Protein AF-A0A0W1A2Q3-F1 (afdb_monomer)

InterPro domains:
  IPR031757 Lgt1, glycosyltransferase domain [PF16849] (137-530)

Radius of gyration: 30.83 Å; Cα contacts (8 Å, |Δi|>4): 726; chains: 1; bounding box: 77×83×95 Å

Sequence (535 aa):
MSKLRFFRNTVANQRRAHKKASFTRDPRIKFLGSLSPLNGLIMKAIHLNTNHNYFWNGAKQLLFMRILHSPLAMSDVSRFDGNLLQIQRWLTQQLKSPTPIWSQAWKHPIRKAWATQAIKNHSLHLEDREQFADVTVCGFKIDPRLPYRFNPTSQIAIWFSTSPNLAIRDKEKSRLIERGLSVSNRENVLVYSSILLDDSAKEDMKIFSSKHQIVLIDIDDLNITLSNTSRELLQLARLELSHLGKGGNPAAASDLIRWIPEIMKGSVYADIDLPIDDSIVEQPMLHPSAGLPVVCNMGSFTYTTLPSYQQAENCTINTDIIAYSDHSDTELFMESVAKHILQSYKNPFQTLVKSKAPICETQAFKNMLNTPKATLFDLRKMVSDCSTLKDFYHLLGRDLFRNTFRLSANDLESLQICFKYNSTLPSNLLKNMSQINSQLKDLRTHYYKALVEEISGPGAIYRAFGGIKLFHNGAYRKESLLPVSNARALEGFGCVNNMTSFVSDNIPSWRLTEEEFNKRSFNEDGLSWISPPGR

Secondary structure (DSSP, 8-state):
---S-SSSSSSSSSSSS------PPPTT----S---HHHHHHHHHHHHHTTS-----THHHHHHHHHTT-TTTHHHHTTS-S-HHHHHHHHHHHHHS--TTTTTGGG-HHHHHHHHHHHH-TTS--SS-PPPP--EETTEE--TT--EE--TTEEEEE---SSTT-SS-HHHHHHHHHHHHSSTT-EEEEEE-GGGS-HHHHHHHHHHHHHTTEEEEESSS--S---HHHHHHHHHHHHHHHTBTTTB-HHHHHHHHTT-HHHHTTSEEE-TTPPB-GGGTTS--SS-EESSSEEEEEEEEEEEETTTTEEEEEEEEEEEEEEE-SSHHHHHHHHHHHHHHHHHHHSHHHHHHHTT-GGGGSHHHHHHHTSTT--HHHHHHHHHH--SHHHHHHHH-HHHHHHHTT--HHHHHHHHHHHHHTPPPPHHHHTTHHHHHHHHHHHHHHHHHHHHHTTTSHHHHHHHHTTHHHHEEEE--TT--STTSHHHHIIIIIB-TTTSSB---SSPPTTEEHHHHHH----TT--TTSPPS--

Nearest PDB structures (foldseek):
  2wzf-assembly1_A  TM=8.024E-01  e=3.442E-37  Legionella pneumophila
  3jsz-assembly1_A  TM=7.852E-01  e=5.801E-37  Legionella pneumophila str. Lens
  2wzg-assembly1_A  TM=8.064E-01  e=4.001E-36  Legionella pneumophila
  3jt1-assembly1_A  TM=7.520E-01  e=7.441E-35  Legionella pneumophila str. Lens
  7xgx-assembly2_B  TM=6.870E-01  e=4.407E-26  unclassified

Structure (mmCIF, N/CA/C/O backbone):
data_AF-A0A0W1A2Q3-F1
#
_entry.id   AF-A0A0W1A2Q3-F1
#
loop_
_atom_site.group_PDB
_atom_site.id
_atom_site.type_symbol
_atom_site.label_atom_id
_atom_site.label_alt_id
_atom_site.label_comp_id
_atom_site.label_asym_id
_atom_site.label_entity_id
_atom_site.label_seq_id
_atom_site.pdbx_PDB_ins_code
_atom_site.Cartn_x
_atom_site.Cartn_y
_atom_site.Cartn_z
_atom_site.occupancy
_atom_site.B_iso_or_equiv
_atom_site.auth_seq_id
_atom_site.auth_comp_id
_atom_site.auth_asym_id
_atom_site.auth_atom_id
_atom_site.pdbx_PDB_model_num
ATOM 1 N N . MET A 1 1 ? 10.008 61.764 -43.343 1.00 28.17 1 MET A N 1
ATOM 2 C CA . MET A 1 1 ? 11.149 61.242 -42.554 1.00 28.17 1 MET A CA 1
ATOM 3 C C . MET A 1 1 ? 10.695 59.968 -41.855 1.00 28.17 1 MET A C 1
ATOM 5 O O . MET A 1 1 ? 9.619 59.991 -41.290 1.00 28.17 1 MET A O 1
ATOM 9 N N . SER A 1 2 ? 11.373 58.828 -41.836 1.00 30.23 2 SER A N 1
ATOM 10 C CA . SER A 1 2 ? 12.564 58.339 -42.535 1.00 30.23 2 SER A CA 1
ATOM 11 C C . SER A 1 2 ? 12.688 56.854 -42.157 1.00 30.23 2 SER A C 1
ATOM 13 O O . SER A 1 2 ? 13.136 56.517 -41.065 1.00 30.23 2 SER A O 1
ATOM 15 N N . LYS A 1 3 ? 12.254 55.971 -43.056 1.00 28.67 3 LYS A N 1
ATOM 16 C CA . LYS A 1 3 ? 12.573 54.536 -43.106 1.00 28.67 3 LYS A CA 1
ATOM 17 C C . LYS A 1 3 ? 12.887 54.225 -44.573 1.00 28.67 3 LYS A C 1
ATOM 19 O O . LYS A 1 3 ? 12.300 54.853 -45.446 1.00 28.67 3 LYS A O 1
ATOM 24 N N . LEU A 1 4 ? 13.781 53.264 -44.815 1.00 33.59 4 LEU A N 1
ATOM 25 C CA . LEU A 1 4 ? 14.254 52.773 -46.125 1.00 33.59 4 LEU A CA 1
ATOM 26 C C . LEU A 1 4 ? 15.333 53.613 -46.832 1.00 33.59 4 LEU A C 1
ATOM 28 O O . LEU A 1 4 ? 15.051 54.320 -47.791 1.00 33.59 4 LEU A O 1
ATOM 32 N N . ARG A 1 5 ? 16.595 53.441 -46.410 1.00 31.58 5 ARG A N 1
ATOM 33 C CA . ARG A 1 5 ? 17.813 53.455 -47.258 1.00 31.58 5 ARG A CA 1
ATOM 34 C C . ARG A 1 5 ? 19.044 53.270 -46.365 1.00 31.58 5 ARG A C 1
ATOM 36 O O . ARG A 1 5 ? 19.631 54.257 -45.965 1.00 31.58 5 ARG A O 1
ATOM 43 N N . PHE A 1 6 ? 19.428 52.036 -46.027 1.00 30.42 6 PHE A N 1
ATOM 44 C CA . PHE A 1 6 ? 20.817 51.736 -45.611 1.00 30.42 6 PHE A CA 1
ATOM 45 C C . PHE A 1 6 ? 21.161 50.230 -45.640 1.00 30.42 6 PHE A C 1
ATOM 47 O O . PHE A 1 6 ? 21.983 49.758 -44.869 1.00 30.42 6 PHE A O 1
ATOM 54 N N . PHE A 1 7 ? 20.543 49.455 -46.545 1.00 31.28 7 PHE A N 1
ATOM 55 C CA . PHE A 1 7 ? 20.759 47.998 -46.652 1.00 31.28 7 PHE A CA 1
ATOM 56 C C . PHE A 1 7 ? 21.315 47.537 -48.014 1.00 31.28 7 PHE A C 1
ATOM 58 O O . PHE A 1 7 ? 21.130 46.389 -48.403 1.00 31.28 7 PHE A O 1
ATOM 65 N N . ARG A 1 8 ? 21.989 48.416 -48.778 1.00 30.47 8 ARG A N 1
ATOM 66 C CA . ARG A 1 8 ? 22.458 48.077 -50.141 1.00 30.47 8 ARG A CA 1
ATOM 67 C C . ARG A 1 8 ? 23.934 48.318 -50.484 1.00 30.47 8 ARG A C 1
ATOM 69 O O . ARG A 1 8 ? 24.315 47.942 -51.583 1.00 30.47 8 ARG A O 1
ATOM 76 N N . ASN A 1 9 ? 24.785 48.812 -49.578 1.00 30.34 9 ASN A N 1
ATOM 77 C CA . ASN A 1 9 ? 26.169 49.178 -49.945 1.00 30.34 9 ASN A CA 1
ATOM 78 C C . ASN A 1 9 ? 27.317 48.361 -49.323 1.00 30.34 9 ASN A C 1
ATOM 80 O O . ASN A 1 9 ? 28.471 48.681 -49.584 1.00 30.34 9 ASN A O 1
ATOM 84 N N . THR A 1 10 ? 27.061 47.258 -48.611 1.00 33.78 10 THR A N 1
ATOM 85 C CA . THR A 1 10 ? 28.156 46.463 -47.995 1.00 33.78 10 THR A CA 1
ATOM 86 C C . THR A 1 10 ? 28.429 45.117 -48.686 1.00 33.78 10 THR A C 1
ATOM 88 O O . THR A 1 10 ? 29.345 44.403 -48.299 1.00 33.78 10 THR A O 1
ATOM 91 N N . VAL A 1 11 ? 27.691 44.767 -49.749 1.00 34.34 11 VAL A N 1
ATOM 92 C CA . VAL A 1 11 ? 27.800 43.449 -50.425 1.00 34.34 11 VAL A CA 1
ATOM 93 C C . VAL A 1 11 ? 28.590 43.505 -51.749 1.00 34.34 11 VAL A C 1
ATOM 95 O O . VAL A 1 11 ? 28.927 42.471 -52.323 1.00 34.34 11 VAL A O 1
ATOM 98 N N . ALA A 1 12 ? 28.973 44.692 -52.232 1.00 33.12 12 ALA A N 1
ATOM 99 C CA . ALA A 1 12 ? 29.614 44.838 -53.546 1.00 33.12 12 ALA A CA 1
ATOM 100 C C . ALA A 1 12 ? 31.158 44.744 -53.551 1.00 33.12 12 ALA A C 1
ATOM 102 O O . ALA A 1 12 ? 31.733 44.505 -54.610 1.00 33.12 12 ALA A O 1
ATOM 103 N N . ASN A 1 13 ? 31.843 44.846 -52.402 1.00 32.06 13 ASN A N 1
ATOM 104 C CA . ASN A 1 13 ? 33.317 44.946 -52.362 1.00 32.06 13 ASN A CA 1
ATOM 105 C C . ASN A 1 13 ? 34.079 43.682 -51.916 1.00 32.06 13 ASN A C 1
ATOM 107 O O . ASN A 1 13 ? 35.304 43.699 -51.898 1.00 32.06 13 ASN A O 1
ATOM 111 N N . GLN A 1 14 ? 33.409 42.556 -51.644 1.00 32.44 14 GLN A N 1
ATOM 112 C CA . GLN A 1 14 ? 34.091 41.292 -51.293 1.00 32.44 14 GLN A CA 1
ATOM 113 C C . GLN A 1 14 ? 34.221 40.282 -52.449 1.00 32.44 14 GLN A C 1
ATOM 115 O O . GLN A 1 14 ? 34.765 39.199 -52.263 1.00 32.44 14 GLN A O 1
ATOM 120 N N . ARG A 1 15 ? 33.773 40.611 -53.671 1.00 32.69 15 ARG A N 1
ATOM 121 C CA . ARG A 1 15 ? 33.766 39.668 -54.815 1.00 32.69 15 ARG A CA 1
ATOM 122 C C . ARG A 1 15 ? 34.925 39.805 -55.817 1.00 32.69 15 ARG A C 1
ATOM 124 O O . ARG A 1 15 ? 34.868 39.187 -56.876 1.00 32.69 15 ARG A O 1
ATOM 131 N N . ARG A 1 16 ? 35.987 40.568 -55.521 1.00 31.91 16 ARG A N 1
ATOM 132 C CA . ARG A 1 16 ? 37.092 40.805 -56.484 1.00 31.91 16 ARG A CA 1
ATOM 133 C C . ARG A 1 16 ? 38.512 40.438 -56.044 1.00 31.91 16 ARG A C 1
ATOM 135 O O . ARG A 1 16 ? 39.431 40.644 -56.826 1.00 31.91 16 ARG A O 1
ATOM 142 N N . ALA A 1 17 ? 38.704 39.795 -54.897 1.00 33.47 17 ALA A N 1
ATOM 143 C CA . ALA A 1 17 ? 40.011 39.268 -54.505 1.00 33.47 17 ALA A CA 1
ATOM 144 C C . ALA A 1 17 ? 39.880 37.797 -54.102 1.00 33.47 17 ALA A C 1
ATOM 146 O O . ALA A 1 17 ? 39.462 37.504 -52.994 1.00 33.47 17 ALA A O 1
ATOM 147 N N . HIS A 1 18 ? 40.132 36.903 -55.064 1.00 31.06 18 HIS A N 1
ATOM 148 C CA . HIS A 1 18 ? 40.689 35.543 -54.929 1.00 31.06 18 HIS A CA 1
ATOM 149 C C . HIS A 1 18 ? 40.332 34.711 -56.173 1.00 31.06 18 HIS A C 1
ATOM 151 O O . HIS A 1 18 ? 39.557 33.759 -56.149 1.00 31.06 18 HIS A O 1
ATOM 157 N N . LYS A 1 19 ? 40.936 35.088 -57.305 1.00 31.69 19 LYS A N 1
ATOM 158 C CA . LYS A 1 19 ? 41.243 34.176 -58.412 1.00 31.69 19 LYS A CA 1
ATOM 159 C C . LYS A 1 19 ? 42.768 34.055 -58.463 1.00 31.69 19 LYS A C 1
ATOM 161 O O . LYS A 1 19 ? 43.437 35.081 -58.430 1.00 31.69 19 LYS A O 1
ATOM 166 N N . LYS A 1 20 ? 43.250 32.815 -58.623 1.00 29.47 20 LYS A N 1
ATOM 167 C CA . LYS A 1 20 ? 44.646 32.334 -58.745 1.00 29.47 20 LYS A CA 1
ATOM 168 C C . LYS A 1 20 ? 45.360 31.956 -57.437 1.00 29.47 20 LYS A C 1
ATOM 170 O O . LYS A 1 20 ? 46.081 32.753 -56.861 1.00 29.47 20 LYS A O 1
ATOM 175 N N . ALA A 1 21 ? 45.233 30.682 -57.069 1.00 28.09 21 ALA A N 1
ATOM 176 C CA . ALA A 1 21 ? 46.377 29.795 -56.836 1.00 28.09 21 ALA A CA 1
ATOM 177 C C . ALA A 1 21 ? 45.883 28.339 -56.926 1.00 28.09 21 ALA A C 1
ATOM 179 O O . ALA A 1 21 ? 44.895 27.963 -56.303 1.00 28.09 21 ALA A O 1
ATOM 180 N N . SER A 1 22 ? 46.517 27.562 -57.795 1.00 31.14 22 SER A N 1
ATOM 181 C CA . SER A 1 22 ? 46.204 26.179 -58.151 1.00 31.14 22 SER A CA 1
ATOM 182 C C . SER A 1 22 ? 46.928 25.195 -57.235 1.00 31.14 22 SER A C 1
ATOM 184 O O . SER A 1 22 ? 48.150 25.242 -57.196 1.00 31.14 22 SER A O 1
ATOM 186 N N . PHE A 1 23 ? 46.208 24.265 -56.603 1.00 30.08 23 PHE A N 1
ATOM 187 C CA . PHE A 1 23 ? 46.738 22.966 -56.173 1.00 30.08 23 PHE A CA 1
ATOM 188 C C . PHE A 1 23 ? 45.635 21.897 -56.296 1.00 30.08 23 PHE A C 1
ATOM 190 O O . PHE A 1 23 ? 44.441 22.198 -56.289 1.00 30.08 23 PHE A O 1
ATOM 197 N N . THR A 1 24 ? 46.072 20.672 -56.555 1.00 29.22 24 THR A N 1
ATOM 198 C CA . THR A 1 24 ? 45.366 19.498 -57.087 1.00 29.22 24 THR A CA 1
ATOM 199 C C . THR A 1 24 ? 44.162 19.012 -56.258 1.00 29.22 24 THR A C 1
ATOM 201 O O . THR A 1 24 ? 44.132 19.120 -55.038 1.00 29.22 24 THR A O 1
ATOM 204 N N . ARG A 1 25 ? 43.132 18.497 -56.955 1.00 29.25 25 ARG A N 1
ATOM 205 C CA . ARG A 1 25 ? 41.811 18.097 -56.422 1.00 29.25 25 ARG A CA 1
ATOM 206 C C . ARG A 1 25 ? 41.805 16.660 -55.868 1.00 29.25 25 ARG A C 1
ATOM 208 O O . ARG A 1 25 ? 42.042 15.734 -56.635 1.00 29.25 25 ARG A O 1
ATOM 215 N N . ASP A 1 26 ? 41.389 16.483 -54.610 1.00 32.19 26 ASP A N 1
ATOM 216 C CA . ASP A 1 26 ? 40.772 15.245 -54.087 1.00 32.19 26 ASP A CA 1
ATOM 217 C C . ASP A 1 26 ? 39.231 15.411 -54.127 1.00 32.19 26 ASP A C 1
ATOM 219 O O . ASP A 1 26 ? 38.732 16.454 -53.684 1.00 32.19 26 ASP A O 1
ATOM 223 N N . PRO A 1 27 ? 38.437 14.458 -54.659 1.00 28.97 27 PRO A N 1
ATOM 224 C CA . PRO A 1 27 ? 36.988 14.618 -54.809 1.00 28.97 27 PRO A CA 1
ATOM 225 C C . PRO A 1 27 ? 36.167 14.572 -53.507 1.00 28.97 27 PRO A C 1
ATOM 227 O O . PRO A 1 27 ? 34.959 14.797 -53.569 1.00 28.97 27 PRO A O 1
ATOM 230 N N . ARG A 1 28 ? 36.756 14.285 -52.338 1.00 32.28 28 ARG A N 1
ATOM 231 C CA . ARG A 1 28 ? 35.988 14.056 -51.093 1.00 32.28 28 ARG A CA 1
ATOM 232 C C . ARG A 1 28 ? 35.688 15.285 -50.235 1.00 32.28 28 ARG A C 1
ATOM 234 O O . ARG A 1 28 ? 35.029 15.151 -49.209 1.00 32.28 28 ARG A O 1
ATOM 241 N N . ILE A 1 29 ? 36.090 16.488 -50.643 1.00 37.12 29 ILE A N 1
ATOM 242 C CA . ILE A 1 29 ? 35.826 17.709 -49.866 1.00 37.12 29 ILE A CA 1
ATOM 243 C C . ILE A 1 29 ? 35.023 18.704 -50.706 1.00 37.12 29 ILE A C 1
ATOM 245 O O . ILE A 1 29 ? 35.543 19.641 -51.306 1.00 37.12 29 ILE A O 1
ATOM 249 N N . LYS A 1 30 ? 33.706 1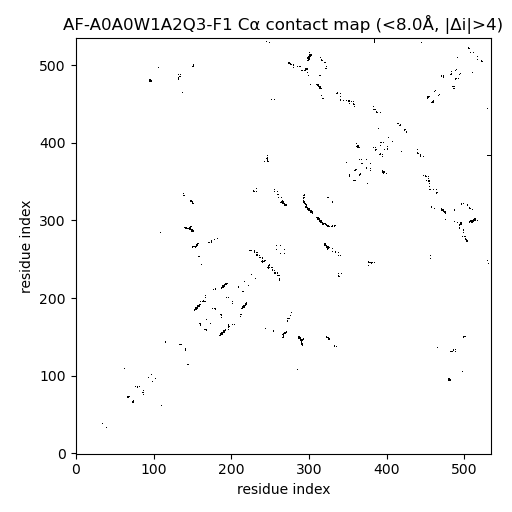8.509 -50.722 1.00 31.39 30 LYS A N 1
ATOM 250 C CA . LYS A 1 30 ? 32.731 19.536 -51.098 1.00 31.39 30 LYS A CA 1
ATOM 251 C C . LYS A 1 30 ? 31.662 19.593 -50.018 1.00 31.39 30 LYS A C 1
ATOM 253 O O . LYS A 1 30 ? 30.611 19.009 -50.208 1.00 31.39 30 LYS A O 1
ATOM 258 N N . PHE A 1 31 ? 31.949 20.263 -48.899 1.00 34.44 31 PHE A N 1
ATOM 259 C CA . PHE A 1 31 ? 30.942 20.957 -48.076 1.00 34.44 31 PHE A CA 1
ATOM 260 C C . PHE A 1 31 ? 31.588 21.732 -46.914 1.00 34.44 31 PHE A C 1
ATOM 262 O O . PHE A 1 31 ? 31.309 21.474 -45.754 1.00 34.44 31 PHE A O 1
ATOM 269 N N . LEU A 1 32 ? 32.480 22.688 -47.183 1.00 35.53 32 LEU A N 1
ATOM 270 C CA . LEU A 1 32 ? 32.994 23.577 -46.130 1.00 35.53 32 LEU A CA 1
ATOM 271 C C . LEU A 1 32 ? 33.183 24.988 -46.682 1.00 35.53 32 LEU A C 1
ATOM 273 O O . LEU A 1 32 ? 34.268 25.382 -47.094 1.00 35.53 32 LEU A O 1
ATOM 277 N N . GLY A 1 33 ? 32.083 25.734 -46.726 1.00 30.83 33 GLY A N 1
ATOM 278 C CA . GLY A 1 33 ? 32.038 27.102 -47.232 1.00 30.83 33 GLY A CA 1
ATOM 279 C C . GLY A 1 33 ? 31.124 28.004 -46.412 1.00 30.83 33 GLY A C 1
ATOM 280 O O . GLY A 1 33 ? 30.363 28.745 -47.009 1.00 30.83 33 GLY A O 1
ATOM 281 N N . SER A 1 34 ? 31.162 27.896 -45.079 1.00 36.16 34 SER A N 1
ATOM 282 C CA . SER A 1 34 ? 30.745 28.926 -44.106 1.00 36.16 34 SER A CA 1
ATOM 283 C C . SER A 1 34 ? 30.750 28.310 -42.707 1.00 36.16 34 SER A C 1
ATOM 285 O O . SER A 1 34 ? 29.722 27.863 -42.203 1.00 36.16 34 SER A O 1
ATOM 287 N N . LEU A 1 35 ? 31.911 28.231 -42.070 1.00 34.62 35 LEU A N 1
ATOM 288 C CA . LEU A 1 35 ? 31.981 27.835 -40.672 1.00 34.62 35 LEU A CA 1
ATOM 289 C C . LEU A 1 35 ? 32.779 28.887 -39.902 1.00 34.62 35 LEU A C 1
ATOM 291 O O . LEU A 1 35 ? 33.791 29.388 -40.390 1.00 34.62 35 LEU A O 1
ATOM 295 N N . SER A 1 36 ? 32.269 29.257 -38.728 1.00 40.44 36 SER A N 1
ATOM 296 C CA . SER A 1 36 ? 32.879 30.241 -37.835 1.00 40.44 36 SER A CA 1
ATOM 297 C C . SER A 1 36 ? 34.291 29.800 -37.402 1.00 40.44 36 SER A C 1
ATOM 299 O O . SER A 1 36 ? 34.610 28.608 -37.482 1.00 40.44 36 SER A O 1
ATOM 301 N N . PRO A 1 37 ? 35.140 30.717 -36.897 1.00 38.81 37 PRO A N 1
ATOM 302 C CA . PRO A 1 37 ? 36.493 30.396 -36.416 1.00 38.81 37 PRO A CA 1
ATOM 303 C C . PRO A 1 37 ? 36.544 29.208 -35.434 1.00 38.81 37 PRO A C 1
ATOM 305 O O . PRO A 1 37 ? 37.520 28.460 -35.403 1.00 38.81 37 PRO A O 1
ATOM 308 N N . LEU A 1 38 ? 35.449 28.988 -34.698 1.00 37.72 38 LEU A N 1
ATOM 309 C CA . LEU A 1 38 ? 35.248 27.896 -33.745 1.00 37.72 38 LEU A CA 1
ATOM 310 C C . LEU A 1 38 ? 35.268 26.506 -34.405 1.00 37.72 38 LEU A C 1
ATOM 312 O O . LEU A 1 38 ? 35.888 25.574 -33.904 1.00 37.72 38 LEU A O 1
ATOM 316 N N . ASN A 1 39 ? 34.658 26.373 -35.577 1.00 39.25 39 ASN A N 1
ATOM 317 C CA . ASN A 1 39 ? 34.604 25.110 -36.310 1.00 39.25 39 ASN A CA 1
ATOM 318 C C . ASN A 1 39 ? 35.941 24.773 -36.992 1.00 39.25 39 ASN A C 1
ATOM 320 O O . ASN A 1 39 ? 36.271 23.601 -37.161 1.00 39.25 39 ASN A O 1
ATOM 324 N N . GLY A 1 40 ? 36.744 25.789 -37.327 1.00 39.12 40 GLY A N 1
ATOM 325 C CA . GLY A 1 40 ? 38.126 25.602 -37.781 1.00 39.12 40 GLY A CA 1
ATOM 326 C C . GLY A 1 40 ? 39.043 25.057 -36.678 1.00 39.12 40 GLY A C 1
ATOM 327 O O . GLY A 1 40 ? 39.905 24.225 -36.952 1.00 39.12 40 GLY A O 1
ATOM 328 N N . LEU A 1 41 ? 38.815 25.468 -35.426 1.00 38.53 41 LEU A N 1
ATOM 329 C CA . LEU A 1 41 ? 39.499 24.952 -34.233 1.00 38.53 41 LEU A CA 1
ATOM 330 C C . LEU A 1 41 ? 39.095 23.504 -33.915 1.00 38.53 41 LEU A C 1
ATOM 332 O O . LEU A 1 41 ? 39.963 22.668 -33.667 1.00 38.53 41 LEU A O 1
ATOM 336 N N . ILE A 1 42 ? 37.800 23.191 -34.015 1.00 39.50 42 ILE A N 1
ATOM 337 C CA . ILE A 1 42 ? 37.257 21.836 -33.827 1.00 39.50 42 ILE A CA 1
ATOM 338 C C . ILE A 1 42 ? 37.830 20.866 -34.873 1.00 39.50 42 ILE A C 1
ATOM 340 O O . ILE A 1 42 ? 38.290 19.781 -34.524 1.00 39.50 42 ILE A O 1
ATOM 344 N N . MET A 1 43 ? 37.901 21.273 -36.143 1.00 40.03 43 MET A N 1
ATOM 345 C CA . MET A 1 43 ? 38.462 20.430 -37.208 1.00 40.03 43 MET A CA 1
ATOM 346 C C . MET A 1 43 ? 39.986 20.261 -37.099 1.00 40.03 43 MET A C 1
ATOM 348 O O . MET A 1 43 ? 40.499 19.186 -37.406 1.00 40.03 43 MET A O 1
ATOM 352 N N . LYS A 1 44 ? 40.719 21.265 -36.592 1.00 37.75 44 LYS A N 1
ATOM 353 C CA . LYS A 1 44 ? 42.154 21.134 -36.272 1.00 37.75 44 LYS A CA 1
ATOM 354 C C . LYS A 1 44 ? 42.408 20.141 -35.134 1.00 37.75 44 LYS A C 1
ATOM 356 O O . LYS A 1 44 ? 43.345 19.354 -35.229 1.00 37.75 44 LYS A O 1
ATOM 361 N N . ALA A 1 45 ? 41.566 20.141 -34.099 1.00 39.16 45 ALA A N 1
ATOM 362 C CA . ALA A 1 45 ? 41.651 19.188 -32.992 1.00 39.16 45 ALA A CA 1
ATOM 363 C C . ALA A 1 45 ? 41.316 17.749 -33.428 1.00 39.16 45 ALA A C 1
ATOM 365 O O . ALA A 1 45 ? 41.934 16.802 -32.948 1.00 39.16 45 ALA A O 1
ATOM 366 N N . ILE A 1 46 ? 40.391 17.582 -34.380 1.00 39.47 46 ILE A N 1
ATOM 367 C CA . ILE A 1 46 ? 40.069 16.283 -34.991 1.00 39.47 46 ILE A CA 1
ATOM 368 C C . ILE A 1 46 ? 41.241 15.774 -35.847 1.00 39.47 46 ILE A C 1
ATOM 370 O O . ILE A 1 46 ? 41.605 14.606 -35.747 1.00 39.47 46 ILE A O 1
ATOM 374 N N . HIS A 1 47 ? 41.876 16.643 -36.642 1.00 37.97 47 HIS A N 1
ATOM 375 C CA . HIS A 1 47 ? 42.950 16.245 -37.560 1.00 37.97 47 HIS A CA 1
ATOM 376 C C . HIS A 1 47 ? 44.296 15.970 -36.865 1.00 37.97 47 HIS A C 1
ATOM 378 O O . HIS A 1 47 ? 45.043 15.094 -37.292 1.00 37.97 47 HIS A O 1
ATOM 384 N N . LEU A 1 48 ? 44.595 16.658 -35.757 1.00 38.81 48 LEU A N 1
ATOM 385 C CA . LEU A 1 48 ? 45.784 16.379 -34.937 1.00 38.81 48 LEU A CA 1
ATOM 386 C C . LEU A 1 48 ? 45.699 15.034 -34.191 1.00 38.81 48 LEU A C 1
ATOM 388 O O . LEU A 1 48 ? 46.726 14.507 -33.775 1.00 38.81 48 LEU A O 1
ATOM 392 N N . ASN A 1 49 ? 44.500 14.460 -34.047 1.00 38.75 49 ASN A N 1
ATOM 393 C CA . ASN A 1 49 ? 44.260 13.261 -33.240 1.00 38.75 49 ASN A CA 1
ATOM 394 C C . ASN A 1 49 ? 44.093 11.974 -34.071 1.00 38.75 49 ASN A C 1
ATOM 396 O O . ASN A 1 49 ? 44.086 10.880 -33.519 1.00 38.75 49 ASN A O 1
ATOM 400 N N . THR A 1 50 ? 44.003 12.070 -35.403 1.00 37.12 50 THR A N 1
ATOM 401 C CA . THR A 1 50 ? 43.968 10.893 -36.293 1.00 37.12 50 THR A CA 1
ATOM 402 C C . THR A 1 50 ? 45.347 10.277 -36.554 1.00 37.12 50 THR A C 1
ATOM 404 O O . THR A 1 50 ? 45.419 9.215 -37.162 1.00 37.12 50 THR A O 1
ATOM 407 N N . ASN A 1 51 ? 46.433 10.902 -36.082 1.00 34.47 51 ASN A N 1
ATOM 408 C CA . ASN A 1 51 ? 47.810 10.444 -36.318 1.00 34.47 51 ASN A CA 1
ATOM 409 C C . ASN A 1 51 ? 48.460 9.704 -35.137 1.00 34.47 51 ASN A C 1
ATOM 411 O O . ASN A 1 51 ? 49.612 9.289 -35.249 1.00 34.47 51 ASN A O 1
ATOM 415 N N . HIS A 1 52 ? 47.745 9.474 -34.031 1.00 33.81 52 HIS A N 1
ATOM 416 C CA . HIS A 1 52 ? 48.261 8.667 -32.925 1.00 33.81 52 HIS A CA 1
ATOM 417 C C . HIS A 1 52 ? 47.252 7.607 -32.471 1.00 33.81 52 HIS A C 1
ATOM 419 O O . HIS A 1 52 ? 46.149 7.913 -32.027 1.00 33.81 52 HIS A O 1
ATOM 425 N N . ASN A 1 53 ? 47.677 6.344 -32.571 1.00 32.25 53 ASN A N 1
ATOM 426 C CA . ASN A 1 53 ? 46.984 5.138 -32.114 1.00 32.25 53 ASN A CA 1
ATOM 427 C C . ASN A 1 53 ? 46.832 5.105 -30.582 1.00 32.25 53 ASN A C 1
ATOM 429 O O . ASN A 1 53 ? 47.487 4.316 -29.906 1.00 32.25 53 ASN A O 1
ATOM 433 N N . TYR A 1 54 ? 45.952 5.934 -30.022 1.00 34.25 54 TYR A N 1
ATOM 434 C CA . TYR A 1 54 ? 45.479 5.766 -28.650 1.00 34.25 54 TYR A CA 1
ATOM 435 C C . TYR A 1 54 ? 43.951 5.709 -28.607 1.00 34.25 54 TYR A C 1
ATOM 437 O O . TYR A 1 54 ? 43.246 6.612 -29.049 1.00 34.25 54 TYR A O 1
ATOM 445 N N . PHE A 1 55 ? 43.460 4.597 -28.063 1.00 32.44 55 PHE A N 1
ATOM 446 C CA . PHE A 1 55 ? 42.061 4.250 -27.826 1.00 32.44 55 PHE A CA 1
ATOM 447 C C . PHE A 1 55 ? 41.246 5.397 -27.194 1.00 32.44 55 PHE A C 1
ATOM 449 O O . PHE A 1 55 ? 41.450 5.748 -26.031 1.00 32.44 55 PHE A O 1
ATOM 456 N N . TRP A 1 56 ? 40.237 5.905 -27.910 1.00 36.56 56 TRP A N 1
ATOM 457 C CA . TRP A 1 56 ? 39.170 6.742 -27.348 1.00 36.56 56 TRP A CA 1
ATOM 458 C C . TRP A 1 56 ? 37.794 6.226 -27.792 1.00 36.56 56 TRP A C 1
ATOM 460 O O . TRP A 1 56 ? 37.427 6.313 -28.958 1.00 36.56 56 TRP A O 1
ATOM 470 N N . ASN A 1 57 ? 37.013 5.698 -26.841 1.00 40.91 57 ASN A N 1
ATOM 471 C CA . ASN A 1 57 ? 35.636 5.241 -27.061 1.00 40.91 57 ASN A CA 1
ATOM 472 C C . ASN A 1 57 ? 34.692 6.425 -27.351 1.00 40.91 57 ASN A C 1
ATOM 474 O O . ASN A 1 57 ? 34.672 7.407 -26.601 1.00 40.91 57 ASN A O 1
ATOM 478 N N . GLY A 1 58 ? 33.843 6.287 -28.378 1.00 35.62 58 GLY A N 1
ATOM 479 C CA . GLY A 1 58 ? 32.906 7.311 -28.879 1.00 35.62 58 GLY A CA 1
ATOM 480 C C . GLY A 1 58 ? 31.952 7.934 -27.845 1.00 35.62 58 GLY A C 1
ATOM 481 O O . GLY A 1 58 ? 31.455 9.039 -28.052 1.00 35.62 58 GLY A O 1
ATOM 482 N N . ALA A 1 59 ? 31.772 7.311 -26.677 1.00 37.72 59 ALA A N 1
ATOM 483 C CA . ALA A 1 59 ? 31.016 7.872 -25.554 1.00 37.72 59 ALA A CA 1
ATOM 484 C C . ALA A 1 59 ? 31.610 9.189 -25.011 1.00 37.72 59 ALA A C 1
ATOM 486 O O . ALA A 1 59 ? 30.868 10.075 -24.590 1.00 37.72 59 ALA A O 1
ATOM 487 N N . LYS A 1 60 ? 32.941 9.358 -25.052 1.00 42.25 60 LYS A N 1
ATOM 488 C CA . LYS A 1 60 ? 33.609 10.577 -24.561 1.00 42.25 60 LYS A CA 1
ATOM 489 C C . LYS A 1 60 ? 33.481 11.753 -25.538 1.00 42.25 60 LYS A C 1
ATOM 491 O O . LYS A 1 60 ? 33.385 12.894 -25.099 1.00 42.25 60 LYS A O 1
ATOM 496 N N . GLN A 1 61 ? 33.406 11.475 -26.841 1.00 42.88 61 GLN A N 1
ATOM 497 C CA . GLN A 1 61 ? 33.147 12.489 -27.871 1.00 42.88 61 GLN A CA 1
ATOM 498 C C . GLN A 1 61 ? 31.687 12.966 -27.829 1.00 42.88 61 GLN A C 1
ATOM 500 O O . GLN A 1 61 ? 31.438 14.167 -27.864 1.00 42.88 61 GLN A O 1
ATOM 505 N N . LEU A 1 62 ? 30.727 12.054 -27.640 1.00 40.31 62 LEU A N 1
ATOM 506 C CA . LEU A 1 62 ? 29.306 12.387 -27.446 1.00 40.31 62 LEU A CA 1
ATOM 507 C C . LEU A 1 62 ? 29.045 13.191 -26.159 1.00 40.31 62 LEU A C 1
ATOM 509 O O . LEU A 1 62 ? 28.243 14.126 -26.168 1.00 40.31 62 LEU A O 1
ATOM 513 N N . LEU A 1 63 ? 29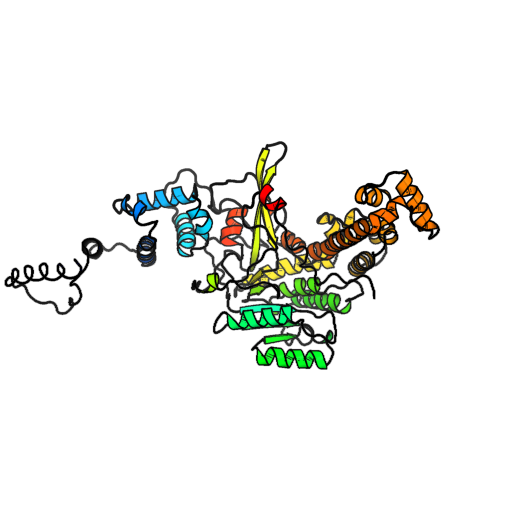.751 12.864 -25.070 1.00 43.12 63 LEU A N 1
ATOM 514 C CA . LEU A 1 63 ? 29.738 13.606 -23.803 1.00 43.12 63 LEU A CA 1
ATOM 515 C C . LEU A 1 63 ? 30.235 15.050 -23.986 1.00 43.12 63 LEU A C 1
ATOM 517 O O . LEU A 1 63 ? 29.588 15.984 -23.519 1.00 43.12 63 LEU A O 1
ATOM 521 N N . PHE A 1 64 ? 31.348 15.236 -24.699 1.00 44.78 64 PHE A N 1
ATOM 522 C CA . PHE A 1 64 ? 31.935 16.553 -24.964 1.00 44.78 64 PHE A CA 1
ATOM 523 C C . PHE A 1 64 ? 31.038 17.413 -25.871 1.00 44.78 64 PHE A C 1
ATOM 525 O O . PHE A 1 64 ? 30.791 18.580 -25.578 1.00 44.78 64 PHE A O 1
ATOM 532 N N . MET A 1 65 ? 30.464 16.808 -26.918 1.00 43.12 65 MET A N 1
ATOM 533 C CA . MET A 1 65 ? 29.561 17.481 -27.861 1.00 43.12 65 MET A CA 1
ATOM 534 C C . MET A 1 65 ? 28.245 17.933 -27.210 1.00 43.12 65 MET A C 1
ATOM 536 O O . MET A 1 65 ? 27.729 18.990 -27.555 1.00 43.12 65 MET A O 1
ATOM 540 N N . ARG A 1 66 ? 27.699 17.181 -26.242 1.00 43.66 66 ARG A N 1
ATOM 541 C CA . ARG A 1 66 ? 26.435 17.543 -25.567 1.00 43.66 66 ARG A CA 1
ATOM 542 C C . ARG A 1 66 ? 26.600 18.548 -24.423 1.00 43.66 66 ARG A C 1
ATOM 544 O O . ARG A 1 66 ? 25.684 19.328 -24.188 1.00 43.66 66 ARG A O 1
ATOM 551 N N . ILE A 1 67 ? 27.753 18.583 -23.747 1.00 47.38 67 ILE A N 1
ATOM 552 C CA . ILE A 1 67 ? 28.063 19.607 -22.725 1.00 47.38 67 ILE A CA 1
ATOM 553 C C . ILE A 1 67 ? 28.107 21.013 -23.348 1.00 47.38 67 ILE A C 1
ATOM 555 O O . ILE A 1 67 ? 27.650 21.972 -22.728 1.00 47.38 67 ILE A O 1
ATOM 559 N N . LEU A 1 68 ? 28.571 21.126 -24.595 1.00 42.62 68 LEU A N 1
ATOM 560 C CA . LEU A 1 68 ? 28.641 22.387 -25.341 1.00 42.62 68 LEU A CA 1
ATOM 561 C C . LEU A 1 68 ? 27.274 22.932 -25.801 1.00 42.62 68 LEU A C 1
ATOM 563 O O . LEU A 1 68 ? 27.217 24.058 -26.274 1.00 42.62 68 LEU A O 1
ATOM 567 N N . HIS A 1 69 ? 26.173 22.187 -25.650 1.00 42.12 69 HIS A N 1
ATOM 568 C CA . HIS A 1 69 ? 24.835 22.631 -26.071 1.00 42.12 69 HIS A CA 1
ATOM 569 C C . HIS A 1 69 ? 23.977 23.251 -24.951 1.00 42.12 69 HIS A C 1
ATOM 571 O O . HIS A 1 69 ? 22.855 23.675 -25.217 1.00 42.12 69 HIS A O 1
ATOM 577 N N . SER A 1 70 ? 24.486 23.358 -23.717 1.00 43.97 70 SER A N 1
ATOM 578 C CA . SER A 1 70 ? 23.834 24.143 -22.657 1.00 43.97 70 SER A CA 1
ATOM 579 C C . SER A 1 70 ? 24.345 25.595 -22.676 1.00 43.97 70 SER A C 1
ATOM 581 O O . SER A 1 70 ? 25.546 25.798 -22.472 1.00 43.97 70 SER A O 1
ATOM 583 N N . PRO A 1 71 ? 23.474 26.614 -22.848 1.00 40.19 71 PRO A N 1
ATOM 584 C CA . PRO A 1 71 ? 23.885 28.023 -22.897 1.00 40.19 71 PRO A CA 1
ATOM 585 C C . PRO A 1 71 ? 24.636 28.494 -21.642 1.00 40.19 71 PRO A C 1
ATOM 587 O O . PRO A 1 71 ? 25.532 29.325 -21.736 1.00 40.19 71 PRO A O 1
ATOM 590 N N . LEU A 1 72 ? 24.307 27.924 -20.475 1.00 39.22 72 LEU A N 1
ATOM 591 C CA . LEU A 1 72 ? 24.932 28.235 -19.182 1.00 39.22 72 LEU A CA 1
ATOM 592 C C . LEU A 1 72 ? 26.254 27.484 -18.948 1.00 39.22 72 LEU A C 1
ATOM 594 O O . LEU A 1 72 ? 27.091 27.951 -18.188 1.00 39.22 72 LEU A O 1
ATOM 598 N N . ALA A 1 73 ? 26.473 26.336 -19.601 1.00 44.44 73 ALA A N 1
ATOM 599 C CA . ALA A 1 73 ? 27.736 25.600 -19.488 1.00 44.44 73 ALA A CA 1
ATOM 600 C C . ALA A 1 73 ? 28.841 26.211 -20.367 1.00 44.44 73 ALA A C 1
ATOM 602 O O . ALA A 1 73 ? 30.020 26.116 -20.032 1.00 44.44 73 ALA A O 1
ATOM 603 N N . MET A 1 74 ? 28.480 26.862 -21.478 1.00 39.44 74 MET A N 1
ATOM 604 C CA . MET A 1 74 ? 29.456 27.410 -22.424 1.00 39.44 74 MET A CA 1
ATOM 605 C C . MET A 1 74 ? 30.294 28.572 -21.866 1.00 39.44 74 MET A C 1
ATOM 607 O O . MET A 1 74 ? 31.447 28.700 -22.269 1.00 39.44 74 MET A O 1
ATOM 611 N N . SER A 1 75 ? 29.773 29.386 -20.937 1.00 44.34 75 SER A N 1
ATOM 612 C CA . SER A 1 75 ? 30.523 30.511 -20.345 1.00 44.34 75 SER A CA 1
ATOM 613 C C . SER A 1 75 ? 31.564 30.091 -19.302 1.00 44.34 75 SER A C 1
ATOM 615 O O . SER A 1 75 ? 32.539 30.809 -19.082 1.00 44.34 75 SER A O 1
ATOM 617 N N . ASP A 1 76 ? 31.362 28.938 -18.660 1.00 42.88 76 ASP A N 1
ATOM 618 C CA . ASP A 1 76 ? 32.283 28.402 -17.652 1.00 42.88 76 ASP A CA 1
ATOM 619 C C . ASP A 1 76 ? 33.270 27.402 -18.257 1.00 42.88 76 ASP A C 1
ATOM 621 O O . ASP A 1 76 ? 34.437 27.377 -17.867 1.00 42.88 76 ASP A O 1
ATOM 625 N N . VAL A 1 77 ? 32.851 26.620 -19.260 1.00 43.31 77 VAL A N 1
ATOM 626 C CA . VAL A 1 77 ? 33.731 25.650 -19.930 1.00 43.31 77 VAL A CA 1
ATOM 627 C C . VAL A 1 77 ? 34.818 26.340 -20.759 1.00 43.31 77 VAL A C 1
ATOM 629 O O . VAL A 1 77 ? 35.926 25.818 -20.855 1.00 43.31 77 VAL A O 1
ATOM 632 N N . SER A 1 78 ? 34.559 27.545 -21.282 1.00 46.25 78 SER A N 1
ATOM 633 C CA . SER A 1 78 ? 35.551 28.349 -22.011 1.00 46.25 78 SER A CA 1
ATOM 634 C C . SER A 1 78 ? 36.738 28.818 -21.159 1.00 46.25 78 SER A C 1
ATOM 636 O O . SER A 1 78 ? 37.677 29.385 -21.707 1.00 46.25 78 SER A O 1
ATOM 638 N N . ARG A 1 79 ? 36.700 28.621 -19.832 1.00 49.72 79 ARG A N 1
ATOM 639 C CA . ARG A 1 79 ? 37.799 28.945 -18.901 1.00 49.72 79 ARG A CA 1
ATOM 640 C C . ARG A 1 79 ? 38.804 27.810 -18.730 1.00 49.72 79 ARG A C 1
ATOM 642 O O . ARG A 1 79 ? 39.857 28.015 -18.136 1.00 49.72 79 ARG A O 1
ATOM 649 N N . PHE A 1 80 ? 38.471 26.613 -19.203 1.00 48.72 80 PHE A N 1
ATOM 650 C CA . PHE A 1 80 ? 39.372 25.473 -19.184 1.00 48.72 80 PHE A CA 1
ATOM 651 C C . PHE A 1 80 ? 39.934 25.338 -20.597 1.00 48.72 80 PHE A C 1
ATOM 653 O O . PHE A 1 80 ? 39.177 25.029 -21.514 1.00 48.72 80 PHE A O 1
ATOM 660 N N . ASP A 1 81 ? 41.235 25.580 -20.783 1.00 53.38 81 ASP A N 1
ATOM 661 C CA . ASP A 1 81 ? 41.949 25.555 -22.078 1.00 53.38 81 ASP A CA 1
ATOM 662 C C . ASP A 1 81 ? 42.021 24.137 -22.692 1.00 53.38 81 ASP A C 1
ATOM 664 O O . ASP A 1 81 ? 43.088 23.579 -22.936 1.00 53.38 81 ASP A O 1
ATOM 668 N N . GLY A 1 82 ? 40.882 23.463 -22.850 1.00 51.56 82 GLY A N 1
ATOM 669 C CA . GLY A 1 82 ? 40.795 22.064 -23.264 1.00 51.56 82 GLY A CA 1
ATOM 670 C C . GLY A 1 82 ? 41.387 21.067 -22.260 1.00 51.56 82 GLY A C 1
ATOM 671 O O . GLY A 1 82 ? 41.448 19.873 -22.554 1.00 51.56 82 GLY A O 1
ATOM 672 N N . ASN A 1 83 ? 41.815 21.512 -21.072 1.00 56.81 83 ASN A N 1
ATOM 673 C CA . ASN A 1 83 ? 42.429 20.641 -20.077 1.00 56.81 83 ASN A CA 1
ATOM 674 C C . ASN A 1 83 ? 41.370 19.749 -19.409 1.00 56.81 83 ASN A C 1
ATOM 676 O O . ASN A 1 83 ? 40.673 20.139 -18.469 1.00 56.81 83 ASN A O 1
ATOM 680 N N . LEU A 1 84 ? 41.277 18.511 -19.894 1.00 50.66 84 LEU A N 1
ATOM 681 C CA . LEU A 1 84 ? 40.330 17.497 -19.427 1.00 50.66 84 LEU A CA 1
ATOM 682 C C . LEU A 1 84 ? 40.430 17.217 -17.922 1.00 50.66 84 LEU A C 1
ATOM 684 O O . LEU A 1 84 ? 39.412 16.933 -17.295 1.00 50.66 84 LEU A O 1
ATOM 688 N N . LEU A 1 85 ? 41.621 17.337 -17.327 1.00 52.69 85 LEU A N 1
ATOM 689 C CA . LEU A 1 85 ? 41.808 17.145 -15.890 1.00 52.69 85 LEU A CA 1
ATOM 690 C C . LEU A 1 85 ? 41.200 18.302 -15.088 1.00 52.69 85 LEU A C 1
ATOM 692 O O . LEU A 1 85 ? 40.628 18.074 -14.025 1.00 52.69 85 LEU A O 1
ATOM 696 N N . GLN A 1 86 ? 41.275 19.534 -15.597 1.00 55.06 86 GLN A N 1
ATOM 697 C CA . GLN A 1 86 ? 40.627 20.692 -14.974 1.00 55.06 86 GLN A CA 1
ATOM 698 C C . GLN A 1 86 ? 39.105 20.621 -15.101 1.00 55.06 86 GLN A C 1
ATOM 700 O O . GLN A 1 86 ? 38.417 20.836 -14.109 1.00 55.06 86 GLN A O 1
ATOM 705 N N . ILE A 1 87 ? 38.583 20.222 -16.266 1.00 53.66 87 ILE A N 1
ATOM 706 C CA . ILE A 1 87 ? 37.143 19.985 -16.459 1.00 53.66 87 ILE A CA 1
ATOM 707 C C . ILE A 1 87 ? 36.660 18.885 -15.507 1.00 53.66 87 ILE A C 1
ATOM 709 O O . ILE A 1 87 ? 35.631 19.028 -14.852 1.00 53.66 87 ILE A O 1
ATOM 713 N N . GLN A 1 88 ? 37.421 17.797 -15.374 1.00 54.62 88 GLN A N 1
ATOM 714 C CA . GLN A 1 88 ? 37.099 16.710 -14.458 1.00 54.62 88 GLN A CA 1
ATOM 715 C C . GLN A 1 88 ? 37.138 17.145 -12.989 1.00 54.62 88 GLN A C 1
ATOM 717 O O . GLN A 1 88 ? 36.235 16.793 -12.229 1.00 54.62 88 GLN A O 1
ATOM 722 N N . ARG A 1 89 ? 38.154 17.911 -12.578 1.00 57.50 89 ARG A N 1
ATOM 723 C CA . ARG A 1 89 ? 38.252 18.472 -11.222 1.00 57.50 89 ARG A CA 1
ATOM 724 C C . ARG A 1 89 ? 37.108 19.437 -10.941 1.00 57.50 89 ARG A C 1
ATOM 726 O O . ARG A 1 89 ? 36.494 19.329 -9.887 1.00 57.50 89 ARG A O 1
ATOM 733 N N . TRP A 1 90 ? 36.770 20.296 -11.897 1.00 62.78 90 TRP A N 1
ATOM 734 C CA . TRP A 1 90 ? 35.644 21.216 -11.791 1.00 62.78 90 TRP A CA 1
ATOM 735 C C . TRP A 1 90 ? 34.318 20.461 -11.651 1.00 62.78 90 TRP A C 1
ATOM 737 O O . TRP A 1 90 ? 33.597 20.699 -10.691 1.00 62.78 90 TRP A O 1
ATOM 747 N N . LEU A 1 91 ? 34.033 19.473 -12.508 1.00 54.97 91 LEU A N 1
ATOM 748 C CA . LEU A 1 91 ? 32.844 18.615 -12.385 1.00 54.97 91 LEU A CA 1
ATOM 749 C C . LEU A 1 91 ? 32.796 17.881 -11.036 1.00 54.97 91 LEU A C 1
ATOM 751 O O . LEU A 1 91 ? 31.746 17.814 -10.404 1.00 54.97 91 LEU A O 1
ATOM 755 N N . THR A 1 92 ? 33.937 17.367 -10.567 1.00 55.19 92 THR A N 1
ATOM 756 C CA . THR A 1 92 ? 34.054 16.714 -9.252 1.00 55.19 92 THR A CA 1
ATOM 757 C C . THR A 1 92 ? 33.757 17.695 -8.117 1.00 55.19 92 THR A C 1
ATOM 759 O O . THR A 1 92 ? 33.069 17.339 -7.167 1.00 55.19 92 THR A O 1
ATOM 762 N N . GLN A 1 93 ? 34.232 18.936 -8.219 1.00 58.53 93 GLN A N 1
ATOM 763 C CA . GLN A 1 93 ? 33.977 19.998 -7.247 1.00 58.53 93 GLN A CA 1
ATOM 764 C C . GLN A 1 93 ? 32.505 20.432 -7.255 1.00 58.53 93 GLN A C 1
ATOM 766 O O . GLN A 1 93 ? 31.913 20.579 -6.192 1.00 58.53 93 GLN A O 1
ATOM 771 N N . GLN A 1 94 ? 31.879 20.543 -8.430 1.00 53.47 94 GLN A N 1
ATOM 772 C CA . GLN A 1 94 ? 30.446 20.840 -8.549 1.00 53.47 94 GLN A CA 1
ATOM 773 C C . GLN A 1 94 ? 29.558 19.727 -7.962 1.00 53.47 94 GLN A C 1
ATOM 775 O O . GLN A 1 94 ? 28.485 20.006 -7.437 1.00 53.47 94 GLN A O 1
ATOM 780 N N . LEU A 1 95 ? 30.000 18.464 -8.010 1.00 51.41 95 LEU A N 1
ATOM 781 C CA . LEU A 1 95 ? 29.293 17.335 -7.384 1.00 51.41 95 LEU A CA 1
ATOM 782 C C . LEU A 1 95 ? 29.517 17.224 -5.870 1.00 51.41 95 LEU A C 1
ATOM 784 O O . LEU A 1 95 ? 28.708 16.591 -5.191 1.00 51.41 95 LEU A O 1
ATOM 788 N N . LYS A 1 96 ? 30.607 17.812 -5.364 1.00 49.53 96 LYS A N 1
ATOM 789 C CA . LYS A 1 96 ? 30.910 17.925 -3.931 1.00 49.53 96 LYS A CA 1
ATOM 790 C C . LYS A 1 96 ? 30.228 19.122 -3.261 1.00 49.53 96 LYS A C 1
ATOM 792 O O . LYS A 1 96 ? 30.085 19.074 -2.049 1.00 49.53 96 LYS A O 1
ATOM 797 N N . SER A 1 97 ? 29.831 20.142 -4.031 1.00 45.94 97 SER A N 1
ATOM 798 C CA . SER A 1 97 ? 29.142 21.355 -3.562 1.00 45.94 97 SER A CA 1
ATOM 799 C C . SER A 1 97 ? 28.131 21.841 -4.621 1.00 45.94 97 SER A C 1
ATOM 801 O O . SER A 1 97 ? 28.454 22.708 -5.438 1.00 45.94 97 SER A O 1
ATOM 803 N N . PRO A 1 98 ? 26.912 21.270 -4.671 1.00 41.97 98 PRO A N 1
ATOM 804 C CA . PRO A 1 98 ? 25.931 21.562 -5.705 1.00 41.97 98 PRO A CA 1
ATOM 805 C C . PRO A 1 98 ? 25.389 22.986 -5.563 1.00 41.97 98 PRO A C 1
ATOM 807 O O . PRO A 1 98 ? 24.841 23.363 -4.529 1.00 41.97 98 PRO A O 1
ATOM 810 N N . THR A 1 99 ? 25.457 23.768 -6.641 1.00 40.03 99 THR A N 1
ATOM 811 C CA . THR A 1 99 ? 24.621 24.971 -6.781 1.00 40.03 99 THR A CA 1
ATOM 812 C C . THR A 1 99 ? 23.170 24.564 -7.112 1.00 40.03 99 THR A C 1
ATOM 814 O O . THR A 1 99 ? 22.929 23.412 -7.486 1.00 40.03 99 THR A O 1
ATOM 817 N N . PRO A 1 100 ? 22.167 25.462 -7.019 1.00 36.44 100 PRO A N 1
ATOM 818 C CA . PRO A 1 100 ? 20.758 25.140 -7.306 1.00 36.44 100 PRO A CA 1
ATOM 819 C C . PRO A 1 100 ? 20.501 24.534 -8.700 1.00 36.44 100 PRO A C 1
ATOM 821 O O . PRO A 1 100 ? 19.526 23.819 -8.897 1.00 36.44 100 PRO A O 1
ATOM 824 N N . ILE A 1 101 ? 21.405 24.760 -9.658 1.00 37.78 101 ILE A N 1
ATOM 825 C CA . ILE A 1 101 ? 21.376 24.173 -11.009 1.00 37.78 101 ILE A CA 1
ATOM 826 C C . ILE A 1 101 ? 21.725 22.663 -10.991 1.00 37.78 101 ILE A C 1
ATOM 828 O O . ILE A 1 101 ? 21.365 21.920 -11.906 1.00 37.78 101 ILE A O 1
ATOM 832 N N . TRP A 1 102 ? 22.398 22.174 -9.942 1.00 38.81 102 TRP A N 1
ATOM 833 C CA . TRP A 1 102 ? 22.878 20.792 -9.802 1.00 38.81 102 TRP A CA 1
ATOM 834 C C . TRP A 1 102 ? 21.990 19.886 -8.947 1.00 38.81 102 TRP A C 1
ATOM 836 O O . TRP A 1 102 ? 22.130 18.667 -9.033 1.00 38.81 102 TRP A O 1
ATOM 846 N N . SER A 1 103 ? 21.028 20.420 -8.191 1.00 38.91 103 SER A N 1
ATOM 847 C CA . SER A 1 103 ? 20.022 19.591 -7.503 1.00 38.91 103 SER A CA 1
ATOM 848 C C . SER A 1 103 ? 19.156 18.788 -8.490 1.00 38.91 103 SER A C 1
ATOM 850 O O . SER A 1 103 ? 18.675 17.711 -8.151 1.00 38.91 103 SER A O 1
ATOM 852 N N . GLN A 1 104 ? 19.050 19.242 -9.748 1.00 39.81 104 GLN A N 1
ATOM 853 C CA . GLN A 1 104 ? 18.405 18.523 -10.856 1.00 39.81 104 GLN A CA 1
ATOM 854 C C . GLN A 1 104 ? 19.361 17.613 -11.663 1.00 39.81 104 GLN A C 1
ATOM 856 O O . GLN A 1 104 ? 18.938 16.966 -12.620 1.00 39.81 104 GLN A O 1
ATOM 861 N N . ALA A 1 105 ? 20.652 17.529 -11.311 1.00 41.06 105 ALA A N 1
ATOM 862 C CA . ALA A 1 105 ? 21.676 16.866 -12.130 1.00 41.06 105 ALA A CA 1
ATOM 863 C C . ALA A 1 105 ? 21.498 15.343 -12.287 1.00 41.06 105 ALA A C 1
ATOM 865 O O . ALA A 1 105 ? 21.988 14.783 -13.270 1.00 41.06 105 ALA A O 1
ATOM 866 N N . TRP A 1 106 ? 20.781 14.684 -11.372 1.00 43.06 106 TRP A N 1
ATOM 867 C CA . TRP A 1 106 ? 20.477 13.246 -11.437 1.00 43.06 106 TRP A CA 1
ATOM 868 C C . TRP A 1 106 ? 19.441 12.869 -12.495 1.00 43.06 106 TRP A C 1
ATOM 870 O O . TRP A 1 106 ? 19.367 11.706 -12.882 1.00 43.06 106 TRP A O 1
ATOM 880 N N . LYS A 1 107 ? 18.703 13.848 -13.029 1.00 43.69 107 LYS A N 1
ATOM 881 C CA . LYS A 1 107 ? 17.740 13.635 -14.117 1.00 43.69 107 LYS A CA 1
ATOM 882 C C . LYS A 1 107 ? 18.415 13.328 -15.460 1.00 43.69 107 LYS A C 1
ATOM 884 O O . LYS A 1 107 ? 17.751 12.931 -16.406 1.00 43.69 107 LYS A O 1
ATOM 889 N N . HIS A 1 108 ? 19.735 13.519 -15.568 1.00 45.28 108 HIS A N 1
ATOM 890 C CA . HIS A 1 108 ? 20.443 13.453 -16.842 1.00 45.28 108 HIS A CA 1
ATOM 891 C C . HIS A 1 108 ? 21.277 12.157 -16.976 1.00 45.28 108 HIS A C 1
ATOM 893 O O . HIS A 1 108 ? 22.332 12.045 -16.338 1.00 45.28 108 HIS A O 1
ATOM 899 N N . PRO A 1 109 ? 20.903 11.196 -17.847 1.00 45.09 109 PRO A N 1
ATOM 900 C CA . PRO A 1 109 ? 21.548 9.875 -17.951 1.00 45.09 109 PRO A CA 1
ATOM 901 C C . PRO A 1 109 ? 23.062 9.925 -18.212 1.00 45.09 109 PRO A C 1
ATOM 903 O O . PRO A 1 109 ? 23.818 9.090 -17.721 1.00 45.09 109 PRO A O 1
ATOM 906 N N . ILE A 1 110 ? 23.540 10.960 -18.908 1.00 42.34 110 ILE A N 1
ATOM 907 C CA . ILE A 1 110 ? 24.975 11.165 -19.165 1.00 42.34 110 ILE A CA 1
ATOM 908 C C . ILE A 1 110 ? 25.753 11.516 -17.880 1.00 42.34 110 ILE A C 1
ATOM 910 O O . ILE A 1 110 ? 26.912 11.133 -17.734 1.00 42.34 110 ILE A O 1
ATOM 914 N N . ARG A 1 111 ? 25.127 12.216 -16.926 1.00 50.94 111 ARG A N 1
ATOM 915 C CA . ARG A 1 111 ? 25.759 12.591 -15.650 1.00 50.94 111 ARG A CA 1
ATOM 916 C C . ARG A 1 111 ? 25.786 11.408 -14.681 1.00 50.94 111 ARG A C 1
ATOM 918 O O . ARG A 1 111 ? 26.805 11.198 -14.031 1.00 50.94 111 ARG A O 1
ATOM 925 N N . LYS A 1 112 ? 24.733 10.578 -14.683 1.00 50.84 112 LYS A N 1
ATOM 926 C CA . LYS A 1 112 ? 24.702 9.272 -13.999 1.00 50.84 112 LYS A CA 1
ATOM 927 C C . LYS A 1 112 ? 25.823 8.361 -14.516 1.00 50.84 112 LYS A C 1
ATOM 929 O O . LYS A 1 112 ? 26.615 7.855 -13.729 1.00 50.84 112 LYS A O 1
ATOM 934 N N . ALA A 1 113 ? 25.973 8.259 -15.840 1.00 51.25 113 ALA A N 1
ATOM 935 C CA . ALA A 1 113 ? 27.065 7.517 -16.470 1.00 51.25 113 ALA A CA 1
ATOM 936 C C . ALA A 1 113 ? 28.455 8.084 -16.126 1.00 51.25 113 ALA A C 1
ATOM 938 O O . ALA A 1 113 ? 29.378 7.309 -15.887 1.00 51.25 113 ALA A O 1
ATOM 939 N N . TRP A 1 114 ? 28.617 9.412 -16.050 1.00 52.41 114 TRP A N 1
ATOM 940 C CA . TRP A 1 114 ? 29.876 10.041 -15.628 1.00 52.41 114 TRP A CA 1
ATOM 941 C C . TRP A 1 114 ? 30.214 9.732 -14.167 1.00 52.41 114 TRP A C 1
ATOM 943 O O . TRP A 1 114 ? 31.350 9.358 -13.893 1.00 52.41 114 TRP A O 1
ATOM 953 N N . ALA A 1 115 ? 29.246 9.813 -13.247 1.00 51.72 115 ALA A N 1
ATOM 954 C CA . ALA A 1 115 ? 29.448 9.443 -11.846 1.00 51.72 115 ALA A CA 1
ATOM 955 C C . ALA A 1 115 ? 29.856 7.965 -11.724 1.00 51.72 115 ALA A C 1
ATOM 957 O O . ALA A 1 115 ? 30.861 7.648 -11.091 1.00 51.72 115 ALA A O 1
ATOM 958 N N . THR A 1 116 ? 29.160 7.067 -12.429 1.00 51.34 116 THR A N 1
ATOM 959 C CA . THR A 1 116 ? 29.519 5.644 -12.512 1.00 51.34 116 THR A CA 1
ATOM 960 C C . THR A 1 116 ? 30.919 5.432 -13.105 1.00 51.34 116 THR A C 1
ATOM 962 O O . THR A 1 116 ? 31.676 4.603 -12.609 1.00 51.34 116 THR A O 1
ATOM 965 N N . GLN A 1 117 ? 31.303 6.172 -14.150 1.00 50.78 117 GLN A N 1
ATOM 966 C CA . GLN A 1 117 ? 32.624 6.069 -14.784 1.00 50.78 117 GLN A CA 1
ATOM 967 C C . GLN A 1 117 ? 33.742 6.624 -13.886 1.00 50.78 117 GLN A C 1
ATOM 969 O O . GLN A 1 117 ? 34.827 6.048 -13.844 1.00 50.78 117 GLN A O 1
ATOM 974 N N . ALA A 1 118 ? 33.488 7.719 -13.168 1.00 50.38 118 ALA A N 1
ATOM 975 C CA . ALA A 1 118 ? 34.414 8.308 -12.205 1.00 50.38 118 ALA A CA 1
ATOM 976 C C . ALA A 1 118 ? 34.676 7.357 -11.029 1.00 50.38 118 ALA A C 1
ATOM 978 O O . ALA A 1 118 ? 35.816 7.229 -10.596 1.00 50.38 118 ALA A O 1
ATOM 979 N N . ILE A 1 119 ? 33.646 6.631 -10.580 1.00 50.66 119 ILE A N 1
ATOM 980 C CA . ILE A 1 119 ? 33.768 5.574 -9.567 1.00 50.66 119 ILE A CA 1
ATOM 981 C C . ILE A 1 119 ? 34.539 4.360 -10.121 1.00 50.66 119 ILE A C 1
ATOM 983 O O . ILE A 1 119 ? 35.406 3.826 -9.433 1.00 50.66 119 ILE A O 1
ATOM 987 N N . LYS A 1 120 ? 34.264 3.937 -11.368 1.00 47.38 120 LYS A N 1
ATOM 988 C CA . LYS A 1 120 ? 34.910 2.775 -12.019 1.00 47.38 120 LYS A CA 1
ATOM 989 C C . LYS A 1 120 ? 36.386 2.994 -12.371 1.00 47.38 120 LYS A C 1
ATOM 991 O O . LYS A 1 120 ? 37.173 2.053 -12.324 1.00 47.38 120 LYS A O 1
ATOM 996 N N . ASN A 1 121 ? 36.779 4.207 -12.755 1.00 46.75 121 ASN A N 1
ATOM 997 C CA . ASN A 1 121 ? 38.160 4.516 -13.126 1.00 46.75 121 ASN A CA 1
ATOM 998 C C . ASN A 1 121 ? 38.991 4.821 -11.866 1.00 46.75 121 ASN A C 1
ATOM 1000 O O . ASN A 1 121 ? 39.268 5.975 -11.545 1.00 46.75 121 ASN A O 1
ATOM 1004 N N . HIS A 1 122 ? 39.421 3.764 -11.171 1.00 46.38 122 HIS A N 1
ATOM 1005 C CA . HIS A 1 122 ? 40.211 3.794 -9.929 1.00 46.38 122 HIS A CA 1
ATOM 1006 C C . HIS A 1 122 ? 41.604 4.461 -10.014 1.00 46.38 122 HIS A C 1
ATOM 1008 O O . HIS A 1 122 ? 42.303 4.536 -9.000 1.00 46.38 122 HIS A O 1
ATOM 1014 N N . SER A 1 123 ? 42.014 4.971 -11.178 1.00 39.00 123 SER A N 1
ATOM 1015 C CA . SER A 1 123 ? 43.365 5.493 -11.448 1.00 39.00 123 SER A CA 1
ATOM 1016 C C . SER A 1 123 ? 43.575 6.973 -11.107 1.00 39.00 123 SER A C 1
ATOM 1018 O O . SER A 1 123 ? 44.654 7.504 -11.348 1.00 39.00 123 SER A O 1
ATOM 1020 N N . LEU A 1 124 ? 42.571 7.672 -10.574 1.00 40.53 124 LEU A N 1
ATOM 1021 C CA . LEU A 1 124 ? 42.740 9.056 -10.126 1.00 40.53 124 LEU A CA 1
ATOM 1022 C C . LEU A 1 124 ? 42.987 9.084 -8.621 1.00 40.53 124 LEU A C 1
ATOM 1024 O O . LEU A 1 124 ? 42.111 8.763 -7.814 1.00 40.53 124 LEU A O 1
ATOM 1028 N N . HIS A 1 125 ? 44.216 9.433 -8.255 1.00 38.00 125 HIS A N 1
ATOM 1029 C CA . HIS A 1 125 ? 44.612 9.761 -6.894 1.00 38.00 125 HIS A CA 1
ATOM 1030 C C . HIS A 1 125 ? 43.768 10.947 -6.399 1.00 38.00 125 HIS A C 1
ATOM 1032 O O . HIS A 1 125 ? 43.949 12.086 -6.821 1.00 38.00 125 HIS A O 1
ATOM 1038 N N . LEU A 1 126 ? 42.793 10.641 -5.550 1.00 40.78 126 LEU A N 1
ATOM 1039 C CA . LEU A 1 126 ? 42.035 11.573 -4.725 1.00 40.78 126 LEU A CA 1
ATOM 1040 C C . LEU A 1 126 ? 42.166 11.003 -3.317 1.00 40.78 126 LEU A C 1
ATOM 1042 O O . LEU A 1 126 ? 41.723 9.881 -3.085 1.00 40.78 126 LEU A O 1
ATOM 1046 N N . GLU A 1 127 ? 42.855 11.727 -2.443 1.00 38.38 127 GLU A N 1
ATOM 1047 C CA . GLU A 1 127 ? 43.345 11.248 -1.143 1.00 38.38 127 GLU A CA 1
ATOM 1048 C C . GLU A 1 127 ? 42.279 11.157 -0.041 1.00 38.38 127 GLU A C 1
ATOM 1050 O O . GLU A 1 127 ? 42.592 10.698 1.043 1.00 38.38 127 GLU A O 1
ATOM 1055 N N . ASP A 1 128 ? 41.005 11.422 -0.338 1.00 45.38 128 ASP A N 1
ATOM 1056 C CA . ASP A 1 128 ? 39.879 11.121 0.558 1.00 45.38 128 ASP A CA 1
ATOM 1057 C C . ASP A 1 128 ? 38.800 10.368 -0.234 1.00 45.38 128 ASP A C 1
ATOM 1059 O O . ASP A 1 128 ? 37.945 10.967 -0.897 1.00 45.38 128 ASP A O 1
ATOM 1063 N N . ARG A 1 129 ? 38.890 9.031 -0.269 1.00 53.69 129 ARG A N 1
ATOM 1064 C CA . ARG A 1 129 ? 37.966 8.174 -1.035 1.00 53.69 129 ARG A CA 1
ATOM 1065 C C . ARG A 1 129 ? 36.815 7.698 -0.162 1.00 53.69 129 ARG A C 1
ATOM 1067 O O . ARG A 1 129 ? 36.930 6.698 0.540 1.00 53.69 129 ARG A O 1
ATOM 1074 N N . GLU A 1 130 ? 35.674 8.358 -0.279 1.00 61.69 130 GLU A N 1
ATOM 1075 C CA . GLU A 1 130 ? 34.415 7.804 0.217 1.00 61.69 130 GLU A CA 1
ATOM 1076 C C . GLU A 1 130 ? 33.967 6.672 -0.720 1.00 61.69 130 GLU A C 1
ATOM 1078 O O . GLU A 1 130 ? 33.789 6.873 -1.924 1.00 61.69 130 GLU A O 1
ATOM 1083 N N . GLN A 1 131 ? 33.871 5.455 -0.183 1.00 74.06 131 GLN A N 1
ATOM 1084 C CA . GLN A 1 131 ? 33.444 4.270 -0.929 1.00 74.06 131 GLN A CA 1
ATOM 1085 C C . GLN A 1 131 ? 31.936 4.331 -1.214 1.00 74.06 131 GLN A C 1
ATOM 1087 O O . GLN A 1 131 ? 31.180 4.938 -0.456 1.00 74.06 131 GLN A O 1
ATOM 1092 N N . PHE A 1 132 ? 31.495 3.701 -2.310 1.00 81.25 132 PHE A N 1
ATOM 1093 C CA . PHE A 1 132 ? 30.064 3.529 -2.585 1.00 81.25 132 PHE A CA 1
ATOM 1094 C C . PHE A 1 132 ? 29.398 2.830 -1.393 1.00 81.25 132 PHE A C 1
ATOM 1096 O O . PHE A 1 132 ? 29.946 1.854 -0.877 1.00 81.25 132 PHE A O 1
ATOM 1103 N N . ALA A 1 133 ? 28.236 3.323 -0.967 1.00 84.88 133 ALA A N 1
ATOM 1104 C CA . ALA A 1 133 ? 27.538 2.808 0.201 1.00 84.88 133 ALA A CA 1
ATOM 1105 C C . ALA A 1 133 ? 27.205 1.320 0.029 1.00 84.88 133 ALA A C 1
ATOM 1107 O O . ALA A 1 133 ? 26.633 0.910 -0.984 1.00 84.88 133 ALA A O 1
ATOM 1108 N N . ASP A 1 134 ? 27.535 0.506 1.031 1.00 89.06 134 ASP A N 1
ATOM 1109 C CA . ASP A 1 134 ? 27.216 -0.919 1.014 1.00 89.06 134 ASP A CA 1
ATOM 1110 C C . ASP A 1 134 ? 25.754 -1.155 1.409 1.00 89.06 134 ASP A C 1
ATOM 1112 O O . ASP A 1 134 ? 25.428 -1.504 2.543 1.00 89.06 134 ASP A O 1
ATOM 1116 N N . VAL A 1 135 ? 24.856 -0.884 0.463 1.00 91.50 135 VAL A N 1
ATOM 1117 C CA . VAL A 1 135 ? 23.412 -0.990 0.661 1.00 91.50 135 VAL A CA 1
ATOM 1118 C C . VAL A 1 135 ? 22.897 -2.295 0.081 1.00 91.50 135 VAL A C 1
ATOM 1120 O O . VAL A 1 135 ? 23.047 -2.545 -1.113 1.00 91.50 135 VAL A O 1
ATOM 1123 N N . THR A 1 136 ? 22.227 -3.087 0.915 1.00 95.38 136 THR A N 1
ATOM 1124 C CA . THR A 1 136 ? 21.528 -4.311 0.509 1.00 95.38 136 THR A CA 1
ATOM 1125 C C . THR A 1 136 ? 20.037 -4.184 0.802 1.00 95.38 136 THR A C 1
ATOM 1127 O O . THR A 1 136 ? 19.657 -3.840 1.918 1.00 95.38 136 THR A O 1
ATOM 1130 N N . VAL A 1 137 ? 19.203 -4.494 -0.190 1.00 96.06 137 VAL A N 1
ATOM 1131 C CA . VAL A 1 137 ? 17.737 -4.475 -0.105 1.00 96.06 137 VAL A CA 1
ATOM 1132 C C . VAL A 1 137 ? 17.217 -5.848 -0.508 1.00 96.06 137 VAL A C 1
ATOM 1134 O O . VAL A 1 137 ? 17.546 -6.335 -1.586 1.00 96.06 137 VAL A O 1
ATOM 1137 N N . CYS A 1 138 ? 16.449 -6.502 0.366 1.00 94.75 138 CYS A N 1
ATOM 1138 C CA . CYS A 1 138 ? 15.874 -7.832 0.111 1.00 94.75 138 CYS A CA 1
ATOM 1139 C C . CYS A 1 138 ? 16.894 -8.905 -0.340 1.00 94.75 138 CYS A C 1
ATOM 1141 O O . CYS A 1 138 ? 16.536 -9.834 -1.056 1.00 94.75 138 CYS A O 1
ATOM 1143 N N . GLY A 1 139 ? 18.158 -8.791 0.090 1.00 93.88 139 GLY A N 1
ATOM 1144 C CA . GLY A 1 139 ? 19.252 -9.696 -0.299 1.00 93.88 139 GLY A CA 1
ATOM 1145 C C . GLY A 1 139 ? 20.055 -9.250 -1.528 1.00 93.88 139 GLY A C 1
ATOM 1146 O O . GLY A 1 139 ? 21.054 -9.883 -1.855 1.00 93.88 139 GLY A O 1
ATOM 1147 N N . PHE A 1 140 ? 19.679 -8.140 -2.168 1.00 96.62 140 PHE A N 1
ATOM 1148 C CA . PHE A 1 140 ? 20.351 -7.591 -3.343 1.00 96.62 140 PHE A CA 1
ATOM 1149 C C . PHE A 1 140 ? 21.152 -6.344 -2.987 1.00 96.62 140 PHE A C 1
ATOM 1151 O O . PHE A 1 140 ? 20.602 -5.345 -2.520 1.00 96.62 140 PHE A O 1
ATOM 1158 N N . LYS A 1 141 ? 22.464 -6.391 -3.227 1.00 95.88 141 LYS A N 1
ATOM 1159 C CA . LYS A 1 141 ? 23.334 -5.219 -3.104 1.00 95.88 141 LYS A CA 1
ATOM 1160 C C . LYS A 1 141 ? 23.052 -4.249 -4.250 1.00 95.88 141 LYS A C 1
ATOM 1162 O O . LYS A 1 141 ? 22.993 -4.673 -5.403 1.00 95.88 141 LYS A O 1
ATOM 1167 N N . ILE A 1 142 ? 22.912 -2.957 -3.945 1.00 92.25 142 ILE A N 1
ATOM 1168 C CA . ILE A 1 142 ? 22.725 -1.922 -4.967 1.00 92.25 142 ILE A CA 1
ATOM 1169 C C . ILE A 1 142 ? 23.931 -1.928 -5.911 1.00 92.25 142 ILE A C 1
ATOM 1171 O O . ILE A 1 142 ? 25.063 -1.677 -5.493 1.00 92.25 142 ILE A O 1
ATOM 1175 N N . ASP A 1 143 ? 23.678 -2.178 -7.195 1.00 88.31 143 ASP A N 1
ATOM 1176 C CA . ASP A 1 143 ? 24.724 -2.243 -8.210 1.00 88.31 143 ASP A CA 1
ATOM 1177 C C . ASP A 1 143 ? 24.909 -0.888 -8.927 1.00 88.31 143 ASP A C 1
ATOM 1179 O O . ASP A 1 143 ? 24.047 -0.468 -9.713 1.00 88.31 143 ASP A O 1
ATOM 1183 N N . PRO A 1 144 ? 26.058 -0.203 -8.754 1.00 84.06 144 PRO A N 1
ATOM 1184 C CA . PRO A 1 144 ? 26.324 1.073 -9.415 1.00 84.06 144 PRO A CA 1
ATOM 1185 C C . PRO A 1 144 ? 26.459 0.968 -10.943 1.00 84.06 144 PRO A C 1
ATOM 1187 O O . PRO A 1 144 ? 26.530 1.990 -11.633 1.00 84.06 144 PRO A O 1
ATOM 1190 N N . ARG A 1 145 ? 26.532 -0.251 -11.495 1.00 83.12 145 ARG A N 1
ATOM 1191 C CA . ARG A 1 145 ? 26.576 -0.519 -12.939 1.00 83.12 145 ARG A CA 1
ATOM 1192 C C . ARG A 1 145 ? 25.204 -0.420 -13.603 1.00 83.12 145 ARG A C 1
ATOM 1194 O O . ARG A 1 145 ? 25.182 -0.346 -14.827 1.00 83.12 145 ARG A O 1
ATOM 1201 N N . LEU A 1 146 ? 24.123 -0.367 -12.819 1.00 87.31 146 LEU A N 1
ATOM 1202 C CA . LEU A 1 146 ? 22.736 -0.279 -13.281 1.00 87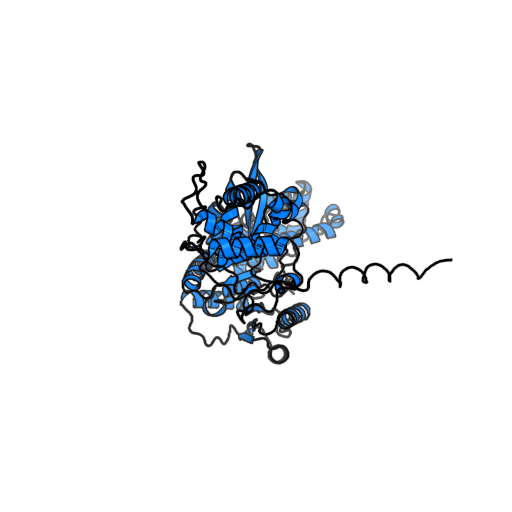.31 146 LEU A CA 1
ATOM 1203 C C . LEU A 1 146 ? 22.330 -1.438 -14.218 1.00 87.31 146 LEU A C 1
ATOM 1205 O O . LEU A 1 146 ? 21.958 -1.185 -15.365 1.00 87.31 146 LEU A O 1
ATOM 1209 N N . PRO A 1 147 ? 22.454 -2.708 -13.789 1.00 90.44 147 PRO A N 1
ATOM 1210 C CA . PRO A 1 147 ? 22.238 -3.851 -14.675 1.00 90.44 147 PRO A CA 1
ATOM 1211 C C . PRO A 1 147 ? 20.761 -4.050 -15.050 1.00 90.44 147 PRO A C 1
ATOM 1213 O O . PRO A 1 147 ? 20.470 -4.668 -16.072 1.00 90.44 147 PRO A O 1
ATOM 1216 N N . TYR A 1 148 ? 19.832 -3.508 -14.260 1.00 94.00 148 TYR A N 1
ATOM 1217 C CA . TYR A 1 148 ? 18.402 -3.753 -14.414 1.00 94.00 148 TYR A CA 1
ATOM 1218 C C . TYR A 1 148 ? 17.764 -2.707 -15.318 1.00 94.00 148 TYR A C 1
ATOM 1220 O O . TYR A 1 148 ? 17.900 -1.508 -15.072 1.00 94.00 148 TYR A O 1
ATOM 1228 N N . ARG A 1 149 ? 17.069 -3.159 -16.364 1.00 91.38 149 ARG A N 1
ATOM 1229 C CA . ARG A 1 149 ? 16.350 -2.314 -17.327 1.00 91.38 149 ARG A CA 1
ATOM 1230 C C . ARG A 1 149 ? 14.849 -2.406 -17.095 1.00 91.38 149 ARG A C 1
ATOM 1232 O O . ARG A 1 149 ? 14.327 -3.494 -16.874 1.00 91.38 149 ARG A O 1
ATOM 1239 N N . PHE A 1 150 ? 14.175 -1.269 -17.199 1.00 90.94 150 PHE A N 1
ATOM 1240 C CA . PHE A 1 150 ? 12.741 -1.142 -16.965 1.00 90.94 150 PHE A CA 1
ATOM 1241 C C . PHE A 1 150 ? 12.030 -0.696 -18.241 1.00 90.94 150 PHE A C 1
ATOM 1243 O O . PHE A 1 150 ? 12.603 0.031 -19.063 1.00 90.94 150 PHE A O 1
ATOM 1250 N N . ASN A 1 151 ? 10.780 -1.131 -18.397 1.00 88.19 151 ASN A N 1
ATOM 1251 C CA . ASN A 1 151 ? 9.929 -0.736 -19.507 1.00 88.19 151 ASN A CA 1
ATOM 1252 C C . ASN A 1 151 ? 8.825 0.230 -19.032 1.00 88.19 151 ASN A C 1
ATOM 1254 O O . ASN A 1 151 ? 7.808 -0.225 -18.517 1.00 88.19 151 ASN A O 1
ATOM 1258 N N . PRO A 1 152 ? 8.978 1.553 -19.222 1.00 85.25 152 PRO A N 1
ATOM 1259 C CA . PRO A 1 152 ? 7.973 2.524 -18.790 1.00 85.25 152 PRO A CA 1
ATOM 1260 C C . PRO A 1 152 ? 6.699 2.515 -19.649 1.00 85.25 152 PRO A C 1
ATOM 1262 O O . PRO A 1 152 ? 5.740 3.216 -19.316 1.00 85.25 152 PRO A O 1
ATOM 1265 N N . THR A 1 153 ? 6.689 1.774 -20.766 1.00 85.38 153 THR A N 1
ATOM 1266 C CA . THR A 1 153 ? 5.527 1.684 -21.656 1.00 85.38 153 THR A CA 1
ATOM 1267 C C . THR A 1 153 ? 4.578 0.545 -21.301 1.00 85.38 153 THR A C 1
ATOM 1269 O O . THR A 1 153 ? 3.458 0.563 -21.796 1.00 85.38 153 THR A O 1
ATOM 1272 N N . SER A 1 154 ? 4.992 -0.406 -20.457 1.00 89.88 154 SER A N 1
ATOM 1273 C CA . SER A 1 154 ? 4.094 -1.412 -19.883 1.00 89.88 154 SER A CA 1
ATOM 1274 C C . SER A 1 154 ? 3.599 -0.921 -18.527 1.00 89.88 154 SER A C 1
ATOM 1276 O O . SER A 1 154 ? 4.385 -0.807 -17.583 1.00 89.88 154 SER A O 1
ATOM 1278 N N . GLN A 1 155 ? 2.319 -0.566 -18.441 1.00 92.19 155 GLN A N 1
ATOM 1279 C CA . GLN A 1 155 ? 1.721 0.043 -17.256 1.00 92.19 155 GLN A CA 1
ATOM 1280 C C . GLN A 1 155 ? 0.592 -0.832 -16.727 1.00 92.19 155 GLN A C 1
ATOM 1282 O O . GLN A 1 155 ? -0.297 -1.228 -17.476 1.00 92.19 155 GLN A O 1
ATOM 1287 N N . ILE A 1 156 ? 0.610 -1.090 -15.422 1.00 96.62 156 ILE A N 1
ATOM 1288 C CA . ILE A 1 156 ? -0.394 -1.898 -14.735 1.00 96.62 156 ILE A CA 1
ATOM 1289 C C . ILE A 1 156 ? -1.073 -1.049 -13.661 1.00 96.62 156 ILE A C 1
ATOM 1291 O O . ILE A 1 156 ? -0.417 -0.423 -12.827 1.00 96.62 156 ILE A O 1
ATOM 1295 N N . ALA A 1 157 ? -2.402 -1.057 -13.666 1.00 97.50 157 ALA A N 1
ATOM 1296 C CA . ALA A 1 157 ? -3.246 -0.572 -12.582 1.00 97.50 157 ALA A CA 1
ATOM 1297 C C . ALA A 1 157 ? -4.035 -1.738 -11.973 1.00 97.50 157 ALA A C 1
ATOM 1299 O O . ALA A 1 157 ? -4.291 -2.743 -12.635 1.00 97.50 157 ALA A O 1
ATOM 1300 N N . ILE A 1 158 ? -4.462 -1.591 -10.721 1.00 98.50 158 ILE A N 1
ATOM 1301 C CA . ILE A 1 158 ? -5.343 -2.552 -10.050 1.00 98.50 158 ILE A CA 1
ATOM 1302 C C . ILE A 1 158 ? -6.604 -1.816 -9.602 1.00 98.50 158 ILE A C 1
ATOM 1304 O O . ILE A 1 158 ? -6.516 -0.743 -9.001 1.00 98.50 158 ILE A O 1
ATOM 1308 N N . TRP A 1 159 ? -7.771 -2.402 -9.860 1.00 97.75 159 TRP A N 1
ATOM 1309 C CA . TRP A 1 159 ? -9.050 -1.890 -9.389 1.00 97.75 159 TRP A CA 1
ATOM 1310 C C . TRP A 1 159 ? -9.977 -3.022 -8.943 1.00 97.75 159 TRP A C 1
ATOM 1312 O O . TRP A 1 159 ? -10.416 -3.847 -9.743 1.00 97.75 159 TRP A O 1
ATOM 1322 N N . PHE A 1 160 ? -10.336 -3.015 -7.660 1.00 98.00 160 PHE A N 1
ATOM 1323 C CA . PHE A 1 160 ? -11.341 -3.912 -7.096 1.00 98.00 160 PHE A CA 1
ATOM 1324 C C . PHE A 1 160 ? -12.558 -3.099 -6.670 1.00 98.00 160 PHE A C 1
ATOM 1326 O O . PHE A 1 160 ? -12.470 -2.274 -5.758 1.00 98.00 160 PHE A O 1
ATOM 1333 N N . SER A 1 161 ? -13.689 -3.312 -7.344 1.00 96.25 161 SER A N 1
ATOM 1334 C CA . SER A 1 161 ? -14.911 -2.580 -7.024 1.00 96.25 161 SER A CA 1
ATOM 1335 C C . SER A 1 161 ? -15.484 -3.008 -5.675 1.00 96.25 161 SER A C 1
ATOM 1337 O O . SER A 1 161 ? -15.528 -4.187 -5.341 1.00 96.25 161 SER A O 1
ATOM 1339 N N . THR A 1 162 ? -15.981 -2.038 -4.914 1.00 94.06 162 THR A N 1
ATOM 1340 C CA . THR A 1 162 ? -16.772 -2.271 -3.699 1.00 94.06 162 THR A CA 1
ATOM 1341 C C . THR A 1 162 ? -18.279 -2.191 -3.960 1.00 94.06 162 THR A C 1
ATOM 1343 O O . THR A 1 162 ? -19.069 -2.280 -3.024 1.00 94.06 162 THR A O 1
ATOM 1346 N N . SER A 1 163 ? -18.692 -1.989 -5.215 1.00 95.00 163 SER A N 1
ATOM 1347 C CA . SER A 1 163 ? -20.089 -1.854 -5.641 1.00 95.00 163 SER A CA 1
ATOM 1348 C C . SER A 1 163 ? -20.367 -2.805 -6.812 1.00 95.00 163 SER A C 1
ATOM 1350 O O . SER A 1 163 ? -19.845 -2.566 -7.901 1.00 95.00 163 SER A O 1
ATOM 1352 N N . PRO A 1 164 ? -21.193 -3.857 -6.633 1.00 96.62 164 PRO A N 1
ATOM 1353 C CA . PRO A 1 164 ? -21.379 -4.885 -7.661 1.00 96.62 164 PRO A CA 1
ATOM 1354 C C . PRO A 1 164 ? -21.900 -4.383 -9.004 1.00 96.62 164 PRO A C 1
ATOM 1356 O O . PRO A 1 164 ? -21.531 -4.913 -10.044 1.00 96.62 164 PRO A O 1
ATOM 1359 N N . ASN A 1 165 ? -22.699 -3.322 -8.982 1.00 97.00 165 ASN A N 1
ATOM 1360 C CA . ASN A 1 165 ? -23.299 -2.698 -10.158 1.00 97.00 165 ASN A CA 1
ATOM 1361 C C . ASN A 1 165 ? -22.446 -1.577 -10.772 1.00 97.00 165 ASN A C 1
ATOM 1363 O O . ASN A 1 165 ? -22.907 -0.870 -11.665 1.00 97.00 165 ASN A O 1
ATOM 1367 N N . LEU A 1 166 ? -21.226 -1.353 -10.275 1.00 95.12 166 LEU A N 1
ATOM 1368 C CA . LEU A 1 166 ? -20.330 -0.320 -10.781 1.00 95.12 166 LEU A CA 1
ATOM 1369 C C . LEU A 1 166 ? -18.928 -0.892 -10.937 1.00 95.12 166 LEU A C 1
ATOM 1371 O O . LEU A 1 166 ? -18.183 -1.014 -9.969 1.00 95.12 166 LEU A O 1
ATOM 1375 N N . ALA A 1 167 ? -18.545 -1.200 -12.173 1.00 94.31 167 ALA A N 1
ATOM 1376 C CA . ALA A 1 167 ? -17.258 -1.827 -12.446 1.00 94.31 167 ALA A CA 1
ATOM 1377 C C . ALA A 1 167 ? -16.068 -0.938 -12.055 1.00 94.31 167 ALA A C 1
ATOM 1379 O O . ALA A 1 167 ? -15.130 -1.392 -11.409 1.00 94.31 167 ALA A O 1
ATOM 1380 N N . ILE A 1 168 ? -16.124 0.342 -12.422 1.00 94.81 168 ILE A N 1
ATOM 1381 C CA . ILE A 1 168 ? -15.098 1.354 -12.161 1.00 94.81 168 ILE A CA 1
ATOM 1382 C C . ILE A 1 168 ? -15.749 2.741 -12.226 1.00 94.81 168 ILE A C 1
ATOM 1384 O O . ILE A 1 168 ? -16.658 2.956 -13.033 1.00 94.81 168 ILE A O 1
ATOM 1388 N N . ARG A 1 169 ? -15.329 3.679 -11.366 1.00 94.31 169 ARG A N 1
ATOM 1389 C CA . ARG A 1 169 ? -15.923 5.028 -11.318 1.00 94.31 169 ARG A CA 1
ATOM 1390 C C . ARG A 1 169 ? -15.355 5.912 -12.428 1.00 94.31 169 ARG A C 1
ATOM 13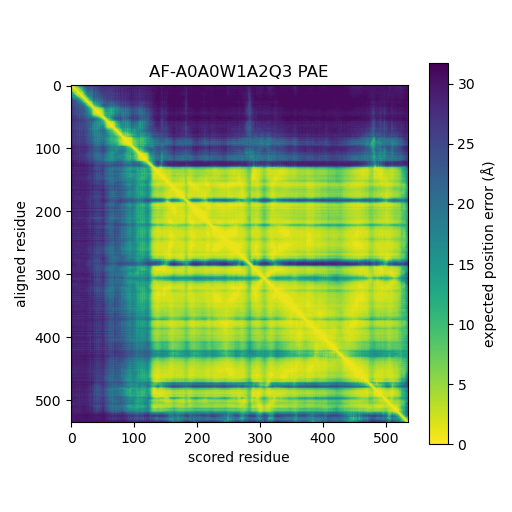92 O O . ARG A 1 169 ? -14.263 5.675 -12.940 1.00 94.31 169 ARG A O 1
ATOM 1399 N N . ASP A 1 170 ? -16.076 6.974 -12.768 1.00 93.56 170 ASP A N 1
ATOM 1400 C CA . ASP A 1 170 ? -15.734 7.832 -13.910 1.00 93.56 170 ASP A CA 1
ATOM 1401 C C . ASP A 1 170 ? -14.390 8.557 -13.757 1.00 93.56 170 ASP A C 1
ATOM 1403 O O . ASP A 1 170 ? -13.675 8.738 -14.747 1.00 93.56 170 ASP A O 1
ATOM 1407 N N . LYS A 1 171 ? -14.002 8.903 -12.519 1.00 92.75 171 LYS A N 1
ATOM 1408 C CA . LYS A 1 171 ? -12.678 9.474 -12.217 1.00 92.75 171 LYS A CA 1
ATOM 1409 C C . LYS A 1 171 ? -11.573 8.508 -12.652 1.00 92.75 171 LYS A C 1
ATOM 1411 O O . LYS A 1 171 ? -10.665 8.902 -13.379 1.00 92.75 171 LYS A O 1
ATOM 1416 N N . GLU A 1 172 ? -11.663 7.243 -12.249 1.00 94.12 172 GLU A N 1
ATOM 1417 C CA . GLU A 1 172 ? -10.661 6.233 -12.590 1.00 94.12 172 GLU A CA 1
ATOM 1418 C C . GLU A 1 172 ? -10.722 5.804 -14.064 1.00 94.12 172 GLU A C 1
ATOM 1420 O O . GLU A 1 172 ? -9.672 5.602 -14.673 1.00 94.12 172 GLU A O 1
ATOM 1425 N N . LYS A 1 173 ? -11.913 5.762 -14.686 1.00 94.56 173 LYS A N 1
ATOM 1426 C CA . LYS A 1 173 ? -12.037 5.576 -16.147 1.00 94.56 173 LYS A CA 1
ATOM 1427 C C . LYS A 1 173 ? -11.263 6.647 -16.909 1.00 94.56 173 LYS A C 1
ATOM 1429 O O . LYS A 1 173 ? -10.491 6.321 -17.806 1.00 94.56 173 LYS A O 1
ATOM 1434 N N . SER A 1 174 ? -11.449 7.912 -16.534 1.00 92.94 174 SER A N 1
ATOM 1435 C CA . SER A 1 174 ? -10.777 9.051 -17.175 1.00 92.94 174 SER A CA 1
ATOM 1436 C C . SER A 1 174 ? -9.256 8.917 -17.090 1.00 92.94 174 SER A C 1
ATOM 1438 O O . SER A 1 174 ? -8.566 9.082 -18.091 1.00 92.94 174 SER A O 1
ATOM 1440 N N . ARG A 1 175 ? -8.736 8.497 -15.931 1.00 91.94 175 ARG A N 1
ATOM 1441 C CA . ARG A 1 175 ? -7.300 8.259 -15.731 1.00 91.94 175 ARG A CA 1
ATOM 1442 C C . ARG A 1 175 ? -6.743 7.115 -16.573 1.00 91.94 175 ARG A C 1
ATOM 1444 O O . ARG A 1 175 ? -5.653 7.246 -17.124 1.00 91.94 175 ARG A O 1
ATOM 1451 N N . LEU A 1 176 ? -7.477 6.012 -16.720 1.00 92.31 176 LEU A N 1
ATOM 1452 C CA . LEU A 1 176 ? -7.064 4.923 -17.613 1.00 92.31 176 LEU A CA 1
ATOM 1453 C C . LEU A 1 176 ? -7.048 5.360 -19.081 1.00 92.31 176 LEU A C 1
ATOM 1455 O O . LEU A 1 176 ? -6.146 4.968 -19.818 1.00 92.31 176 LEU A O 1
ATOM 1459 N N . ILE A 1 177 ? -8.005 6.192 -19.498 1.00 91.31 177 ILE A N 1
ATOM 1460 C CA . ILE A 1 177 ? -8.025 6.759 -20.851 1.00 91.31 177 ILE A CA 1
ATOM 1461 C C . ILE A 1 177 ? -6.790 7.648 -21.069 1.00 91.31 177 ILE A C 1
ATOM 1463 O O . ILE A 1 177 ? -6.081 7.465 -22.056 1.00 91.31 177 ILE A O 1
ATOM 1467 N N . GLU A 1 178 ? -6.485 8.559 -20.138 1.00 88.19 178 GLU A N 1
ATOM 1468 C CA . GLU A 1 178 ? -5.296 9.429 -20.196 1.00 88.19 178 GLU A CA 1
ATOM 1469 C C . GLU A 1 178 ? -3.990 8.622 -20.340 1.00 88.19 178 GLU A C 1
ATOM 1471 O O . GLU A 1 178 ? -3.131 8.954 -21.164 1.00 88.19 178 GLU A O 1
ATOM 1476 N N . ARG A 1 179 ? -3.862 7.503 -19.609 1.00 86.12 179 ARG A N 1
ATOM 1477 C CA . ARG A 1 179 ? -2.708 6.586 -19.714 1.00 86.12 179 ARG A CA 1
ATOM 1478 C C . ARG A 1 179 ? -2.500 6.047 -21.124 1.00 86.12 179 ARG A C 1
ATOM 1480 O O . ARG A 1 179 ? -1.360 6.020 -21.587 1.00 86.12 179 ARG A O 1
ATOM 1487 N N . GLY A 1 180 ? -3.584 5.674 -21.805 1.00 80.12 180 GLY A N 1
ATOM 1488 C CA . GLY A 1 180 ? -3.543 5.142 -23.169 1.00 80.12 180 GLY A CA 1
ATOM 1489 C C . GLY A 1 180 ? -3.256 6.187 -24.254 1.00 80.12 180 GLY A C 1
ATOM 1490 O O . GLY A 1 180 ? -2.743 5.834 -25.311 1.00 80.12 180 GLY A O 1
ATOM 1491 N N . LEU A 1 181 ? -3.552 7.469 -24.009 1.00 76.12 181 LEU A N 1
ATOM 1492 C CA . LEU A 1 181 ? -3.407 8.541 -25.008 1.00 76.12 181 LEU A CA 1
ATOM 1493 C C . LEU A 1 181 ? -1.998 9.153 -25.078 1.00 76.12 181 LEU A C 1
ATOM 1495 O O . LEU A 1 181 ? -1.614 9.688 -26.115 1.00 76.12 181 LEU A O 1
ATOM 1499 N N . SER A 1 182 ? -1.238 9.091 -23.985 1.00 63.03 182 SER A N 1
ATOM 1500 C CA . SER A 1 182 ? 0.007 9.860 -23.816 1.00 63.03 182 SER A CA 1
ATOM 1501 C C . SER A 1 182 ? 1.189 9.407 -24.694 1.00 63.03 182 SER A C 1
ATOM 1503 O O . SER A 1 182 ? 2.053 10.226 -24.996 1.00 63.03 182 SER A O 1
ATOM 1505 N N . VAL A 1 183 ? 1.264 8.140 -25.141 1.00 62.81 183 VAL A N 1
ATOM 1506 C CA . VAL A 1 183 ? 2.355 7.636 -26.013 1.00 62.81 183 VAL A CA 1
ATOM 1507 C C . VAL A 1 183 ? 1.893 6.472 -26.893 1.00 62.81 183 VAL A C 1
ATOM 1509 O O . VAL A 1 183 ? 1.290 5.519 -26.406 1.00 62.81 183 VAL A O 1
ATOM 1512 N N . SER A 1 184 ? 2.267 6.489 -28.178 1.00 58.62 184 SER A N 1
ATOM 1513 C CA . SER A 1 184 ? 2.075 5.356 -29.095 1.00 58.62 184 SER A CA 1
ATOM 1514 C C . SER A 1 184 ? 2.820 4.101 -28.609 1.00 58.62 184 SER A C 1
ATOM 1516 O O . SER A 1 184 ? 4.015 4.185 -28.329 1.00 58.62 184 SER A O 1
ATOM 1518 N N . ASN A 1 185 ? 2.159 2.938 -28.595 1.00 65.00 185 ASN A N 1
ATOM 1519 C CA . ASN A 1 185 ? 2.685 1.634 -28.139 1.00 65.00 185 ASN A CA 1
ATOM 1520 C C . ASN A 1 185 ? 2.827 1.461 -26.611 1.00 65.00 185 ASN A C 1
ATOM 1522 O O . ASN A 1 185 ? 3.666 0.677 -26.161 1.00 65.00 185 ASN A O 1
ATOM 1526 N N . ARG A 1 186 ? 2.027 2.167 -25.800 1.00 78.75 186 ARG A N 1
ATOM 1527 C CA . ARG A 1 186 ? 1.851 1.804 -24.384 1.00 78.75 186 ARG A CA 1
ATOM 1528 C C . ARG A 1 186 ? 0.884 0.636 -24.242 1.00 78.75 186 ARG A C 1
ATOM 1530 O O . ARG A 1 186 ? -0.188 0.646 -24.837 1.00 78.75 186 ARG A O 1
ATOM 1537 N N . GLU A 1 187 ? 1.263 -0.334 -23.423 1.00 87.31 187 GLU A N 1
ATOM 1538 C CA . GLU A 1 187 ? 0.357 -1.364 -22.935 1.00 87.31 187 GLU A CA 1
ATOM 1539 C C . GLU A 1 187 ? -0.256 -0.868 -21.624 1.00 87.31 187 GLU A C 1
ATOM 1541 O O . GLU A 1 187 ? 0.459 -0.464 -20.704 1.00 87.31 187 GLU A O 1
ATOM 1546 N N . ASN A 1 188 ? -1.586 -0.848 -21.568 1.00 91.19 188 ASN A N 1
ATOM 1547 C CA . ASN A 1 188 ? -2.345 -0.389 -20.413 1.00 91.19 188 ASN A CA 1
ATOM 1548 C C . ASN A 1 188 ? -3.149 -1.565 -19.863 1.00 91.19 188 ASN A C 1
ATOM 1550 O O . ASN A 1 188 ? -4.141 -1.984 -20.460 1.00 91.19 188 ASN A O 1
ATOM 1554 N N . VAL A 1 189 ? -2.690 -2.116 -18.747 1.00 96.12 189 VAL A N 1
ATOM 1555 C CA . VAL A 1 189 ? -3.265 -3.302 -18.118 1.00 96.12 189 VAL A CA 1
ATOM 1556 C C . VAL A 1 189 ? -4.072 -2.890 -16.893 1.00 96.12 189 VAL A C 1
ATOM 1558 O O . VAL A 1 189 ? -3.609 -2.112 -16.057 1.00 96.12 189 VAL A O 1
ATOM 1561 N N . LEU A 1 190 ? -5.265 -3.458 -16.753 1.00 97.88 190 LEU A N 1
ATOM 1562 C CA . LEU A 1 190 ? -6.096 -3.331 -15.566 1.00 97.88 190 LEU A CA 1
ATOM 1563 C C . LEU A 1 190 ? -6.334 -4.708 -14.950 1.00 97.88 190 LEU A C 1
ATOM 1565 O O . LEU A 1 190 ? -7.005 -5.564 -15.529 1.00 97.88 190 LEU A O 1
ATOM 1569 N N . VAL A 1 191 ? -5.815 -4.896 -13.742 1.00 98.56 191 VAL A N 1
ATOM 1570 C CA . VAL A 1 191 ? -6.135 -6.047 -12.903 1.00 98.56 191 VAL A CA 1
ATOM 1571 C C . VAL A 1 191 ? -7.440 -5.770 -12.161 1.00 98.56 191 VAL A C 1
ATOM 1573 O O . VAL A 1 191 ? -7.582 -4.725 -11.523 1.00 98.56 191 VAL A O 1
ATOM 1576 N N . TYR A 1 192 ? -8.382 -6.702 -12.224 1.00 98.50 192 TYR A N 1
ATOM 1577 C CA . TYR A 1 192 ? -9.681 -6.605 -11.563 1.00 98.50 192 TYR A CA 1
ATOM 1578 C C . TYR A 1 192 ? -10.137 -7.976 -11.051 1.00 98.50 192 TYR A C 1
ATOM 1580 O O . TYR A 1 192 ? -9.444 -8.974 -11.231 1.00 98.50 192 TYR A O 1
ATOM 1588 N N . SER A 1 193 ? -11.286 -8.012 -10.377 1.00 98.31 193 SER A N 1
ATOM 1589 C CA . SER A 1 193 ? -11.925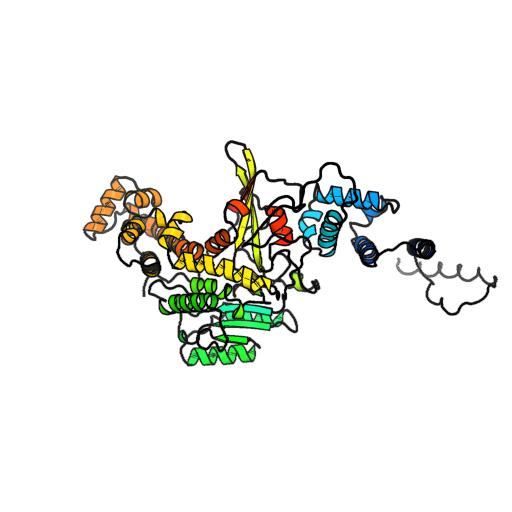 -9.238 -9.893 1.00 98.31 193 SER A CA 1
ATOM 1590 C C . SER A 1 193 ? -13.354 -9.279 -10.417 1.00 98.31 193 SER A C 1
ATOM 1592 O O . SER A 1 193 ? -14.159 -8.395 -10.101 1.00 98.31 193 SER A O 1
ATOM 1594 N N . SER A 1 194 ? -13.668 -10.268 -11.253 1.00 97.50 194 SER A N 1
ATOM 1595 C CA . SER A 1 194 ? -15.001 -10.395 -11.840 1.00 97.50 194 SER A CA 1
ATOM 1596 C C . SER A 1 194 ? -16.052 -10.873 -10.840 1.00 97.50 194 SER A C 1
ATOM 1598 O O . SER A 1 194 ? -17.223 -10.529 -11.006 1.00 97.50 194 SER A O 1
ATOM 1600 N N . ILE A 1 195 ? -15.676 -11.593 -9.772 1.00 97.25 195 ILE A N 1
ATOM 1601 C CA . ILE A 1 195 ? -16.646 -12.058 -8.758 1.00 97.25 195 ILE A CA 1
ATOM 1602 C C . ILE A 1 195 ? -17.272 -10.907 -7.964 1.00 97.25 195 ILE A C 1
ATOM 1604 O O . ILE A 1 195 ? -18.328 -11.082 -7.360 1.00 97.25 195 ILE A O 1
ATOM 1608 N N . LEU A 1 196 ? -16.627 -9.737 -7.957 1.00 97.81 196 LEU A N 1
ATOM 1609 C CA . LEU A 1 196 ? -17.132 -8.540 -7.287 1.00 97.81 196 LEU A CA 1
ATOM 1610 C C . LEU A 1 196 ? -18.208 -7.813 -8.091 1.00 97.81 196 LEU A C 1
ATOM 1612 O O . LEU A 1 196 ? -18.790 -6.872 -7.564 1.00 97.81 196 LEU A O 1
ATOM 1616 N N . LEU A 1 197 ? -18.450 -8.208 -9.342 1.00 98.19 197 LEU A N 1
ATOM 1617 C CA . LEU A 1 197 ? -19.312 -7.497 -10.280 1.00 98.19 197 LEU A CA 1
ATOM 1618 C C . LEU A 1 197 ? -20.548 -8.324 -10.646 1.00 98.19 197 LEU A C 1
ATOM 1620 O O . LEU A 1 197 ? -20.481 -9.547 -10.798 1.00 98.19 197 LEU A O 1
ATOM 1624 N N . ASP A 1 198 ? -21.673 -7.641 -10.841 1.00 98.19 198 ASP A N 1
ATOM 1625 C CA . ASP A 1 198 ? -22.829 -8.219 -11.517 1.00 98.19 198 ASP A CA 1
ATOM 1626 C C . ASP A 1 198 ? -22.602 -8.303 -13.037 1.00 98.19 198 ASP A C 1
ATOM 1628 O O . ASP A 1 198 ? -21.614 -7.799 -13.580 1.00 98.19 198 ASP A O 1
ATOM 1632 N N . ASP A 1 199 ? -23.504 -8.983 -13.741 1.00 98.12 199 ASP A N 1
ATOM 1633 C CA . ASP A 1 199 ? -23.338 -9.242 -15.173 1.00 98.12 199 ASP A CA 1
ATOM 1634 C C . ASP A 1 199 ? -23.387 -7.962 -16.021 1.00 98.12 199 ASP A C 1
ATOM 1636 O O . ASP A 1 199 ? -22.698 -7.883 -17.039 1.00 98.12 199 ASP A O 1
ATOM 1640 N N . SER A 1 200 ? -24.121 -6.935 -15.573 1.00 97.44 200 SER A N 1
ATOM 1641 C CA . SER A 1 200 ? -24.162 -5.633 -16.246 1.00 97.44 200 SER A CA 1
ATOM 1642 C C . SER A 1 200 ? -22.817 -4.923 -16.128 1.00 97.44 200 SER A C 1
ATOM 1644 O O . SER A 1 200 ? -22.255 -4.492 -17.130 1.00 97.44 200 SER A O 1
ATOM 1646 N N . ALA A 1 201 ? -22.257 -4.843 -14.919 1.00 97.94 201 ALA A N 1
ATOM 1647 C CA . ALA A 1 201 ? -20.960 -4.218 -14.688 1.00 97.94 201 ALA A CA 1
ATOM 1648 C C . ALA A 1 201 ? -19.814 -4.990 -15.367 1.00 97.94 201 ALA A C 1
ATOM 1650 O O . ALA A 1 201 ? -18.867 -4.371 -15.858 1.00 97.94 201 ALA A O 1
ATOM 1651 N N . LYS A 1 202 ? -19.887 -6.326 -15.445 1.00 97.94 202 LYS A N 1
ATOM 1652 C CA . LYS A 1 202 ? -18.925 -7.129 -16.223 1.00 97.94 202 LYS A CA 1
ATOM 1653 C C . LYS A 1 202 ? -18.959 -6.770 -17.704 1.00 97.94 202 LYS A C 1
ATOM 1655 O O . LYS A 1 202 ? -17.900 -6.617 -18.310 1.00 97.94 202 LYS A O 1
ATOM 1660 N N . GLU A 1 203 ? -20.150 -6.645 -18.282 1.00 97.69 203 GLU A N 1
ATOM 1661 C CA . GLU A 1 203 ? -20.298 -6.279 -19.690 1.00 97.69 203 GLU A CA 1
ATOM 1662 C C . GLU A 1 203 ? -19.819 -4.845 -19.947 1.00 97.69 203 GLU A C 1
ATOM 1664 O O . GLU A 1 203 ? -19.017 -4.616 -20.852 1.00 97.69 203 GLU A O 1
ATOM 1669 N N . ASP A 1 204 ? -20.182 -3.899 -19.077 1.00 96.50 204 ASP A N 1
ATOM 1670 C CA . ASP A 1 204 ? -19.693 -2.519 -19.141 1.00 96.50 204 ASP A CA 1
ATOM 1671 C C . ASP A 1 204 ? -18.160 -2.447 -19.086 1.00 96.50 204 ASP A C 1
ATOM 1673 O O . ASP A 1 204 ? -17.545 -1.677 -19.830 1.00 96.50 204 ASP A O 1
ATOM 1677 N N . MET A 1 205 ? -17.525 -3.258 -18.232 1.00 96.69 205 MET A N 1
ATOM 1678 C CA . MET A 1 205 ? -16.066 -3.338 -18.131 1.00 96.69 205 MET A CA 1
ATOM 1679 C C . MET A 1 205 ? -15.438 -3.859 -19.429 1.00 96.69 205 MET A C 1
ATOM 1681 O O . MET A 1 205 ? -14.444 -3.293 -19.884 1.00 96.69 205 MET A O 1
ATOM 1685 N N . LYS A 1 206 ? -16.019 -4.895 -20.050 1.00 96.81 206 LYS A N 1
ATOM 1686 C CA . LYS A 1 206 ? -15.548 -5.451 -21.333 1.00 96.81 206 LYS A CA 1
ATOM 1687 C C . LYS A 1 206 ? -15.691 -4.453 -22.480 1.00 96.81 206 LYS A C 1
ATOM 1689 O O . LYS A 1 206 ? -14.770 -4.297 -23.282 1.00 96.81 206 LYS A O 1
ATOM 1694 N N . ILE A 1 207 ? -16.824 -3.755 -22.555 1.00 97.12 207 ILE A N 1
ATOM 1695 C CA . ILE A 1 207 ? -17.064 -2.722 -23.571 1.00 97.12 207 ILE A CA 1
ATOM 1696 C C . ILE A 1 207 ? -16.068 -1.573 -23.390 1.00 97.12 207 ILE A C 1
ATOM 1698 O O . ILE A 1 207 ? -15.435 -1.136 -24.355 1.00 97.12 207 ILE A O 1
ATOM 1702 N N . PHE A 1 208 ? -15.902 -1.093 -22.154 1.00 96.94 208 PHE A N 1
ATOM 1703 C CA . PHE A 1 208 ? -14.962 -0.026 -21.826 1.00 96.94 208 PHE A CA 1
ATOM 1704 C C . PHE A 1 208 ? -13.520 -0.411 -22.176 1.00 96.94 208 PHE A C 1
ATOM 1706 O O . PHE A 1 208 ? -12.826 0.363 -22.840 1.00 96.94 208 PHE A O 1
ATOM 1713 N N . SER A 1 209 ? -13.079 -1.606 -21.781 1.00 96.38 209 SER A N 1
ATOM 1714 C CA . SER A 1 209 ? -11.709 -2.054 -22.016 1.00 96.38 209 SER A CA 1
ATOM 1715 C C . SER A 1 209 ? -11.414 -2.256 -23.500 1.00 96.38 209 SER A C 1
ATOM 1717 O O . SER A 1 209 ? -10.397 -1.765 -23.987 1.00 96.38 209 SER A O 1
ATOM 1719 N N . SER A 1 210 ? -12.338 -2.864 -24.251 1.00 95.56 210 SER A N 1
ATOM 1720 C CA . SER A 1 210 ? -12.215 -3.044 -25.701 1.00 95.56 210 SER A CA 1
ATOM 1721 C C . SER A 1 210 ? -12.122 -1.703 -26.435 1.00 95.56 210 SER A C 1
ATOM 1723 O O . SER A 1 210 ? -11.228 -1.503 -27.259 1.00 95.56 210 SER A O 1
ATOM 1725 N N . LYS A 1 211 ? -12.989 -0.745 -26.082 1.00 95.31 211 LYS A N 1
ATOM 1726 C CA . LYS A 1 211 ? -13.012 0.596 -26.685 1.00 95.31 211 LYS A CA 1
ATOM 1727 C C . LYS A 1 211 ? -11.697 1.356 -26.495 1.00 95.31 211 LYS A C 1
ATOM 1729 O O . LYS A 1 211 ? -11.308 2.123 -27.374 1.00 95.31 211 LYS A O 1
ATOM 1734 N N . HIS A 1 212 ? -11.037 1.170 -25.355 1.00 93.12 212 HIS A N 1
ATOM 1735 C CA . HIS A 1 212 ? -9.842 1.921 -24.969 1.00 93.12 212 HIS A CA 1
ATOM 1736 C C . HIS A 1 212 ? -8.550 1.093 -24.995 1.00 93.12 212 HIS A C 1
ATOM 1738 O O . HIS A 1 212 ? -7.529 1.567 -24.506 1.00 93.12 212 HIS A O 1
ATOM 1744 N N . GLN A 1 213 ? -8.584 -0.107 -25.592 1.00 92.75 213 GLN A N 1
ATOM 1745 C CA . GLN A 1 213 ? -7.436 -1.019 -25.709 1.00 92.75 213 GLN A CA 1
ATOM 1746 C C . GLN A 1 213 ? -6.774 -1.332 -24.356 1.00 92.75 213 GLN A C 1
ATOM 1748 O O . GLN A 1 213 ? -5.553 -1.412 -24.244 1.00 92.75 213 GLN A O 1
ATOM 1753 N N . ILE A 1 214 ? -7.593 -1.494 -23.317 1.00 95.19 214 ILE A N 1
ATOM 1754 C CA . ILE A 1 214 ? -7.134 -1.863 -21.978 1.00 95.19 214 ILE A CA 1
ATOM 1755 C C . ILE A 1 214 ? -7.113 -3.387 -21.889 1.00 95.19 214 ILE A C 1
ATOM 1757 O O . ILE A 1 214 ? -8.131 -4.044 -22.113 1.00 95.19 214 ILE A O 1
ATOM 1761 N N . VAL A 1 215 ? -5.962 -3.953 -21.538 1.00 95.62 215 VAL A N 1
ATOM 1762 C CA . VAL A 1 215 ? -5.821 -5.392 -21.297 1.00 95.62 215 VAL A CA 1
ATOM 1763 C C . VAL A 1 215 ? -6.372 -5.703 -19.910 1.00 95.62 215 VAL A C 1
ATOM 1765 O O . VAL A 1 215 ? -5.914 -5.144 -18.917 1.00 95.62 215 VAL A O 1
ATOM 1768 N N . LEU A 1 216 ? -7.367 -6.584 -19.827 1.00 97.19 216 LEU A N 1
ATOM 1769 C CA . LEU A 1 216 ? -7.945 -6.998 -18.552 1.00 97.19 216 LEU A CA 1
ATOM 1770 C C . LEU A 1 216 ? -7.249 -8.254 -18.026 1.00 97.19 216 LEU A C 1
ATOM 1772 O O . LEU A 1 216 ? -7.141 -9.248 -18.741 1.00 97.19 216 LEU A O 1
ATOM 1776 N N . ILE A 1 217 ? -6.8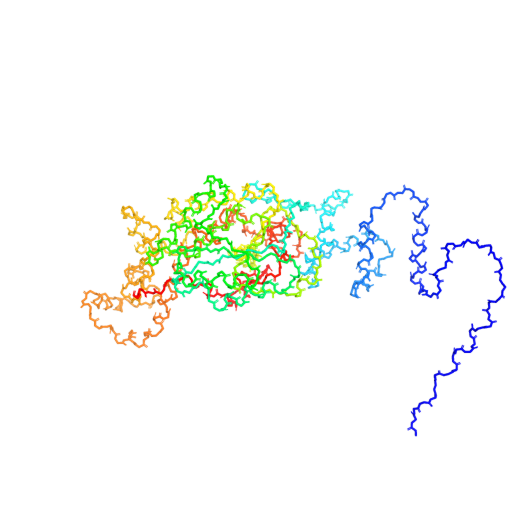55 -8.224 -16.754 1.00 97.69 217 ILE A N 1
ATOM 1777 C CA . ILE A 1 217 ? -6.433 -9.405 -15.997 1.00 97.69 217 ILE A CA 1
ATOM 1778 C C . ILE A 1 217 ? -7.469 -9.643 -14.904 1.00 97.69 217 ILE A C 1
ATOM 1780 O O . ILE A 1 217 ? -7.553 -8.876 -13.945 1.00 97.69 217 ILE A O 1
ATOM 1784 N N . ASP A 1 218 ? -8.263 -10.698 -15.052 1.00 97.88 218 ASP A N 1
ATOM 1785 C CA . ASP A 1 218 ? -9.191 -11.132 -14.011 1.00 97.88 218 ASP A CA 1
ATOM 1786 C C . ASP A 1 218 ? -8.462 -12.039 -13.022 1.00 97.88 218 ASP A C 1
ATOM 1788 O O . ASP A 1 218 ? -8.019 -13.127 -13.390 1.00 97.88 218 ASP A O 1
ATOM 1792 N N . ILE A 1 219 ? -8.343 -11.609 -11.764 1.00 97.94 219 ILE A N 1
ATOM 1793 C CA . ILE A 1 219 ? -7.687 -12.418 -10.735 1.00 97.94 219 ILE A CA 1
ATOM 1794 C C . ILE A 1 219 ? -8.480 -13.672 -10.370 1.00 97.94 219 ILE A C 1
ATOM 1796 O O . ILE A 1 219 ? -7.930 -14.536 -9.690 1.00 97.94 219 ILE A O 1
ATOM 1800 N N . ASP A 1 220 ? -9.748 -13.784 -10.766 1.00 96.62 220 ASP A N 1
ATOM 1801 C CA . ASP A 1 220 ? -10.609 -14.926 -10.453 1.00 96.62 220 ASP A CA 1
ATOM 1802 C C . ASP A 1 220 ? -10.490 -16.052 -11.489 1.00 96.62 220 ASP A C 1
ATOM 1804 O O . ASP A 1 220 ? -10.581 -17.223 -11.117 1.00 96.62 220 ASP A O 1
ATOM 1808 N N . ASP A 1 221 ? -10.155 -15.712 -12.736 1.00 94.19 221 ASP A N 1
ATOM 1809 C CA . ASP A 1 221 ? -9.996 -16.634 -13.873 1.00 94.19 221 ASP A CA 1
ATOM 1810 C C . ASP A 1 221 ? -8.573 -16.579 -14.468 1.00 94.19 221 ASP A C 1
ATOM 1812 O O . ASP A 1 221 ? -8.345 -16.443 -15.672 1.00 94.19 221 ASP A O 1
ATOM 1816 N N . LEU A 1 222 ? -7.566 -16.638 -13.591 1.00 91.62 222 LEU A N 1
ATOM 1817 C CA . LEU A 1 222 ? -6.158 -16.624 -13.989 1.00 91.62 222 LEU A CA 1
ATOM 1818 C C . LEU A 1 222 ? -5.723 -17.969 -14.580 1.00 91.62 222 LEU A C 1
ATOM 1820 O O . LEU A 1 222 ? -5.491 -18.933 -13.850 1.00 91.62 222 LEU A O 1
ATOM 1824 N N . ASN A 1 223 ? -5.495 -17.999 -15.893 1.00 88.56 223 ASN A N 1
ATOM 1825 C CA . ASN A 1 223 ? -4.896 -19.141 -16.587 1.00 88.56 223 ASN A CA 1
ATOM 1826 C C . ASN A 1 223 ? -3.362 -19.018 -16.693 1.00 88.56 223 ASN A C 1
ATOM 1828 O O . ASN A 1 223 ? -2.794 -19.024 -17.785 1.00 88.56 223 ASN A O 1
ATOM 1832 N N . ILE A 1 224 ? -2.688 -18.850 -15.551 1.00 91.50 224 ILE A N 1
ATOM 1833 C CA . ILE A 1 224 ? -1.222 -18.760 -15.455 1.00 91.50 224 ILE A CA 1
ATOM 1834 C C . ILE A 1 224 ? -0.687 -19.696 -14.368 1.00 91.50 224 ILE A C 1
ATOM 1836 O O . ILE A 1 224 ? -1.297 -19.875 -13.312 1.00 91.50 224 ILE A O 1
ATOM 1840 N N . THR A 1 225 ? 0.480 -20.294 -14.611 1.00 94.94 225 THR A N 1
ATOM 1841 C CA . THR A 1 225 ? 1.155 -21.140 -13.619 1.00 94.94 225 THR A CA 1
ATOM 1842 C C . THR A 1 225 ? 1.808 -20.265 -12.558 1.00 94.94 225 THR A C 1
ATOM 1844 O O . THR A 1 225 ? 2.779 -19.576 -12.843 1.00 94.94 225 THR A O 1
ATOM 1847 N N . LEU A 1 226 ? 1.297 -20.329 -11.329 1.00 96.56 226 LEU A N 1
ATOM 1848 C CA . LEU A 1 226 ? 1.827 -19.576 -10.191 1.00 96.56 226 LEU A CA 1
ATOM 1849 C C . LEU A 1 226 ? 2.814 -20.404 -9.367 1.00 96.56 226 LEU A C 1
ATOM 1851 O O . LEU A 1 226 ? 2.559 -21.580 -9.072 1.00 96.56 226 LEU A O 1
ATOM 1855 N N . SER A 1 227 ? 3.874 -19.751 -8.891 1.00 96.44 227 SER A N 1
ATOM 1856 C CA . SER A 1 227 ? 4.708 -20.249 -7.797 1.00 96.44 227 SER A CA 1
ATOM 1857 C C . SER A 1 227 ? 3.883 -20.471 -6.516 1.00 96.44 227 SER A C 1
ATOM 1859 O O . SER A 1 227 ? 2.767 -19.965 -6.370 1.00 96.44 227 SER A O 1
ATOM 1861 N N . ASN A 1 228 ? 4.419 -21.224 -5.548 1.00 97.44 228 ASN A N 1
ATOM 1862 C CA . ASN A 1 228 ? 3.725 -21.442 -4.270 1.00 97.44 228 ASN A CA 1
ATOM 1863 C C . ASN A 1 228 ? 3.493 -20.122 -3.519 1.00 97.44 228 ASN A C 1
ATOM 1865 O O . ASN A 1 228 ? 2.371 -19.851 -3.101 1.00 97.44 228 ASN A O 1
ATOM 1869 N N . THR A 1 229 ? 4.522 -19.277 -3.429 1.00 98.06 229 THR A N 1
ATOM 1870 C CA . THR A 1 229 ? 4.447 -17.960 -2.783 1.00 98.06 229 THR A CA 1
ATOM 1871 C C . THR A 1 229 ? 3.425 -17.053 -3.477 1.00 98.06 229 THR A C 1
ATOM 1873 O O . THR A 1 229 ? 2.584 -16.447 -2.815 1.00 98.06 229 THR A O 1
ATOM 1876 N N . SER A 1 230 ? 3.438 -17.009 -4.814 1.00 98.38 230 SER A N 1
ATOM 1877 C CA . SER A 1 230 ? 2.466 -16.255 -5.618 1.00 98.38 230 SER A CA 1
ATOM 1878 C C . SER A 1 230 ? 1.032 -16.733 -5.391 1.00 98.38 230 SER A C 1
ATOM 1880 O O . SER A 1 230 ? 0.110 -15.926 -5.272 1.00 98.38 230 SER A O 1
ATOM 1882 N N . ARG A 1 231 ? 0.834 -18.052 -5.286 1.00 98.19 231 ARG A N 1
ATOM 1883 C CA . ARG A 1 231 ? -0.474 -18.651 -5.004 1.00 98.19 231 ARG A CA 1
ATOM 1884 C C . ARG A 1 231 ? -0.985 -18.268 -3.617 1.00 98.19 231 ARG A C 1
ATOM 1886 O O . ARG A 1 231 ? -2.167 -17.963 -3.489 1.00 98.19 231 ARG A O 1
ATOM 1893 N N . GLU A 1 232 ? -0.121 -18.254 -2.604 1.00 98.56 232 GLU A N 1
ATOM 1894 C CA . GLU A 1 232 ? -0.486 -17.814 -1.251 1.00 98.56 232 GLU A CA 1
ATOM 1895 C C . GLU A 1 232 ? -0.878 -16.329 -1.219 1.00 98.56 232 GLU A C 1
ATOM 1897 O O . GLU A 1 232 ? -1.907 -15.984 -0.637 1.00 98.56 232 GLU A O 1
ATOM 1902 N N . LEU A 1 233 ? -0.128 -15.451 -1.901 1.00 98.69 233 LEU A N 1
ATOM 1903 C CA . LEU A 1 233 ? -0.497 -14.035 -2.026 1.00 98.69 233 LEU A CA 1
ATOM 1904 C C . LEU A 1 233 ? -1.849 -13.852 -2.722 1.00 98.69 233 LEU A C 1
ATOM 1906 O O . LEU A 1 233 ? -2.695 -13.108 -2.228 1.00 98.69 233 LEU A O 1
ATOM 1910 N N . LEU A 1 234 ? -2.080 -14.555 -3.835 1.00 98.62 234 LEU A N 1
ATOM 1911 C CA . LEU A 1 234 ? -3.353 -14.498 -4.554 1.00 98.62 234 LEU A CA 1
ATOM 1912 C C . LEU A 1 234 ? -4.517 -14.999 -3.689 1.00 98.62 234 LEU A C 1
ATOM 1914 O O . LEU A 1 234 ? -5.596 -14.409 -3.699 1.00 98.62 234 LEU A O 1
ATOM 1918 N N . GLN A 1 235 ? -4.311 -16.070 -2.918 1.00 98.38 235 GLN A N 1
ATOM 1919 C CA . GLN A 1 235 ? -5.315 -16.577 -1.980 1.00 98.38 235 GLN A CA 1
ATOM 1920 C C . GLN A 1 235 ? -5.642 -15.553 -0.890 1.00 98.38 235 GLN A C 1
ATOM 1922 O O . GLN A 1 235 ? -6.818 -15.359 -0.592 1.00 98.38 235 GLN A O 1
ATOM 1927 N N . LEU A 1 236 ? -4.642 -14.864 -0.333 1.00 98.62 236 LEU A N 1
ATOM 1928 C CA . LEU A 1 236 ? -4.877 -13.782 0.626 1.00 98.62 236 LEU A CA 1
ATOM 1929 C C . LEU A 1 236 ? -5.584 -12.583 -0.010 1.00 98.62 236 LEU A C 1
ATOM 1931 O O . LEU A 1 236 ? -6.476 -12.020 0.616 1.00 98.62 236 LEU A O 1
ATOM 1935 N N . ALA A 1 237 ? -5.246 -12.216 -1.249 1.00 98.75 237 ALA A N 1
ATOM 1936 C CA . ALA A 1 237 ? -5.928 -11.136 -1.958 1.00 98.75 237 ALA A CA 1
ATOM 1937 C C . ALA A 1 237 ? -7.410 -11.479 -2.170 1.00 98.75 237 ALA A C 1
ATOM 1939 O O . ALA A 1 237 ? -8.286 -10.685 -1.840 1.00 98.75 237 ALA A O 1
ATOM 1940 N N . ARG A 1 238 ? -7.716 -12.704 -2.614 1.00 98.44 238 ARG A N 1
ATOM 1941 C CA . ARG A 1 238 ? -9.099 -13.199 -2.722 1.00 98.44 238 ARG A CA 1
ATOM 1942 C C . ARG A 1 238 ? -9.802 -13.256 -1.362 1.00 98.44 238 ARG A C 1
ATOM 1944 O O . ARG A 1 238 ? -10.983 -12.936 -1.283 1.00 98.44 238 ARG A O 1
ATOM 1951 N N . LEU A 1 239 ? -9.089 -13.611 -0.291 1.00 98.25 239 LEU A N 1
ATOM 1952 C CA . LEU A 1 239 ? -9.624 -13.616 1.073 1.00 98.25 239 LEU A CA 1
ATOM 1953 C C . LEU A 1 239 ? -9.979 -12.203 1.559 1.00 98.25 239 LEU A C 1
ATOM 1955 O O . LEU A 1 239 ? -11.035 -12.017 2.159 1.00 98.25 239 LEU A O 1
ATOM 1959 N N . GLU A 1 240 ? -9.131 -11.208 1.290 1.00 98.62 240 GLU A N 1
ATOM 1960 C CA . GLU A 1 240 ? -9.417 -9.792 1.557 1.00 98.62 240 GLU A CA 1
ATOM 1961 C C . GLU A 1 240 ? -10.695 -9.344 0.838 1.00 98.62 240 GLU A C 1
ATOM 1963 O O . GLU A 1 240 ? -11.576 -8.737 1.451 1.00 98.62 240 GLU A O 1
ATOM 1968 N N . LEU A 1 241 ? -10.843 -9.705 -0.438 1.00 98.44 241 LEU A N 1
ATOM 1969 C CA . LEU A 1 241 ? -12.014 -9.348 -1.240 1.00 98.44 241 LEU A CA 1
ATOM 1970 C C . LEU A 1 241 ? -13.286 -10.094 -0.804 1.00 98.44 241 LEU A C 1
ATOM 1972 O O . LEU A 1 241 ? -14.362 -9.502 -0.747 1.00 98.44 241 LEU A O 1
ATOM 1976 N N . SER A 1 242 ? -13.189 -11.363 -0.400 1.00 97.56 242 SER A N 1
ATOM 1977 C CA . SER A 1 242 ? -14.346 -12.117 0.104 1.00 97.56 242 SER A CA 1
ATOM 1978 C C . SER A 1 242 ? -14.848 -11.614 1.465 1.00 97.56 242 SER A C 1
ATOM 1980 O O . SER A 1 242 ? -15.945 -11.974 1.892 1.00 97.56 242 SER A O 1
ATOM 1982 N N . HIS A 1 243 ? -14.042 -10.810 2.168 1.00 97.31 243 HIS A N 1
ATOM 1983 C CA . HIS A 1 243 ? -14.366 -10.215 3.465 1.00 97.31 243 HIS A CA 1
ATOM 1984 C C . HIS A 1 243 ? -14.715 -8.723 3.375 1.00 97.31 243 HIS A C 1
ATOM 1986 O O . HIS A 1 243 ? -14.781 -8.061 4.415 1.00 97.31 243 HIS A O 1
ATOM 1992 N N . LEU A 1 244 ? -14.971 -8.166 2.185 1.00 95.56 244 LEU A N 1
ATOM 1993 C CA . LEU A 1 244 ? -15.478 -6.794 2.062 1.00 95.56 244 LEU A CA 1
ATOM 1994 C C . LEU A 1 244 ? -16.740 -6.602 2.924 1.00 95.56 244 LEU A C 1
ATOM 1996 O O . LEU A 1 244 ? -17.623 -7.458 2.981 1.00 95.56 244 LEU A O 1
ATOM 2000 N N . GLY A 1 245 ? -16.785 -5.504 3.684 1.00 92.88 245 GLY A N 1
ATOM 2001 C CA . GLY A 1 245 ? -17.827 -5.249 4.690 1.00 92.88 245 GLY A CA 1
ATOM 2002 C C . GLY A 1 245 ? -17.689 -6.052 5.995 1.00 92.88 245 GLY A C 1
ATOM 2003 O O . GLY A 1 245 ? -18.388 -5.767 6.962 1.00 92.88 245 GLY A O 1
ATOM 2004 N N . LYS A 1 246 ? -16.763 -7.013 6.075 1.00 96.25 246 LYS A N 1
ATOM 2005 C CA . LYS A 1 246 ? -16.433 -7.820 7.269 1.00 96.25 246 LYS A CA 1
ATOM 2006 C C . LYS A 1 246 ? -14.970 -7.649 7.699 1.00 96.25 246 LYS A C 1
ATOM 2008 O O . LYS A 1 246 ? -14.387 -8.543 8.298 1.00 96.25 246 LYS A O 1
ATOM 2013 N N . GLY A 1 247 ? -14.378 -6.498 7.382 1.00 95.88 247 GLY A N 1
ATOM 2014 C CA . GLY A 1 247 ? -12.991 -6.155 7.714 1.00 95.88 247 GLY A CA 1
ATOM 2015 C C . GLY A 1 247 ? -11.973 -6.426 6.605 1.00 95.88 247 GLY A C 1
ATOM 2016 O O . GLY A 1 247 ? -10.825 -6.003 6.735 1.00 95.88 247 GLY A O 1
ATOM 2017 N N . GLY A 1 248 ? -12.378 -7.087 5.520 1.00 97.31 248 GLY A N 1
ATOM 2018 C CA . GLY A 1 248 ? -11.589 -7.195 4.296 1.00 97.31 248 GLY A CA 1
ATOM 2019 C C . GLY A 1 248 ? -11.450 -5.851 3.588 1.00 97.31 248 GLY A C 1
ATOM 2020 O O . GLY A 1 248 ? -12.291 -4.961 3.758 1.00 97.31 248 GLY A O 1
ATOM 2021 N N . ASN A 1 249 ? -10.364 -5.686 2.836 1.00 97.19 249 ASN A N 1
ATOM 2022 C CA . ASN A 1 249 ? -9.980 -4.398 2.282 1.00 97.19 249 ASN A CA 1
ATOM 2023 C C . ASN A 1 249 ? -9.461 -4.500 0.830 1.00 97.19 249 ASN A C 1
ATOM 2025 O O . ASN A 1 249 ? -8.506 -5.235 0.570 1.00 97.19 249 ASN A O 1
ATOM 2029 N N . PRO A 1 250 ? -10.019 -3.723 -0.122 1.00 97.00 250 PRO A N 1
ATOM 2030 C CA . PRO A 1 250 ? -9.617 -3.806 -1.525 1.00 97.00 250 PRO A CA 1
ATOM 2031 C C . PRO A 1 250 ? -8.218 -3.224 -1.782 1.00 97.00 250 PRO A C 1
ATOM 2033 O O . PRO A 1 250 ? -7.521 -3.695 -2.677 1.00 97.00 250 PRO A O 1
ATOM 2036 N N . ALA A 1 251 ? -7.763 -2.243 -0.994 1.00 95.94 251 ALA A N 1
ATOM 2037 C CA . ALA A 1 251 ? -6.399 -1.727 -1.101 1.00 95.94 251 ALA A CA 1
ATOM 2038 C C . ALA A 1 251 ? -5.378 -2.738 -0.569 1.00 95.94 251 ALA A C 1
ATOM 2040 O O . ALA A 1 251 ? -4.354 -2.940 -1.207 1.00 95.94 251 ALA A O 1
ATOM 2041 N N . ALA A 1 252 ? -5.696 -3.458 0.512 1.00 98.31 252 ALA A N 1
ATOM 2042 C CA . ALA A 1 252 ? -4.851 -4.551 0.993 1.00 98.31 252 ALA A CA 1
ATOM 2043 C C . ALA A 1 252 ? -4.755 -5.700 -0.030 1.00 98.31 252 ALA A C 1
ATOM 2045 O O . ALA A 1 252 ? -3.675 -6.241 -0.261 1.00 98.31 252 ALA A O 1
ATOM 2046 N N . ALA A 1 253 ? -5.862 -6.036 -0.704 1.00 98.69 253 ALA A N 1
ATOM 2047 C CA . ALA A 1 253 ? -5.836 -6.967 -1.832 1.00 98.69 253 ALA A CA 1
ATOM 2048 C C . ALA A 1 253 ? -4.941 -6.450 -2.972 1.00 98.69 253 ALA A C 1
ATOM 2050 O O . ALA A 1 253 ? -4.122 -7.201 -3.494 1.00 98.69 253 ALA A O 1
ATOM 2051 N N . SER A 1 254 ? -5.050 -5.165 -3.328 1.00 98.62 254 SER A N 1
ATOM 2052 C CA . SER A 1 254 ? -4.194 -4.528 -4.340 1.00 98.62 254 SER A CA 1
ATOM 2053 C C . SER A 1 254 ? -2.714 -4.593 -3.957 1.00 98.62 254 SER A C 1
ATOM 2055 O O . SER A 1 254 ? -1.896 -5.046 -4.757 1.00 98.62 254 SER A O 1
ATOM 2057 N N . ASP A 1 255 ? -2.377 -4.252 -2.710 1.00 98.56 255 ASP A N 1
ATOM 2058 C CA . ASP A 1 255 ? -1.021 -4.342 -2.165 1.00 98.56 255 ASP A CA 1
ATOM 2059 C C . ASP A 1 255 ? -0.424 -5.745 -2.344 1.00 98.56 255 ASP A C 1
ATOM 2061 O O . ASP A 1 255 ? 0.729 -5.865 -2.747 1.00 98.56 255 ASP A O 1
ATOM 2065 N N . LEU A 1 256 ? -1.197 -6.806 -2.081 1.00 98.81 256 LEU A N 1
ATOM 2066 C CA . LEU A 1 256 ? -0.754 -8.199 -2.225 1.00 98.81 256 LEU A CA 1
ATOM 2067 C C . LEU A 1 256 ? -0.435 -8.560 -3.683 1.00 98.81 256 LEU A C 1
ATOM 2069 O O . LEU A 1 256 ? 0.585 -9.194 -3.956 1.00 98.81 256 LEU A O 1
ATOM 2073 N N . ILE A 1 257 ? -1.279 -8.134 -4.626 1.00 98.75 257 ILE A N 1
ATOM 2074 C CA . ILE A 1 257 ? -1.121 -8.444 -6.053 1.00 98.75 257 ILE A CA 1
ATOM 2075 C C . ILE A 1 257 ? 0.132 -7.780 -6.652 1.00 98.75 257 ILE A C 1
ATOM 2077 O O . ILE A 1 257 ? 0.775 -8.369 -7.522 1.00 98.75 257 ILE A O 1
ATOM 2081 N N . ARG A 1 258 ? 0.558 -6.616 -6.133 1.00 98.50 258 ARG A N 1
ATOM 2082 C CA . ARG A 1 258 ? 1.810 -5.925 -6.528 1.00 98.50 258 ARG A CA 1
ATOM 2083 C C . ARG A 1 258 ? 3.078 -6.762 -6.308 1.00 98.50 258 ARG A C 1
ATOM 2085 O O . ARG A 1 258 ? 4.145 -6.391 -6.793 1.00 98.50 258 ARG A O 1
ATOM 2092 N N . TRP A 1 259 ? 2.990 -7.889 -5.607 1.00 98.62 259 TRP A N 1
ATOM 2093 C CA . TRP A 1 259 ? 4.130 -8.762 -5.316 1.00 98.62 259 TRP A CA 1
ATOM 2094 C C . TRP A 1 259 ? 4.010 -10.157 -5.933 1.00 98.62 259 TRP A C 1
ATOM 2096 O O . TRP A 1 259 ? 4.754 -11.051 -5.541 1.00 98.62 259 TRP A O 1
ATOM 2106 N N . ILE A 1 260 ? 3.130 -10.334 -6.926 1.00 98.56 260 ILE A N 1
ATOM 2107 C CA . ILE A 1 260 ? 3.013 -11.555 -7.736 1.00 98.56 260 ILE A CA 1
ATOM 2108 C C . ILE A 1 260 ? 3.818 -11.373 -9.037 1.00 98.56 260 ILE A C 1
ATOM 2110 O O . ILE A 1 260 ? 3.382 -10.621 -9.917 1.00 98.56 260 ILE A O 1
ATOM 2114 N N . PRO A 1 261 ? 4.992 -12.021 -9.194 1.00 97.75 261 PRO A N 1
ATOM 2115 C CA . PRO A 1 261 ? 5.851 -11.824 -10.363 1.00 97.75 261 PRO A CA 1
ATOM 2116 C C . PRO A 1 261 ? 5.174 -12.163 -11.687 1.00 97.75 261 PRO A C 1
ATOM 2118 O O . PRO A 1 261 ? 5.378 -11.457 -12.669 1.00 97.75 261 PRO A O 1
ATOM 2121 N N . GLU A 1 262 ? 4.327 -13.189 -11.704 1.00 97.06 262 GLU A N 1
ATOM 2122 C CA . GLU A 1 262 ? 3.618 -13.650 -12.898 1.00 97.06 262 GLU A CA 1
ATOM 2123 C C . GLU A 1 262 ? 2.585 -12.636 -13.421 1.00 97.06 262 GLU A C 1
ATOM 2125 O O . GLU A 1 262 ? 2.130 -12.766 -14.552 1.00 97.06 262 GLU A O 1
ATOM 2130 N N . ILE A 1 263 ? 2.233 -11.622 -12.618 1.00 97.62 263 ILE A N 1
ATOM 2131 C CA . ILE A 1 263 ? 1.364 -10.506 -13.020 1.00 97.62 263 ILE A CA 1
ATOM 2132 C C . ILE A 1 263 ? 2.188 -9.239 -13.293 1.00 97.62 263 ILE A C 1
ATOM 2134 O O . ILE A 1 263 ? 1.893 -8.511 -14.233 1.00 97.62 263 ILE A O 1
ATOM 2138 N N . MET A 1 264 ? 3.205 -8.950 -12.472 1.00 97.94 264 MET A N 1
ATOM 2139 C CA . MET A 1 264 ? 3.832 -7.617 -12.428 1.00 97.94 264 MET A CA 1
ATOM 2140 C C . MET A 1 264 ? 5.165 -7.486 -13.173 1.00 97.94 264 MET A C 1
ATOM 2142 O O . MET A 1 264 ? 5.576 -6.369 -13.503 1.00 97.94 264 MET A O 1
ATOM 2146 N N . LYS A 1 265 ? 5.891 -8.589 -13.393 1.00 96.06 265 LYS A N 1
ATOM 2147 C CA . LYS A 1 265 ? 7.267 -8.549 -13.912 1.00 96.06 265 LYS A CA 1
ATOM 2148 C C . LYS A 1 265 ? 7.342 -7.818 -15.258 1.00 96.06 265 LYS A C 1
ATOM 2150 O O . LYS A 1 265 ? 6.471 -7.955 -16.110 1.00 96.06 265 LYS A O 1
ATOM 2155 N N . GLY A 1 266 ? 8.407 -7.033 -15.440 1.00 94.75 266 GLY A N 1
ATOM 2156 C CA . GLY A 1 266 ? 8.663 -6.284 -16.675 1.00 94.75 266 GLY A CA 1
ATOM 2157 C C . GLY A 1 266 ? 7.794 -5.036 -16.873 1.00 94.75 266 GLY A C 1
ATOM 2158 O O . GLY A 1 266 ? 7.915 -4.382 -17.909 1.00 94.75 266 GLY A O 1
ATOM 2159 N N . SER A 1 267 ? 6.956 -4.688 -15.896 1.00 94.81 267 SER A N 1
ATOM 2160 C CA . SER A 1 267 ? 5.987 -3.596 -16.004 1.00 94.81 267 SER A CA 1
ATOM 2161 C C . SER A 1 267 ? 6.221 -2.495 -14.966 1.00 94.81 267 SER A C 1
ATOM 2163 O O . SER A 1 267 ? 7.117 -2.572 -14.120 1.00 94.81 267 SER A O 1
ATOM 2165 N N . VAL A 1 268 ? 5.415 -1.439 -15.033 1.00 95.06 268 VAL A N 1
ATOM 2166 C CA . VAL A 1 268 ? 5.322 -0.387 -14.020 1.00 95.06 268 VAL A CA 1
ATOM 2167 C C . VAL A 1 268 ? 3.926 -0.416 -13.418 1.00 95.06 268 VAL A C 1
ATOM 2169 O O . VAL A 1 268 ? 2.946 -0.114 -14.096 1.00 95.06 268 VAL A O 1
ATOM 2172 N N . TYR A 1 269 ? 3.839 -0.744 -12.134 1.00 97.75 269 TYR A N 1
ATOM 2173 C CA . TYR A 1 269 ? 2.634 -0.512 -11.355 1.00 97.75 269 TYR A CA 1
ATOM 2174 C C . TYR A 1 269 ? 2.502 0.979 -11.032 1.00 97.75 269 TYR A C 1
ATOM 2176 O O . TYR A 1 269 ? 3.471 1.605 -10.590 1.00 97.75 269 TYR A O 1
ATOM 2184 N N . ALA A 1 270 ? 1.298 1.522 -11.204 1.00 95.19 270 ALA A N 1
ATOM 2185 C CA . ALA A 1 270 ? 0.938 2.842 -10.705 1.00 95.19 270 ALA A CA 1
ATOM 2186 C C . ALA A 1 270 ? -0.519 2.882 -10.228 1.00 95.19 270 ALA A C 1
ATOM 2188 O O . ALA A 1 270 ? -1.422 2.505 -10.990 1.00 95.19 270 ALA A O 1
ATOM 2189 N N . ASP A 1 271 ? -0.747 3.408 -9.019 1.00 94.88 271 ASP A N 1
ATOM 2190 C CA . ASP A 1 271 ? -2.078 3.687 -8.466 1.00 94.88 271 ASP A CA 1
ATOM 2191 C C . ASP A 1 271 ? -2.931 4.399 -9.512 1.00 94.88 271 ASP A C 1
ATOM 2193 O O . ASP A 1 271 ? -2.470 5.334 -10.164 1.00 94.88 271 ASP A O 1
ATOM 2197 N N . ILE A 1 272 ? -4.155 3.916 -9.728 1.00 93.31 272 ILE A N 1
ATOM 2198 C CA . ILE A 1 272 ? -4.976 4.263 -10.896 1.00 93.31 272 ILE A CA 1
ATOM 2199 C C . ILE A 1 272 ? -5.260 5.765 -11.033 1.00 93.31 272 ILE A C 1
ATOM 2201 O O . ILE A 1 272 ? -5.449 6.257 -12.143 1.00 93.31 272 ILE A O 1
ATOM 2205 N N . ASP A 1 273 ? -5.271 6.502 -9.926 1.00 90.06 273 ASP A N 1
ATOM 2206 C CA . ASP A 1 273 ? -5.619 7.916 -9.881 1.00 90.06 273 ASP A CA 1
ATOM 2207 C C . ASP A 1 273 ? -4.436 8.867 -10.099 1.00 90.06 273 ASP A C 1
ATOM 2209 O O . ASP A 1 273 ? -4.666 10.072 -10.286 1.00 90.06 273 ASP A O 1
ATOM 2213 N N . LEU A 1 274 ? -3.208 8.335 -10.159 1.00 89.44 274 LEU A N 1
ATOM 2214 C CA . LEU A 1 274 ? -2.007 9.128 -10.385 1.00 89.44 274 LEU A CA 1
ATOM 2215 C C . LEU A 1 274 ? -2.030 9.796 -11.768 1.00 89.44 274 LEU A C 1
ATOM 2217 O O . LEU A 1 274 ? -2.236 9.109 -12.780 1.00 89.44 274 LEU A O 1
ATOM 2221 N N . PRO A 1 275 ? -1.801 11.121 -11.829 1.00 86.88 275 PRO A N 1
ATOM 2222 C CA . PRO A 1 275 ? -1.673 11.837 -13.086 1.00 86.88 275 PRO A CA 1
ATOM 2223 C C . PRO A 1 275 ? -0.362 11.488 -13.801 1.00 86.88 275 PRO A C 1
ATOM 2225 O O . PRO A 1 275 ? 0.633 11.089 -13.186 1.00 86.88 275 PRO A O 1
ATOM 2228 N N . ILE A 1 276 ? -0.367 11.695 -15.116 1.00 83.00 276 ILE A N 1
ATOM 2229 C CA . ILE A 1 276 ? 0.823 11.633 -15.962 1.00 83.00 276 ILE A CA 1
ATOM 2230 C C . ILE A 1 276 ? 1.319 13.055 -16.233 1.00 83.00 276 ILE A C 1
ATOM 2232 O O . ILE A 1 276 ? 0.530 13.943 -16.547 1.00 83.00 276 ILE A O 1
ATOM 2236 N N . ASP A 1 277 ? 2.629 13.253 -16.133 1.00 78.88 277 ASP A N 1
ATOM 2237 C CA . ASP A 1 277 ? 3.318 14.448 -16.607 1.00 78.88 277 ASP A CA 1
ATOM 2238 C C . ASP A 1 277 ? 4.015 14.150 -17.941 1.00 78.88 277 ASP A C 1
ATOM 2240 O O . ASP A 1 277 ? 5.092 13.544 -17.998 1.00 78.88 277 ASP A O 1
ATOM 2244 N N . ASP A 1 278 ? 3.380 14.586 -19.030 1.00 67.31 278 ASP A N 1
ATOM 2245 C CA . ASP A 1 278 ? 3.870 14.391 -20.396 1.00 67.31 278 ASP A CA 1
ATOM 2246 C C . ASP A 1 278 ? 5.177 15.151 -20.677 1.00 67.31 278 ASP A C 1
ATOM 2248 O O . ASP A 1 278 ? 5.926 14.776 -21.581 1.00 67.31 278 ASP A O 1
ATOM 2252 N N . SER A 1 279 ? 5.545 16.153 -19.866 1.00 65.69 279 SER A N 1
ATOM 2253 C CA . SER A 1 279 ? 6.844 16.829 -20.016 1.00 65.69 279 SER A CA 1
ATOM 2254 C C . SER A 1 279 ? 8.032 15.902 -19.717 1.00 65.69 279 SER A C 1
ATOM 2256 O O . SER A 1 279 ? 9.148 16.130 -20.191 1.00 65.69 279 SER A O 1
ATOM 2258 N N . ILE A 1 280 ? 7.795 14.816 -18.972 1.00 62.34 280 ILE A N 1
ATOM 2259 C CA . ILE A 1 280 ? 8.783 13.769 -18.677 1.00 62.34 280 ILE A CA 1
ATOM 2260 C C . ILE A 1 280 ? 8.931 12.809 -19.873 1.00 62.34 280 ILE A C 1
ATOM 2262 O O . ILE A 1 280 ? 10.000 12.232 -20.081 1.00 62.34 280 ILE A O 1
ATOM 2266 N N . VAL A 1 281 ? 7.881 12.669 -20.688 1.00 51.53 281 VAL A N 1
ATOM 2267 C CA . VAL A 1 281 ? 7.773 11.723 -21.810 1.00 51.53 281 VAL A CA 1
ATOM 2268 C C . VAL A 1 281 ? 8.583 12.165 -23.034 1.00 51.53 281 VAL A C 1
ATOM 2270 O O . VAL A 1 281 ? 9.105 11.321 -23.762 1.00 51.53 281 VAL A O 1
ATOM 2273 N N . GLU A 1 282 ? 8.763 13.473 -23.238 1.00 45.34 282 GLU A N 1
ATOM 2274 C CA . GLU A 1 282 ? 9.547 14.014 -24.362 1.00 45.34 282 GLU A CA 1
ATOM 2275 C C . GLU A 1 282 ? 11.058 13.745 -24.257 1.00 45.34 282 GLU A C 1
ATOM 2277 O O . GLU A 1 282 ? 11.805 13.973 -25.214 1.00 45.34 282 GLU A O 1
ATOM 2282 N N . GLN A 1 283 ? 11.541 13.222 -23.124 1.00 48.44 283 GLN A N 1
ATOM 2283 C CA . GLN A 1 283 ? 12.910 12.733 -23.028 1.00 48.44 283 GLN A CA 1
ATOM 2284 C C . GLN A 1 283 ? 12.939 11.238 -23.348 1.00 48.44 283 GLN A C 1
ATOM 2286 O O . GLN A 1 283 ? 12.451 10.441 -22.549 1.00 48.44 283 GLN A O 1
ATOM 2291 N N . PRO A 1 284 ? 13.550 10.814 -24.473 1.00 42.31 284 PRO A N 1
ATOM 2292 C CA . PRO A 1 284 ? 13.700 9.405 -24.793 1.00 42.31 284 PRO A CA 1
ATOM 2293 C C . PRO A 1 284 ? 14.715 8.789 -23.825 1.00 42.31 284 PRO A C 1
ATOM 2295 O O . PRO A 1 284 ? 15.891 8.605 -24.149 1.00 42.31 284 PRO A O 1
ATOM 2298 N N . MET A 1 285 ? 14.282 8.462 -22.609 1.00 51.69 285 MET A N 1
ATOM 2299 C CA . MET A 1 285 ? 14.967 7.484 -21.781 1.00 51.69 285 MET A CA 1
ATOM 2300 C C . MET A 1 285 ? 14.652 6.120 -22.387 1.00 51.69 285 MET A C 1
ATOM 2302 O O . MET A 1 285 ? 13.765 5.405 -21.937 1.00 51.69 285 MET A O 1
ATOM 2306 N N . LEU A 1 286 ? 15.370 5.793 -23.466 1.00 53.94 286 LEU A N 1
ATOM 2307 C CA . LEU A 1 286 ? 15.483 4.438 -23.994 1.00 53.94 286 LEU A CA 1
ATOM 2308 C C . LEU A 1 286 ? 15.936 3.538 -22.835 1.00 53.94 286 LEU A C 1
ATOM 2310 O O . LEU A 1 286 ? 17.118 3.504 -22.505 1.00 53.94 286 LEU A O 1
ATOM 2314 N N . HIS A 1 287 ? 14.971 2.872 -22.201 1.00 64.25 287 HIS A N 1
ATOM 2315 C CA . HIS A 1 287 ? 15.120 1.943 -21.079 1.00 64.25 287 HIS A CA 1
ATOM 2316 C C . HIS A 1 287 ? 15.788 2.550 -19.830 1.00 64.25 287 HIS A C 1
ATOM 2318 O O . HIS A 1 287 ? 17.009 2.453 -19.675 1.00 64.25 287 HIS A O 1
ATOM 2324 N N . PRO A 1 288 ? 15.017 3.152 -18.901 1.00 82.19 288 PRO A N 1
ATOM 2325 C CA . PRO A 1 288 ? 15.543 3.520 -17.592 1.00 82.19 288 PRO A CA 1
ATOM 2326 C C . PRO A 1 288 ? 16.195 2.312 -16.905 1.00 82.19 288 PRO A C 1
ATOM 2328 O O . PRO A 1 288 ? 15.753 1.170 -17.061 1.00 82.19 288 PRO A O 1
ATOM 2331 N N . SER A 1 289 ? 17.270 2.571 -16.155 1.00 87.12 289 SER A N 1
ATOM 2332 C CA . SER A 1 289 ? 18.024 1.533 -15.450 1.00 87.12 289 SER A CA 1
ATOM 2333 C C . SER A 1 289 ? 18.331 1.889 -14.001 1.00 87.12 289 SER A C 1
ATOM 2335 O O . SER A 1 289 ? 18.632 3.046 -13.665 1.00 87.12 289 SER A O 1
ATOM 2337 N N . ALA A 1 290 ? 18.315 0.858 -13.158 1.00 90.69 290 ALA A N 1
ATOM 2338 C CA . ALA A 1 290 ? 18.505 0.940 -11.714 1.00 90.69 290 ALA A CA 1
ATOM 2339 C C . ALA A 1 290 ? 19.540 -0.076 -11.217 1.00 90.69 290 ALA A C 1
ATOM 2341 O O . ALA A 1 290 ? 19.923 -1.003 -11.931 1.00 90.69 290 ALA A O 1
ATOM 2342 N N . GLY A 1 291 ? 20.002 0.124 -9.983 1.00 91.44 291 GLY A N 1
ATOM 2343 C CA . GLY A 1 291 ? 20.910 -0.783 -9.281 1.00 91.44 291 GLY A CA 1
ATOM 2344 C C . GLY A 1 291 ? 20.195 -1.898 -8.515 1.00 91.44 291 GLY A C 1
ATOM 2345 O O . GLY A 1 291 ? 20.875 -2.730 -7.925 1.00 91.44 291 GLY A O 1
ATOM 2346 N N . LEU A 1 292 ? 18.859 -1.918 -8.526 1.00 96.62 292 LEU A N 1
ATOM 2347 C CA . LEU A 1 292 ? 18.003 -2.966 -7.962 1.00 96.62 292 LEU A CA 1
ATOM 2348 C C . LEU A 1 292 ? 17.008 -3.467 -9.023 1.00 96.62 292 LEU A C 1
ATOM 2350 O O . LEU A 1 292 ? 16.638 -2.679 -9.896 1.00 96.62 292 LEU A O 1
ATOM 2354 N N . PRO A 1 293 ? 16.568 -4.738 -8.961 1.00 97.69 293 PRO A N 1
ATOM 2355 C CA . PRO A 1 293 ? 15.646 -5.314 -9.945 1.00 97.69 293 PRO A CA 1
ATOM 2356 C C . PRO A 1 293 ? 14.197 -4.824 -9.789 1.00 97.69 293 PRO A C 1
ATOM 2358 O O . PRO A 1 293 ? 13.417 -4.890 -10.740 1.00 97.69 293 PRO A O 1
ATOM 2361 N N . VAL A 1 294 ? 13.846 -4.310 -8.608 1.00 98.31 294 VAL A N 1
ATOM 2362 C CA . VAL A 1 294 ? 12.570 -3.655 -8.304 1.00 98.31 294 VAL A CA 1
ATOM 2363 C C . VAL A 1 294 ? 12.873 -2.330 -7.619 1.00 98.31 294 VAL A C 1
ATOM 2365 O O . VAL A 1 294 ? 13.709 -2.275 -6.714 1.00 98.31 294 VAL A O 1
ATOM 2368 N N . VAL A 1 295 ? 12.205 -1.260 -8.043 1.00 96.50 295 VAL A N 1
ATOM 2369 C CA . VAL A 1 295 ? 12.344 0.072 -7.440 1.00 96.50 295 VAL A CA 1
ATOM 2370 C C . VAL A 1 295 ? 10.981 0.678 -7.153 1.00 96.50 295 VAL A C 1
ATOM 2372 O O . VAL A 1 295 ? 10.035 0.491 -7.912 1.00 96.50 295 VAL A O 1
ATOM 2375 N N . CYS A 1 296 ? 10.886 1.407 -6.046 1.00 95.31 296 CYS A N 1
ATOM 2376 C CA . CYS A 1 296 ? 9.651 2.033 -5.578 1.00 95.31 296 CYS A CA 1
ATOM 2377 C C . CYS A 1 296 ? 9.773 3.559 -5.596 1.00 95.31 296 CYS A C 1
ATOM 2379 O O . CYS A 1 296 ? 10.874 4.112 -5.724 1.00 95.31 296 CYS A O 1
ATOM 2381 N N . ASN A 1 297 ? 8.643 4.235 -5.423 1.00 91.62 297 ASN A N 1
ATOM 2382 C CA . ASN A 1 297 ? 8.609 5.654 -5.117 1.00 91.62 297 ASN A CA 1
ATOM 2383 C C . ASN A 1 297 ? 9.317 5.920 -3.783 1.00 91.62 297 ASN A C 1
ATOM 2385 O O . ASN A 1 297 ? 9.011 5.292 -2.769 1.00 91.62 297 ASN A O 1
ATOM 2389 N N . MET A 1 298 ? 10.302 6.819 -3.783 1.00 89.50 298 MET A N 1
ATOM 2390 C CA . MET A 1 298 ? 11.070 7.155 -2.585 1.00 89.50 298 MET A CA 1
ATOM 2391 C C . MET A 1 298 ? 11.395 8.638 -2.526 1.00 89.50 298 MET A C 1
ATOM 2393 O O . MET A 1 298 ? 11.597 9.298 -3.548 1.00 89.50 298 MET A O 1
ATOM 2397 N N . GLY A 1 299 ? 11.546 9.112 -1.299 1.00 87.38 299 GLY A N 1
ATOM 2398 C CA . GLY A 1 299 ? 11.898 10.480 -0.966 1.00 87.38 299 GLY A CA 1
ATOM 2399 C C . GLY A 1 299 ? 12.592 10.547 0.381 1.00 87.38 299 GLY A C 1
ATOM 2400 O O . GLY A 1 299 ? 12.884 9.516 0.988 1.00 87.38 299 GLY A O 1
ATOM 2401 N N . SER A 1 300 ? 12.832 11.744 0.897 1.00 87.06 300 SER A N 1
ATOM 2402 C CA . SER A 1 300 ? 13.406 11.891 2.233 1.00 87.06 300 SER A CA 1
ATOM 2403 C C . SER A 1 300 ? 13.088 13.243 2.839 1.00 87.06 300 SER A C 1
ATOM 2405 O O . SER A 1 300 ? 12.841 14.212 2.124 1.00 87.06 300 SER A O 1
ATOM 2407 N N . PHE A 1 301 ? 13.147 13.318 4.163 1.00 82.25 301 PHE A N 1
ATOM 2408 C CA . PHE A 1 301 ? 13.121 14.589 4.868 1.00 82.25 301 PHE A CA 1
ATOM 2409 C C . PHE A 1 301 ? 14.295 14.711 5.835 1.00 82.25 301 PHE A C 1
ATOM 2411 O O . PHE A 1 301 ? 14.798 13.717 6.371 1.00 82.25 301 PHE A O 1
ATOM 2418 N N . THR A 1 302 ? 14.742 15.945 6.042 1.00 85.19 302 THR A N 1
ATOM 2419 C CA . THR A 1 302 ? 15.840 16.278 6.950 1.00 85.19 302 THR A CA 1
ATOM 2420 C C . THR A 1 302 ? 15.306 16.943 8.204 1.00 85.19 302 THR A C 1
ATOM 2422 O O . THR A 1 302 ? 14.515 17.880 8.102 1.00 85.19 302 THR A O 1
ATOM 2425 N N . TYR A 1 303 ? 15.786 16.520 9.364 1.00 80.75 303 TYR A N 1
ATOM 2426 C CA . TYR A 1 303 ? 15.348 17.019 10.668 1.00 80.75 303 TYR A CA 1
ATOM 2427 C C . TYR A 1 303 ? 16.549 17.182 11.602 1.00 80.75 303 TYR A C 1
ATOM 2429 O O . TYR A 1 303 ? 17.642 16.683 11.320 1.00 80.75 303 TYR A O 1
ATOM 2437 N N . THR A 1 304 ? 16.360 17.899 12.709 1.00 83.19 304 THR A N 1
ATOM 2438 C CA . THR A 1 304 ? 17.429 18.133 13.693 1.00 83.19 304 THR A CA 1
ATOM 2439 C C . THR A 1 304 ? 17.304 17.144 14.849 1.00 83.19 304 THR A C 1
ATOM 2441 O O . THR A 1 304 ? 16.291 17.114 15.543 1.00 83.19 304 THR A O 1
ATOM 2444 N N . THR A 1 305 ? 18.329 16.324 15.088 1.00 77.19 305 THR A N 1
ATOM 2445 C CA . THR A 1 305 ? 18.334 15.352 16.188 1.00 77.19 305 THR A CA 1
ATOM 2446 C C . THR A 1 305 ? 18.627 16.037 17.518 1.00 77.19 305 THR A C 1
ATOM 2448 O O . THR A 1 305 ? 19.655 16.698 17.666 1.00 77.19 305 THR A O 1
ATOM 2451 N N . LEU A 1 306 ? 17.781 15.823 18.524 1.00 76.50 306 LEU A N 1
ATOM 2452 C CA . LEU A 1 306 ? 18.059 16.222 19.906 1.00 76.50 306 LEU A CA 1
ATOM 2453 C C . LEU A 1 306 ? 18.726 15.068 20.679 1.00 76.50 306 LEU A C 1
ATOM 2455 O O . LEU A 1 306 ? 18.361 13.913 20.456 1.00 76.50 306 LEU A O 1
ATOM 2459 N N . PRO A 1 307 ? 19.685 15.341 21.589 1.00 78.38 307 PRO A N 1
ATOM 2460 C CA . PRO A 1 307 ? 20.208 16.653 21.992 1.00 78.38 307 PRO A CA 1
ATOM 2461 C C . PRO A 1 307 ? 21.442 17.115 21.192 1.00 78.38 307 PRO A C 1
ATOM 2463 O O . PRO A 1 307 ? 22.010 18.154 21.507 1.00 78.38 307 PRO A O 1
ATOM 2466 N N . SER A 1 308 ? 21.906 16.351 20.197 1.00 76.88 308 SER A N 1
ATOM 2467 C CA . SER A 1 308 ? 23.154 16.643 19.470 1.00 76.88 308 SER A CA 1
ATOM 2468 C C . SER A 1 308 ? 23.062 17.831 18.504 1.00 76.88 308 SER A C 1
ATOM 2470 O O . SER A 1 308 ? 24.093 18.277 18.008 1.00 76.88 308 SER A O 1
ATOM 2472 N N . TYR A 1 309 ? 21.851 18.321 18.215 1.00 81.94 309 TYR A N 1
ATOM 2473 C CA . TYR A 1 309 ? 21.542 19.361 17.225 1.00 81.94 309 TYR A CA 1
ATOM 2474 C C . TYR A 1 309 ? 22.167 19.107 15.843 1.00 81.94 309 TYR A C 1
ATOM 2476 O O . TYR A 1 309 ? 22.461 20.035 15.092 1.00 81.94 309 TYR A O 1
ATOM 2484 N N . GLN A 1 310 ? 22.371 17.836 15.490 1.00 82.56 310 GLN A N 1
ATOM 2485 C CA . GLN A 1 310 ? 22.870 17.442 14.177 1.00 82.56 310 GLN A CA 1
ATOM 2486 C C . GLN A 1 310 ? 21.707 17.294 13.201 1.00 82.56 310 GLN A C 1
ATOM 2488 O O . GLN A 1 310 ? 20.639 16.806 13.566 1.00 82.56 310 GLN A O 1
ATOM 2493 N N . GLN A 1 311 ? 21.907 17.690 11.945 1.00 82.62 311 GLN A N 1
ATOM 2494 C CA . GLN A 1 311 ? 20.942 17.340 10.908 1.00 82.62 311 GLN A CA 1
ATOM 2495 C C . GLN A 1 311 ? 21.060 15.853 10.583 1.00 82.62 311 GLN A C 1
ATOM 2497 O O . GLN A 1 311 ? 22.166 15.350 10.387 1.00 82.62 311 GLN A O 1
ATOM 2502 N N . ALA A 1 312 ? 19.924 15.176 10.490 1.00 83.88 312 ALA A N 1
ATOM 2503 C CA . ALA A 1 312 ? 19.803 13.801 10.032 1.00 83.88 312 ALA A CA 1
ATOM 2504 C C . ALA A 1 312 ? 18.818 13.705 8.865 1.00 83.88 312 ALA A C 1
ATOM 2506 O O . ALA A 1 312 ? 18.070 14.647 8.596 1.00 83.88 312 ALA A O 1
ATOM 2507 N N . GLU A 1 313 ? 18.838 12.580 8.150 1.00 84.12 313 GLU A N 1
ATOM 2508 C CA . GLU A 1 313 ? 17.987 12.354 6.980 1.00 84.12 313 GLU A CA 1
ATOM 2509 C C . GLU A 1 313 ? 17.250 11.016 7.085 1.00 84.12 313 GLU A C 1
ATOM 2511 O O . GLU A 1 313 ? 17.862 9.944 7.118 1.00 84.12 313 GLU A O 1
ATOM 2516 N N . ASN A 1 314 ? 15.919 11.084 7.066 1.00 85.12 314 ASN A N 1
ATOM 2517 C CA . ASN A 1 314 ? 15.049 9.917 7.003 1.00 85.12 314 ASN A CA 1
ATOM 2518 C C . ASN A 1 314 ? 14.541 9.729 5.581 1.00 85.12 314 ASN A C 1
ATOM 2520 O O . ASN A 1 314 ? 13.846 10.583 5.034 1.00 85.12 314 ASN A O 1
ATOM 2524 N N . CYS A 1 315 ? 14.872 8.586 4.993 1.00 87.75 315 CYS A N 1
ATOM 2525 C CA . CYS A 1 315 ? 14.314 8.160 3.723 1.00 87.75 315 CYS A CA 1
ATOM 2526 C C . CYS A 1 315 ? 12.916 7.565 3.933 1.00 87.75 315 CYS A C 1
ATOM 2528 O O . CYS A 1 315 ? 12.626 6.929 4.947 1.00 87.75 315 CYS A O 1
ATOM 2530 N N . THR A 1 316 ? 12.060 7.766 2.944 1.00 87.88 316 THR A N 1
ATOM 2531 C CA . THR A 1 316 ? 10.657 7.353 2.912 1.00 87.88 316 THR A CA 1
ATOM 2532 C C . THR A 1 316 ? 10.403 6.569 1.632 1.00 87.88 316 THR A C 1
ATOM 2534 O O . THR A 1 316 ? 11.101 6.763 0.634 1.00 87.88 316 THR A O 1
ATOM 2537 N N . ILE A 1 317 ? 9.423 5.673 1.673 1.00 91.06 317 ILE A N 1
ATOM 2538 C CA . ILE A 1 317 ? 9.027 4.823 0.552 1.00 91.06 317 ILE A CA 1
ATOM 2539 C C . ILE A 1 317 ? 7.505 4.821 0.440 1.00 91.06 317 ILE A C 1
ATOM 2541 O O . ILE A 1 317 ? 6.812 4.835 1.458 1.00 91.06 317 ILE A O 1
ATOM 2545 N N . ASN A 1 318 ? 7.001 4.782 -0.788 1.00 92.62 318 ASN A N 1
ATOM 2546 C CA . ASN A 1 318 ? 5.610 4.488 -1.091 1.00 92.62 318 ASN A CA 1
ATOM 2547 C C . ASN A 1 318 ? 5.520 3.439 -2.206 1.00 92.62 318 ASN A C 1
ATOM 2549 O O . ASN A 1 318 ? 6.476 3.211 -2.948 1.00 92.62 318 ASN A O 1
ATOM 2553 N N . THR A 1 319 ? 4.375 2.777 -2.283 1.00 95.38 319 THR A N 1
ATOM 2554 C CA . THR A 1 319 ? 4.070 1.681 -3.205 1.00 95.38 319 THR A CA 1
ATOM 2555 C C . THR A 1 319 ? 3.063 2.080 -4.276 1.00 95.38 319 THR A C 1
ATOM 2557 O O . THR A 1 319 ? 2.606 1.222 -5.022 1.00 95.38 319 THR A O 1
ATOM 2560 N N . ASP A 1 320 ? 2.712 3.360 -4.345 1.00 94.12 320 ASP A N 1
ATOM 2561 C CA . ASP A 1 320 ? 1.847 3.940 -5.367 1.00 94.12 320 ASP A CA 1
ATOM 2562 C C . ASP A 1 320 ? 2.479 3.921 -6.764 1.00 94.12 320 ASP A C 1
ATOM 2564 O O . ASP A 1 320 ? 1.756 3.904 -7.753 1.00 94.12 320 ASP A O 1
ATOM 2568 N N . ILE A 1 321 ? 3.814 3.875 -6.855 1.00 95.38 321 ILE A N 1
ATOM 2569 C CA . ILE A 1 321 ? 4.566 3.619 -8.088 1.00 95.38 321 ILE A CA 1
ATOM 2570 C C . ILE A 1 321 ? 5.651 2.575 -7.804 1.00 95.38 321 ILE A C 1
ATOM 2572 O O . ILE A 1 321 ? 6.525 2.786 -6.956 1.00 95.38 321 ILE A O 1
ATOM 2576 N N . ILE A 1 322 ? 5.634 1.467 -8.549 1.00 97.88 322 ILE A N 1
ATOM 2577 C CA . ILE A 1 322 ? 6.654 0.411 -8.483 1.00 97.88 322 ILE A CA 1
ATOM 2578 C C . ILE A 1 322 ? 7.049 0.025 -9.906 1.00 97.88 322 ILE A C 1
ATOM 2580 O O . ILE A 1 322 ? 6.191 -0.269 -10.731 1.00 97.88 322 ILE A O 1
ATOM 2584 N N . ALA A 1 323 ? 8.345 0.007 -10.203 1.00 96.69 323 ALA A N 1
ATOM 2585 C CA . ALA A 1 323 ? 8.853 -0.489 -11.476 1.00 96.69 323 ALA A CA 1
ATOM 2586 C C . ALA A 1 323 ? 9.551 -1.838 -11.275 1.00 96.69 323 ALA A C 1
ATOM 2588 O O . ALA A 1 323 ? 10.360 -1.996 -10.354 1.00 96.69 323 ALA A O 1
ATOM 2589 N N . TYR A 1 324 ? 9.262 -2.784 -12.168 1.00 97.94 324 TYR A N 1
ATOM 2590 C CA . TYR A 1 324 ? 9.793 -4.144 -12.157 1.00 97.94 324 TYR A CA 1
ATOM 2591 C C . TYR A 1 324 ? 10.648 -4.366 -13.402 1.00 97.94 324 TYR A C 1
ATOM 2593 O O . TYR A 1 324 ? 10.201 -4.140 -14.527 1.00 97.94 324 TYR A O 1
ATOM 2601 N N . SER A 1 325 ? 11.893 -4.804 -13.222 1.00 96.31 325 SER A N 1
ATOM 2602 C CA . SER A 1 325 ? 12.760 -5.098 -14.363 1.00 96.31 325 SER A CA 1
ATOM 2603 C C . SER A 1 325 ? 12.393 -6.437 -15.000 1.00 96.31 325 SER A C 1
ATOM 2605 O O . SER A 1 325 ? 11.922 -7.350 -14.314 1.00 96.31 325 SER A O 1
ATOM 2607 N N . ASP A 1 326 ? 12.651 -6.589 -16.297 1.00 93.00 326 ASP A N 1
ATOM 2608 C CA . ASP A 1 326 ? 12.559 -7.889 -16.973 1.00 93.00 326 ASP A CA 1
ATOM 2609 C C . ASP A 1 326 ? 13.869 -8.679 -16.805 1.00 93.00 326 ASP A C 1
ATOM 2611 O O . ASP A 1 326 ? 14.620 -8.936 -17.743 1.00 93.00 326 ASP A O 1
ATOM 2615 N N . HIS A 1 327 ? 14.212 -8.969 -15.551 1.00 96.06 327 HIS A N 1
ATOM 2616 C CA . HIS A 1 327 ? 15.409 -9.712 -15.164 1.00 96.06 327 HIS A CA 1
ATOM 2617 C C . HIS A 1 327 ? 15.018 -10.894 -14.270 1.00 96.06 327 HIS A C 1
ATOM 2619 O O . HIS A 1 327 ? 14.008 -10.836 -13.568 1.00 96.06 327 HIS A O 1
ATOM 2625 N N . SER A 1 328 ? 15.809 -11.971 -14.265 1.00 94.25 328 SER A N 1
ATOM 2626 C CA . SER A 1 328 ? 15.550 -13.150 -13.417 1.00 94.25 328 SER A CA 1
ATOM 2627 C C . SER A 1 328 ? 15.529 -12.800 -11.926 1.00 94.25 328 SER A C 1
ATOM 2629 O O . SER A 1 328 ? 14.680 -13.272 -11.179 1.00 94.25 328 SER A O 1
ATOM 2631 N N . ASP A 1 329 ? 16.415 -11.899 -11.507 1.00 97.88 329 ASP A N 1
ATOM 2632 C CA . ASP A 1 329 ? 16.509 -11.419 -10.122 1.00 97.88 329 ASP A CA 1
ATOM 2633 C C . ASP A 1 329 ? 15.240 -10.712 -9.617 1.00 97.88 329 ASP A C 1
ATOM 2635 O O . ASP A 1 329 ? 15.027 -10.641 -8.407 1.00 97.88 329 ASP A O 1
ATOM 2639 N N . THR A 1 330 ? 14.379 -10.209 -10.512 1.00 98.19 330 THR A N 1
ATOM 2640 C CA . THR A 1 330 ? 13.104 -9.576 -10.136 1.00 98.19 330 THR A CA 1
ATOM 2641 C C . THR A 1 330 ? 12.212 -10.537 -9.360 1.00 98.19 330 THR A C 1
ATOM 2643 O O . THR A 1 330 ? 11.661 -10.152 -8.334 1.00 98.19 330 THR A O 1
ATOM 2646 N N . GLU A 1 331 ? 12.115 -11.794 -9.795 1.00 97.75 331 GLU A N 1
ATOM 2647 C CA . GLU A 1 331 ? 11.286 -12.806 -9.131 1.00 97.75 331 GLU A CA 1
ATOM 2648 C C . GLU A 1 331 ? 11.797 -13.104 -7.721 1.00 97.75 331 GLU A C 1
ATOM 2650 O O . GLU A 1 331 ? 11.022 -13.109 -6.770 1.00 97.75 331 GLU A O 1
ATOM 2655 N N . LEU A 1 332 ? 13.114 -13.260 -7.569 1.00 97.69 332 LEU A N 1
ATOM 2656 C CA . LEU A 1 332 ? 13.757 -13.511 -6.278 1.00 97.69 332 LEU A CA 1
ATOM 2657 C C . LEU A 1 332 ? 13.591 -12.328 -5.313 1.00 97.69 332 LEU A C 1
ATOM 2659 O O . LEU A 1 332 ? 13.334 -12.518 -4.121 1.00 97.69 332 LEU A O 1
ATOM 2663 N N . PHE A 1 333 ? 13.714 -11.097 -5.819 1.00 98.56 333 PHE A N 1
ATOM 2664 C CA . PHE A 1 333 ? 13.476 -9.891 -5.030 1.00 98.56 333 PHE A CA 1
ATOM 2665 C C . PHE A 1 333 ? 12.020 -9.830 -4.557 1.00 98.56 333 PHE A C 1
ATOM 2667 O O . PHE A 1 333 ? 11.758 -9.645 -3.368 1.00 98.56 333 PHE A O 1
ATOM 2674 N N . MET A 1 334 ? 11.070 -10.020 -5.476 1.00 98.69 334 MET A N 1
ATOM 2675 C CA . MET A 1 334 ? 9.641 -10.012 -5.166 1.00 98.69 334 MET A CA 1
ATOM 2676 C C . MET A 1 334 ? 9.259 -11.136 -4.200 1.00 98.69 334 MET A C 1
ATOM 2678 O O . MET A 1 334 ? 8.487 -10.894 -3.280 1.00 98.69 334 MET A O 1
ATOM 2682 N N . GLU A 1 335 ? 9.842 -12.330 -4.329 1.00 97.62 335 GLU A N 1
ATOM 2683 C CA . GLU A 1 335 ? 9.602 -13.448 -3.412 1.00 97.62 335 GLU A CA 1
ATOM 2684 C C . GLU A 1 335 ? 10.059 -13.122 -1.978 1.00 97.62 335 GLU A C 1
ATOM 2686 O O . GLU A 1 335 ? 9.386 -13.477 -1.008 1.00 97.62 335 GLU A O 1
ATOM 2691 N N . SER A 1 336 ? 11.180 -12.411 -1.826 1.00 97.81 336 SER A N 1
ATOM 2692 C CA . SER A 1 336 ? 11.672 -11.935 -0.525 1.00 97.81 336 SER A CA 1
ATOM 2693 C C . SER A 1 336 ? 10.670 -10.987 0.147 1.00 97.81 336 SER A C 1
ATOM 2695 O O . SER A 1 336 ? 10.353 -11.138 1.332 1.00 97.81 336 SER A O 1
ATOM 2697 N N . VAL A 1 337 ? 10.096 -10.062 -0.628 1.00 98.44 337 VAL A N 1
ATOM 2698 C CA . VAL A 1 337 ? 9.045 -9.150 -0.154 1.00 98.44 337 VAL A CA 1
ATOM 2699 C C . VAL A 1 337 ? 7.754 -9.908 0.160 1.00 98.44 337 VAL A C 1
ATOM 2701 O O . VAL A 1 337 ? 7.190 -9.742 1.241 1.00 98.44 337 VAL A O 1
ATOM 2704 N N . ALA A 1 338 ? 7.324 -10.797 -0.735 1.00 98.44 338 ALA A N 1
ATOM 2705 C CA . ALA A 1 338 ? 6.133 -11.619 -0.575 1.00 98.44 338 ALA A CA 1
ATOM 2706 C C . ALA A 1 338 ? 6.180 -12.437 0.722 1.00 98.44 338 ALA A C 1
ATOM 2708 O O . ALA A 1 338 ? 5.238 -12.398 1.510 1.00 98.44 338 ALA A O 1
ATOM 2709 N N . LYS A 1 339 ? 7.308 -13.098 1.012 1.00 98.12 339 LYS A N 1
ATOM 2710 C CA . LYS A 1 339 ? 7.521 -13.834 2.270 1.00 98.12 339 LYS A CA 1
ATOM 2711 C C . LYS A 1 339 ? 7.359 -12.941 3.503 1.00 98.12 339 LYS A C 1
ATOM 2713 O O . LYS A 1 339 ? 6.807 -13.389 4.508 1.00 98.12 339 LYS A O 1
ATOM 2718 N N . HIS A 1 340 ? 7.803 -11.684 3.438 1.00 97.69 340 HIS A N 1
ATOM 2719 C CA . HIS A 1 340 ? 7.612 -10.728 4.530 1.00 97.69 340 HIS A CA 1
ATOM 2720 C C . HIS A 1 340 ? 6.129 -10.394 4.743 1.00 97.69 340 HIS A C 1
ATOM 2722 O O . HIS A 1 340 ? 5.654 -10.412 5.879 1.00 97.69 340 HIS A O 1
ATOM 2728 N N . ILE A 1 341 ? 5.386 -10.138 3.664 1.00 98.38 341 ILE A N 1
ATOM 2729 C CA . ILE A 1 341 ? 3.950 -9.829 3.730 1.00 98.38 341 ILE A CA 1
ATOM 2730 C C . ILE A 1 341 ? 3.154 -11.042 4.231 1.00 98.38 341 ILE A C 1
ATOM 2732 O O . ILE A 1 341 ? 2.352 -10.909 5.154 1.00 98.38 341 ILE A O 1
ATOM 2736 N N . LEU A 1 342 ? 3.426 -12.241 3.708 1.00 98.50 342 LEU A N 1
ATOM 2737 C CA . LEU A 1 342 ? 2.808 -13.489 4.170 1.00 98.50 342 LEU A CA 1
ATOM 2738 C C . LEU A 1 342 ? 3.022 -13.692 5.676 1.00 98.50 342 LEU A C 1
ATOM 2740 O O . LEU A 1 342 ? 2.090 -14.030 6.409 1.00 98.50 342 LEU A O 1
ATOM 2744 N N . GLN A 1 343 ? 4.229 -13.412 6.171 1.00 97.88 343 GLN A N 1
ATOM 2745 C CA . GLN A 1 343 ? 4.524 -13.485 7.598 1.00 97.88 343 GLN A CA 1
ATOM 2746 C C . GLN A 1 343 ? 3.737 -12.448 8.418 1.00 97.88 343 GLN A C 1
ATOM 2748 O O . GLN A 1 343 ? 3.324 -12.762 9.541 1.00 97.88 343 GLN A O 1
ATOM 2753 N N . SER A 1 344 ? 3.494 -11.253 7.868 1.00 97.75 344 SER A N 1
ATOM 2754 C CA . SER A 1 344 ? 2.629 -10.240 8.483 1.00 97.75 344 SER A CA 1
ATOM 2755 C C . SER A 1 344 ? 1.182 -10.709 8.596 1.00 97.75 344 SER A C 1
ATOM 2757 O O . SER A 1 344 ? 0.598 -10.573 9.665 1.00 97.75 344 SER A O 1
ATOM 2759 N N . TYR A 1 345 ? 0.626 -11.337 7.559 1.00 97.75 345 TYR A N 1
ATOM 2760 C CA . TYR A 1 345 ? -0.719 -11.926 7.613 1.00 97.75 345 TYR A CA 1
ATOM 2761 C C . TYR A 1 345 ? -0.813 -13.138 8.537 1.00 97.75 345 TYR A C 1
ATOM 2763 O O . TYR A 1 345 ? -1.844 -13.353 9.171 1.00 97.75 345 TYR A O 1
ATOM 2771 N N . LYS A 1 346 ? 0.265 -13.918 8.657 1.00 97.06 346 LYS A N 1
ATOM 2772 C CA . LYS A 1 346 ? 0.328 -15.059 9.577 1.00 97.06 346 LYS A CA 1
ATOM 2773 C C . LYS A 1 346 ? 0.337 -14.621 11.044 1.00 97.06 346 LYS A C 1
ATOM 2775 O O . LYS A 1 346 ? -0.179 -15.342 11.891 1.00 97.06 346 LYS A O 1
ATOM 2780 N N . ASN A 1 347 ? 0.932 -13.466 11.357 1.00 96.44 347 ASN A N 1
ATOM 2781 C CA . ASN A 1 347 ? 1.070 -12.954 12.727 1.00 96.44 347 ASN A CA 1
ATOM 2782 C C . ASN A 1 347 ? 0.740 -11.448 12.826 1.00 96.44 347 ASN A C 1
ATOM 2784 O O . ASN A 1 347 ? 1.592 -10.662 13.256 1.00 96.44 347 ASN A O 1
ATOM 2788 N N . PRO A 1 348 ? -0.490 -11.023 12.483 1.00 96.81 348 PRO A N 1
ATOM 2789 C CA . PRO A 1 348 ? -0.807 -9.612 12.261 1.00 96.81 348 PRO A CA 1
ATOM 2790 C C . PRO A 1 348 ? -0.663 -8.777 13.532 1.00 96.81 348 PRO A C 1
ATOM 2792 O O . PRO A 1 348 ? -0.069 -7.703 13.506 1.00 96.81 348 PRO A O 1
ATOM 2795 N N . PHE A 1 349 ? -1.102 -9.297 14.679 1.00 97.06 349 PHE A N 1
ATOM 2796 C CA . PHE A 1 349 ? -0.965 -8.600 15.958 1.00 97.06 349 PHE A CA 1
ATOM 2797 C C . PHE A 1 349 ? 0.498 -8.413 16.373 1.00 97.06 349 PHE A C 1
ATOM 2799 O O . PHE A 1 349 ? 0.874 -7.345 16.850 1.00 97.06 349 PHE A O 1
ATOM 2806 N N . GLN A 1 350 ? 1.349 -9.421 16.150 1.00 96.44 350 GLN A N 1
ATOM 2807 C CA . GLN A 1 350 ? 2.778 -9.296 16.435 1.00 96.44 350 GLN A CA 1
ATOM 2808 C C . GLN A 1 350 ? 3.430 -8.267 15.506 1.00 96.44 350 GLN A C 1
ATOM 2810 O O . GLN A 1 350 ? 4.286 -7.502 15.950 1.00 96.44 350 GLN A O 1
ATOM 2815 N N . THR A 1 351 ? 3.029 -8.238 14.234 1.00 96.31 351 THR A N 1
ATOM 2816 C CA . THR A 1 351 ? 3.500 -7.240 13.271 1.00 96.31 351 THR A CA 1
ATOM 2817 C C . THR A 1 351 ? 3.112 -5.830 13.697 1.00 96.31 351 THR A C 1
ATOM 2819 O O . THR A 1 351 ? 3.995 -4.979 13.755 1.00 96.31 351 THR A O 1
ATOM 2822 N N . LEU A 1 352 ? 1.855 -5.599 14.090 1.00 96.88 352 LEU A N 1
ATOM 2823 C CA . LEU A 1 352 ? 1.375 -4.296 14.570 1.00 96.88 352 LEU A CA 1
ATOM 2824 C C . LEU A 1 352 ? 2.118 -3.826 15.831 1.00 96.88 352 LEU A C 1
ATOM 2826 O O . LEU A 1 352 ? 2.465 -2.652 15.956 1.00 96.88 352 LEU A O 1
ATOM 2830 N N . VAL A 1 353 ? 2.427 -4.739 16.758 1.00 96.31 353 VAL A N 1
ATOM 2831 C CA . VAL A 1 353 ? 3.239 -4.413 17.944 1.00 96.31 353 VAL A CA 1
ATOM 2832 C C . VAL A 1 353 ? 4.674 -4.062 17.545 1.00 96.31 353 VAL A C 1
ATOM 2834 O O . VAL A 1 353 ? 5.215 -3.059 18.008 1.00 96.31 353 VAL A O 1
ATOM 2837 N N . LYS A 1 354 ? 5.297 -4.851 16.660 1.00 93.56 354 LYS A N 1
ATOM 2838 C CA . LYS A 1 354 ? 6.667 -4.603 16.174 1.00 93.56 354 LYS A CA 1
ATOM 2839 C C . LYS A 1 354 ? 6.781 -3.290 15.402 1.00 93.56 354 LYS A C 1
ATOM 2841 O O . LYS A 1 354 ? 7.804 -2.618 15.521 1.00 93.56 354 LYS A O 1
ATOM 2846 N N . SER A 1 355 ? 5.757 -2.928 14.631 1.00 90.31 355 SER A N 1
ATOM 2847 C CA . SER A 1 355 ? 5.699 -1.657 13.907 1.00 90.31 355 SER A CA 1
ATOM 2848 C C . SER A 1 355 ? 5.328 -0.473 14.794 1.00 90.31 355 SER A C 1
ATOM 2850 O O . SER A 1 355 ? 5.433 0.662 14.342 1.00 90.31 355 SER A O 1
ATOM 2852 N N . LYS A 1 356 ? 4.941 -0.718 16.055 1.00 93.81 356 LYS A N 1
ATOM 2853 C CA . LYS A 1 356 ? 4.409 0.300 16.971 1.00 93.81 356 LYS A CA 1
ATOM 2854 C C . LYS A 1 356 ? 3.195 1.017 16.369 1.00 93.81 356 LYS A C 1
ATOM 2856 O O . LYS A 1 356 ? 3.071 2.233 16.480 1.00 93.81 356 LYS A O 1
ATOM 2861 N N . ALA A 1 357 ? 2.310 0.259 15.721 1.00 92.94 357 ALA A N 1
ATOM 2862 C CA . ALA A 1 357 ? 1.091 0.803 15.140 1.00 92.94 357 ALA A CA 1
ATOM 2863 C C . ALA A 1 357 ? 0.250 1.527 16.217 1.00 92.94 357 ALA A C 1
ATOM 2865 O O . ALA A 1 357 ? 0.079 0.972 17.307 1.00 92.94 357 ALA A O 1
ATOM 2866 N N . PRO A 1 358 ? -0.339 2.704 15.929 1.00 91.81 358 PRO A N 1
ATOM 2867 C CA . PRO A 1 358 ? -1.092 3.491 16.915 1.00 91.81 358 PRO A CA 1
ATOM 2868 C C . PRO A 1 358 ? -2.240 2.733 17.594 1.00 91.81 358 PRO A C 1
ATOM 2870 O O . PRO A 1 358 ? -2.554 2.961 18.761 1.00 91.81 358 PRO A O 1
ATOM 2873 N N . ILE A 1 359 ? -2.853 1.782 16.882 1.00 95.06 359 ILE A N 1
ATOM 2874 C CA . ILE A 1 359 ? -3.928 0.934 17.412 1.00 95.06 359 ILE A CA 1
ATOM 2875 C C . ILE A 1 359 ? -3.482 0.106 18.632 1.00 95.06 359 ILE A C 1
ATOM 2877 O O . ILE A 1 359 ? -4.315 -0.234 19.471 1.00 95.06 359 ILE A O 1
ATOM 2881 N N . CYS A 1 360 ? -2.184 -0.183 18.780 1.00 95.94 360 CYS A N 1
ATOM 2882 C CA . CYS A 1 360 ? -1.644 -1.017 19.857 1.00 95.94 360 CYS A CA 1
ATOM 2883 C C . CYS A 1 360 ? -1.833 -0.414 21.258 1.00 95.94 360 CYS A C 1
ATOM 2885 O O . CYS A 1 360 ? -1.847 -1.145 22.250 1.00 95.94 360 CYS A O 1
ATOM 2887 N N . GLU A 1 361 ? -1.990 0.908 21.359 1.00 94.12 361 GLU A N 1
ATOM 2888 C CA . GLU A 1 361 ? -2.216 1.593 22.638 1.00 94.12 361 GLU A CA 1
ATOM 2889 C C . GLU A 1 361 ? -3.655 1.434 23.145 1.00 94.12 361 GLU A C 1
ATOM 2891 O O . GLU A 1 361 ? -3.910 1.534 24.352 1.00 94.12 361 GLU A O 1
ATOM 2896 N N . THR A 1 362 ? -4.584 1.143 22.233 1.00 96.44 362 THR A N 1
ATOM 2897 C CA . THR A 1 362 ? -6.021 1.098 22.504 1.00 96.44 362 THR A CA 1
ATOM 2898 C C . THR A 1 362 ? -6.407 -0.093 23.379 1.00 96.44 362 THR A C 1
ATOM 2900 O O . THR A 1 362 ? -5.810 -1.174 23.319 1.00 96.44 362 THR A O 1
ATOM 2903 N N . GLN A 1 363 ? -7.436 0.087 24.210 1.00 95.62 363 GLN A N 1
ATOM 2904 C CA . GLN A 1 363 ? -7.949 -0.995 25.048 1.00 95.62 363 GLN A CA 1
ATOM 2905 C C . GLN A 1 363 ? -8.508 -2.149 24.212 1.00 95.62 363 GLN A C 1
ATOM 2907 O O . GLN A 1 363 ? -8.316 -3.314 24.560 1.00 95.62 363 GLN A O 1
ATOM 2912 N N . ALA A 1 364 ? -9.160 -1.846 23.094 1.00 94.00 364 ALA A N 1
ATOM 2913 C CA . ALA A 1 364 ? -9.737 -2.872 22.244 1.00 94.00 364 ALA A CA 1
ATOM 2914 C C . ALA A 1 364 ? -8.680 -3.779 21.600 1.00 94.00 364 ALA A C 1
ATOM 2916 O O . ALA A 1 364 ? -8.866 -4.994 21.575 1.00 94.00 364 ALA A O 1
ATOM 2917 N N . PHE A 1 365 ? -7.534 -3.235 21.175 1.00 96.56 365 PHE A N 1
ATOM 2918 C CA . PHE A 1 365 ? -6.422 -4.058 20.695 1.00 96.56 365 PHE A CA 1
ATOM 2919 C C . PHE A 1 365 ? -5.908 -5.013 21.780 1.00 96.56 365 PHE A C 1
ATOM 2921 O O . PHE A 1 365 ? -5.733 -6.207 21.533 1.00 96.56 365 PHE A O 1
ATOM 2928 N N . LYS A 1 366 ? -5.730 -4.512 23.009 1.00 95.19 366 LYS A N 1
ATOM 2929 C CA . LYS A 1 366 ? -5.310 -5.328 24.161 1.00 95.19 366 LYS A CA 1
ATOM 2930 C C . LYS A 1 366 ? -6.314 -6.441 24.469 1.00 95.19 366 LYS A C 1
ATOM 2932 O O . LYS A 1 366 ? -5.911 -7.554 24.792 1.00 95.19 366 LYS A O 1
ATOM 2937 N N . ASN A 1 367 ? -7.610 -6.167 24.336 1.00 93.81 367 ASN A N 1
ATOM 2938 C CA . ASN A 1 367 ? -8.655 -7.178 24.502 1.00 93.81 367 ASN A CA 1
ATOM 2939 C C . ASN A 1 367 ? -8.604 -8.228 23.380 1.00 93.81 367 ASN A C 1
ATOM 2941 O O . ASN A 1 367 ? -8.713 -9.425 23.650 1.00 93.81 367 ASN A O 1
ATOM 2945 N N . MET A 1 368 ? -8.383 -7.801 22.133 1.00 94.38 368 MET A N 1
ATOM 2946 C CA . MET A 1 368 ? -8.276 -8.704 20.986 1.00 94.38 368 MET A CA 1
ATOM 2947 C C . MET A 1 368 ? -7.068 -9.638 21.066 1.00 94.38 368 MET A C 1
ATOM 2949 O O . MET A 1 368 ? -7.209 -10.807 20.722 1.00 94.38 368 MET A O 1
ATOM 2953 N N . LEU A 1 369 ? -5.925 -9.182 21.594 1.00 92.69 369 LEU A N 1
ATOM 2954 C CA . LEU A 1 369 ? -4.759 -10.045 21.844 1.00 92.69 369 LEU A CA 1
ATOM 2955 C C . LEU A 1 369 ? -5.086 -11.262 22.722 1.00 92.69 369 LEU A C 1
ATOM 2957 O O . LEU A 1 369 ? -4.479 -12.318 22.561 1.00 92.69 369 LEU A O 1
ATOM 2961 N N . ASN A 1 370 ? -6.041 -11.111 23.640 1.00 90.31 370 ASN A N 1
ATOM 2962 C CA . ASN A 1 370 ? -6.455 -12.159 24.570 1.00 90.31 370 ASN A CA 1
ATOM 2963 C C . ASN A 1 370 ? -7.667 -12.960 24.071 1.00 90.31 370 ASN A C 1
ATOM 2965 O O . ASN A 1 370 ? -8.109 -13.885 24.749 1.00 90.31 370 ASN A O 1
ATOM 2969 N N . THR A 1 371 ? -8.227 -12.610 22.910 1.00 91.75 371 THR A N 1
ATOM 2970 C CA . THR A 1 371 ? -9.419 -13.260 22.361 1.00 91.75 371 THR A CA 1
ATOM 2971 C C . THR A 1 371 ? -9.004 -14.438 21.473 1.00 91.75 371 THR A C 1
ATOM 2973 O O . THR A 1 371 ? -8.350 -14.230 20.446 1.00 91.75 371 THR A O 1
ATOM 2976 N N . PRO A 1 372 ? -9.375 -15.688 21.812 1.00 89.31 372 PRO A N 1
ATOM 2977 C CA . PRO A 1 372 ? -9.040 -16.842 20.986 1.00 89.31 372 PRO A CA 1
ATOM 2978 C C . PRO A 1 372 ? -9.602 -16.690 19.570 1.00 89.31 372 PRO A C 1
ATOM 2980 O O . PRO A 1 372 ? -10.773 -16.360 19.404 1.00 89.31 372 PRO A O 1
ATOM 2983 N N . LYS A 1 373 ? -8.782 -16.993 18.556 1.00 90.31 373 LYS A N 1
ATOM 2984 C CA . LYS A 1 373 ? -9.135 -16.928 17.123 1.00 90.31 373 LYS A CA 1
ATOM 2985 C C . LYS A 1 373 ? -9.430 -15.527 16.571 1.00 90.31 373 LYS A C 1
ATOM 2987 O O . LYS A 1 373 ? -9.883 -15.439 15.435 1.00 90.31 373 LYS A O 1
ATOM 2992 N N . ALA A 1 374 ? -9.158 -14.458 17.318 1.00 93.06 374 ALA A N 1
ATOM 2993 C CA . ALA A 1 374 ? -9.267 -13.106 16.786 1.00 93.06 374 ALA A CA 1
ATOM 2994 C C . ALA A 1 374 ? -8.379 -12.930 15.544 1.00 93.06 374 ALA A C 1
ATOM 2996 O O . ALA A 1 374 ? -7.215 -13.338 15.534 1.00 93.06 374 ALA A O 1
ATOM 2997 N N . THR A 1 375 ? -8.930 -12.318 14.500 1.00 95.88 375 THR A N 1
ATOM 2998 C CA . THR A 1 375 ? -8.253 -12.102 13.218 1.00 95.88 375 THR A CA 1
ATOM 2999 C C . THR A 1 375 ? -8.001 -10.618 12.953 1.00 95.88 375 THR A C 1
ATOM 3001 O O . THR A 1 375 ? -8.548 -9.730 13.611 1.00 95.88 375 THR A O 1
ATOM 3004 N N . LEU A 1 376 ? -7.174 -10.331 11.944 1.00 96.81 376 LEU A N 1
ATOM 3005 C CA . LEU A 1 376 ? -6.999 -8.970 11.433 1.00 96.81 376 LEU A CA 1
ATOM 3006 C C . LEU A 1 376 ? -8.317 -8.380 10.903 1.00 96.81 376 LEU A C 1
ATOM 3008 O O . LEU A 1 376 ? -8.565 -7.187 11.076 1.00 96.81 376 LEU A O 1
ATOM 3012 N N . PHE A 1 377 ? -9.165 -9.209 10.288 1.00 97.69 377 PHE A N 1
ATOM 3013 C CA . PHE A 1 377 ? -10.466 -8.795 9.765 1.00 97.69 377 PHE A CA 1
ATOM 3014 C C . PHE A 1 377 ? -11.400 -8.346 10.893 1.00 97.69 377 PHE A C 1
ATOM 3016 O O . PHE A 1 377 ? -12.006 -7.283 10.787 1.00 97.69 377 PHE A O 1
ATOM 3023 N N . ASP A 1 378 ? -11.425 -9.071 12.016 1.00 96.81 378 ASP A N 1
ATOM 3024 C CA . ASP A 1 378 ? -12.206 -8.680 13.198 1.00 96.81 378 ASP A CA 1
ATOM 3025 C C . ASP A 1 378 ? -11.753 -7.313 13.738 1.00 96.81 378 ASP A C 1
ATOM 3027 O O . ASP A 1 378 ? -12.578 -6.447 14.036 1.00 96.81 378 ASP A O 1
ATOM 3031 N N . LEU A 1 379 ? -10.434 -7.081 13.790 1.00 96.12 379 LEU A N 1
ATOM 3032 C CA . LEU A 1 379 ? -9.853 -5.827 14.277 1.00 96.12 379 LEU A CA 1
ATOM 3033 C C . LEU A 1 379 ? -10.208 -4.657 13.354 1.00 96.12 379 LEU A C 1
ATOM 3035 O O . LEU A 1 379 ? -10.624 -3.597 13.822 1.00 96.12 379 LEU A O 1
ATOM 3039 N N . ARG A 1 380 ? -10.100 -4.857 12.036 1.00 97.06 380 ARG A N 1
ATOM 3040 C CA . ARG A 1 380 ? -10.509 -3.861 11.037 1.00 97.06 380 ARG A CA 1
ATOM 3041 C C . ARG A 1 380 ? -12.006 -3.579 11.109 1.00 97.06 380 ARG A C 1
ATOM 3043 O O . ARG A 1 380 ? -12.390 -2.412 11.096 1.00 97.06 380 ARG A O 1
ATOM 3050 N N . LYS A 1 381 ? -12.849 -4.611 11.214 1.00 95.56 381 LYS A N 1
ATOM 3051 C CA . LYS A 1 381 ? -14.308 -4.454 11.311 1.00 95.56 381 LYS A CA 1
ATOM 3052 C C . LYS A 1 381 ? -14.691 -3.638 12.540 1.00 95.56 381 LYS A C 1
ATOM 3054 O O . LYS A 1 381 ? -15.425 -2.666 12.411 1.00 95.56 381 LYS A O 1
ATOM 3059 N N . MET A 1 382 ? -14.116 -3.963 13.694 1.00 95.31 382 MET A N 1
ATOM 3060 C CA . MET A 1 382 ? -14.351 -3.236 14.940 1.00 95.31 382 MET A CA 1
ATOM 3061 C C . MET A 1 382 ? -13.995 -1.745 14.824 1.00 95.31 382 MET A C 1
ATOM 3063 O O . MET A 1 382 ? -14.783 -0.896 15.236 1.00 95.31 382 MET A O 1
ATOM 3067 N N . VAL A 1 383 ? -12.840 -1.402 14.240 1.00 95.75 383 VAL A N 1
ATOM 3068 C CA . VAL A 1 383 ? -12.466 0.009 14.027 1.00 95.75 383 VAL A CA 1
ATOM 3069 C C . VAL A 1 383 ? -13.403 0.682 13.018 1.00 95.75 383 VAL A C 1
ATOM 3071 O O . VAL A 1 383 ? -13.817 1.819 13.234 1.00 95.75 383 VAL A O 1
ATOM 3074 N N . SER A 1 384 ? -13.772 -0.012 11.938 1.00 93.44 384 SER A N 1
ATOM 3075 C CA . SER A 1 384 ? -14.685 0.508 10.911 1.00 93.44 384 SER A CA 1
ATOM 3076 C C . SER A 1 384 ? -16.077 0.828 11.460 1.00 93.44 384 SER A C 1
ATOM 3078 O O . SER A 1 384 ? -16.699 1.797 11.025 1.00 93.44 384 SER A O 1
ATOM 3080 N N . ASP A 1 385 ? -16.556 0.030 12.414 1.00 93.38 385 ASP A N 1
ATOM 3081 C CA . ASP A 1 385 ? -17.878 0.182 13.026 1.00 93.38 385 ASP A CA 1
ATOM 3082 C C . ASP A 1 385 ? -17.941 1.304 14.063 1.00 93.38 385 ASP A C 1
ATOM 3084 O O . ASP A 1 385 ? -19.032 1.762 14.409 1.00 93.38 385 ASP A O 1
ATOM 3088 N N . CYS A 1 386 ? -16.791 1.789 14.541 1.00 93.25 386 CYS A N 1
ATOM 3089 C CA . CYS A 1 386 ? -16.754 2.902 15.477 1.00 93.25 386 CYS A CA 1
ATOM 3090 C C . CYS A 1 386 ? -17.307 4.166 14.802 1.00 93.25 386 CYS A C 1
ATOM 3092 O O . CYS A 1 386 ? -16.711 4.728 13.874 1.00 93.25 386 CYS A O 1
ATOM 3094 N N . SER A 1 387 ? -18.466 4.624 15.270 1.00 89.50 387 SER A N 1
ATOM 3095 C CA . SER A 1 387 ? -19.165 5.777 14.689 1.00 89.50 387 SER A CA 1
ATOM 3096 C C . SER A 1 387 ? -19.606 6.793 15.735 1.00 89.50 387 SER A C 1
ATOM 3098 O O . SER A 1 387 ? -19.763 7.970 15.417 1.00 89.50 387 SER A O 1
ATOM 3100 N N . THR A 1 388 ? -19.750 6.364 16.987 1.00 90.50 388 THR A N 1
ATOM 3101 C CA . THR A 1 388 ? -20.194 7.202 18.095 1.00 90.50 388 THR A CA 1
ATOM 3102 C C . THR A 1 388 ? -19.083 7.442 19.110 1.00 90.50 388 THR A C 1
ATOM 3104 O O . THR A 1 388 ? -18.109 6.696 19.213 1.00 90.50 388 THR A O 1
ATOM 3107 N N . LEU A 1 389 ? -19.265 8.471 19.939 1.00 91.62 389 LEU A N 1
ATOM 3108 C CA . LEU A 1 389 ? -18.364 8.765 21.051 1.00 91.62 389 LEU A CA 1
ATOM 3109 C C . LEU A 1 389 ? -18.249 7.582 22.036 1.00 91.62 389 LEU A C 1
ATOM 3111 O O . LEU A 1 389 ? -17.176 7.332 22.583 1.00 91.62 389 LEU A O 1
ATOM 3115 N N . LYS A 1 390 ? -19.345 6.833 22.226 1.00 92.94 390 LYS A N 1
ATOM 3116 C CA . LYS A 1 390 ? -19.392 5.638 23.078 1.00 92.94 390 LYS A CA 1
ATOM 3117 C C . LYS A 1 390 ? -18.545 4.504 22.500 1.00 92.94 390 LYS A C 1
ATOM 3119 O O . LYS A 1 390 ? -17.788 3.883 23.243 1.00 92.94 390 LYS A O 1
ATOM 3124 N N . ASP A 1 391 ? -18.620 4.271 21.191 1.00 94.38 391 ASP A N 1
ATOM 3125 C CA . ASP A 1 391 ? -17.799 3.248 20.528 1.00 94.38 391 ASP A CA 1
ATOM 3126 C C . ASP A 1 391 ? -16.315 3.566 20.705 1.00 94.38 391 ASP A C 1
ATOM 3128 O O . ASP A 1 391 ? -15.532 2.711 21.114 1.00 94.38 391 ASP A O 1
ATOM 3132 N N . PHE A 1 392 ? -15.936 4.830 20.500 1.00 95.06 392 PHE A N 1
ATOM 3133 C CA . PHE A 1 392 ? -14.560 5.282 20.688 1.00 95.06 392 PHE A CA 1
ATOM 3134 C C . PHE A 1 392 ? -14.091 5.224 22.142 1.00 95.06 392 PHE A C 1
ATOM 3136 O O . PHE A 1 392 ? -12.921 4.939 22.394 1.00 95.06 392 PHE A O 1
ATOM 3143 N N . TYR A 1 393 ? -14.981 5.437 23.110 1.00 94.88 393 TYR A N 1
ATOM 3144 C CA . TYR A 1 393 ? -14.661 5.215 24.518 1.00 94.88 393 TYR A CA 1
ATOM 3145 C C . TYR A 1 393 ? -14.289 3.750 24.789 1.00 94.88 393 TYR A C 1
ATOM 3147 O O . TYR A 1 393 ? -13.298 3.481 25.472 1.00 94.88 393 TYR A O 1
ATOM 3155 N N . HIS A 1 394 ? -15.028 2.802 24.208 1.00 94.25 394 HIS A N 1
ATOM 3156 C CA . HIS A 1 394 ? -14.713 1.375 24.308 1.00 94.25 394 HIS A CA 1
ATOM 3157 C C . HIS A 1 394 ? -13.464 0.980 23.510 1.00 94.25 394 HIS A C 1
ATOM 3159 O O . HIS A 1 394 ? -12.684 0.154 23.985 1.00 94.25 394 HIS A O 1
ATOM 3165 N N . LEU A 1 395 ? -13.249 1.594 22.342 1.00 95.94 395 LEU A N 1
ATOM 3166 C CA . LEU A 1 395 ? -12.059 1.396 21.519 1.00 95.94 395 LEU A CA 1
ATOM 3167 C C . LEU A 1 395 ? -10.797 1.795 22.292 1.00 95.94 395 LEU A C 1
ATOM 3169 O O . LEU A 1 395 ? -9.911 0.973 22.525 1.00 95.94 395 LEU A O 1
ATOM 3173 N N . LEU A 1 396 ? -10.730 3.061 22.707 1.00 96.31 396 LEU A N 1
ATOM 3174 C CA . LEU A 1 396 ? -9.538 3.672 23.290 1.00 96.31 396 LEU A CA 1
ATOM 3175 C C . LEU A 1 396 ? -9.295 3.215 24.732 1.00 96.31 396 LEU A C 1
ATOM 3177 O O . LEU A 1 396 ? -8.149 2.982 25.114 1.00 96.31 396 LEU A O 1
ATOM 3181 N N . GLY A 1 397 ? -10.361 3.054 25.518 1.00 95.25 397 GLY A N 1
ATOM 3182 C CA . GLY A 1 397 ? -10.286 2.919 26.970 1.00 95.25 397 GLY A CA 1
ATOM 3183 C C . GLY A 1 397 ? -10.196 4.272 27.683 1.00 95.25 397 GLY A C 1
ATOM 3184 O O . GLY A 1 397 ? -9.921 5.303 27.071 1.00 95.25 397 GLY A O 1
ATOM 3185 N N . ARG A 1 398 ? -10.433 4.262 29.002 1.00 94.12 398 ARG A N 1
ATOM 3186 C CA . ARG A 1 398 ? -10.643 5.464 29.836 1.00 94.12 398 ARG A CA 1
ATOM 3187 C C . ARG A 1 398 ? -9.553 6.530 29.664 1.00 94.12 398 ARG A C 1
ATOM 3189 O O . ARG A 1 398 ? -9.875 7.682 29.378 1.00 94.12 398 ARG A O 1
ATOM 3196 N N . ASP A 1 399 ? -8.290 6.152 29.847 1.00 93.69 399 ASP A N 1
ATOM 3197 C CA . ASP A 1 399 ? -7.186 7.117 29.925 1.00 93.69 399 ASP A CA 1
ATOM 3198 C C . ASP A 1 399 ? -6.808 7.681 28.555 1.00 93.69 399 ASP A C 1
ATOM 3200 O O . ASP A 1 399 ? -6.669 8.895 28.402 1.00 93.69 399 ASP A O 1
ATOM 3204 N N . LEU A 1 400 ? -6.709 6.817 27.540 1.00 94.38 400 LEU A N 1
ATOM 3205 C CA . LEU A 1 400 ? -6.413 7.251 26.178 1.00 94.38 400 LEU A CA 1
ATOM 3206 C C . LEU A 1 400 ? -7.541 8.137 25.641 1.00 94.38 400 LEU A C 1
ATOM 3208 O O . LEU A 1 400 ? -7.266 9.218 25.136 1.00 94.38 400 LEU A O 1
ATOM 3212 N N . PHE A 1 401 ? -8.805 7.757 25.858 1.00 94.56 401 PHE A N 1
ATOM 3213 C CA . PHE A 1 401 ? -9.961 8.571 25.481 1.00 94.56 401 PHE A CA 1
ATOM 3214 C C . PHE A 1 401 ? -9.925 9.963 26.127 1.00 94.56 401 PHE A C 1
ATOM 3216 O O . PHE A 1 401 ? -10.098 10.975 25.446 1.00 94.56 401 PHE A O 1
ATOM 3223 N N . ARG A 1 402 ? -9.643 10.036 27.435 1.00 93.19 402 ARG A N 1
ATOM 3224 C CA . ARG A 1 402 ? -9.504 11.312 28.150 1.00 93.19 402 ARG A CA 1
ATOM 3225 C C . ARG A 1 402 ? -8.430 12.198 27.521 1.00 93.19 402 ARG A C 1
ATOM 3227 O O . ARG A 1 402 ? -8.671 13.388 27.330 1.00 93.19 402 ARG A O 1
ATOM 3234 N N . ASN A 1 403 ? -7.268 11.627 27.210 1.00 92.38 403 ASN A N 1
ATOM 3235 C CA . ASN A 1 403 ? -6.139 12.362 26.644 1.00 92.38 403 ASN A CA 1
ATOM 3236 C C . ASN A 1 403 ? -6.432 12.837 25.216 1.00 92.38 403 ASN A C 1
ATOM 3238 O O . ASN A 1 403 ? -6.191 14.001 24.898 1.00 92.38 403 ASN A O 1
ATOM 3242 N N . THR A 1 404 ? -7.015 11.971 24.384 1.00 90.69 404 THR A N 1
ATOM 3243 C CA . THR A 1 404 ? -7.382 12.274 22.997 1.00 90.69 404 THR A CA 1
ATOM 3244 C C . THR A 1 404 ? -8.370 13.437 22.909 1.00 90.69 404 THR A C 1
ATOM 3246 O O . THR A 1 404 ? -8.158 14.363 22.130 1.00 90.69 404 THR A O 1
ATOM 3249 N N . PHE A 1 405 ? -9.409 13.440 23.751 1.00 89.38 405 PHE A N 1
ATOM 3250 C CA . PHE A 1 405 ? -10.436 14.490 23.760 1.00 89.38 405 PHE A CA 1
ATOM 3251 C C . PHE A 1 405 ? -10.158 15.625 24.758 1.00 89.38 405 PHE A C 1
ATOM 3253 O O . PHE A 1 405 ? -10.995 16.508 24.928 1.00 89.38 405 PHE A O 1
ATOM 3260 N N . ARG A 1 406 ? -8.986 15.622 25.413 1.00 89.69 406 ARG A N 1
ATOM 3261 C CA . ARG A 1 406 ? -8.556 16.625 26.408 1.00 89.69 406 ARG A CA 1
ATOM 3262 C C . ARG A 1 406 ? -9.611 16.895 27.491 1.00 89.69 406 ARG A C 1
ATOM 3264 O O . ARG A 1 406 ? -9.858 18.040 27.865 1.00 89.69 406 ARG A O 1
ATOM 3271 N N . LEU A 1 407 ? -10.241 15.834 27.989 1.00 87.81 407 LEU A N 1
ATOM 3272 C CA . LEU A 1 407 ? -11.351 15.930 28.937 1.00 87.81 407 LEU A CA 1
ATOM 3273 C C . LEU A 1 407 ? -10.865 16.129 30.378 1.00 87.81 407 LEU A C 1
ATOM 3275 O O . LEU A 1 407 ? -9.888 15.512 30.829 1.00 87.81 407 LEU A O 1
ATOM 3279 N N . SER A 1 408 ? -11.599 16.948 31.137 1.00 89.88 408 SER A N 1
ATOM 3280 C CA . SER A 1 408 ? -11.431 17.005 32.589 1.00 89.88 408 SER A CA 1
ATOM 3281 C C . SER A 1 408 ? -11.891 15.689 33.237 1.00 89.88 408 SER A C 1
ATOM 3283 O O . SER A 1 408 ? -12.623 14.899 32.637 1.00 89.88 408 SER A O 1
ATOM 3285 N N . ALA A 1 409 ? -11.472 15.436 34.480 1.00 89.31 409 ALA A N 1
ATOM 3286 C CA . ALA A 1 409 ? -11.927 14.252 35.214 1.00 89.31 409 ALA A CA 1
ATOM 3287 C C . ALA A 1 409 ? -13.459 14.241 35.402 1.00 89.31 409 ALA A C 1
ATOM 3289 O O . ALA A 1 409 ? -14.079 13.188 35.279 1.00 89.31 409 ALA A O 1
ATOM 3290 N N . ASN A 1 410 ? -14.065 15.414 35.620 1.00 88.81 410 ASN A N 1
ATOM 3291 C CA . ASN A 1 410 ? -15.510 15.560 35.807 1.00 88.81 410 ASN A CA 1
ATOM 3292 C C . ASN A 1 410 ? -16.292 15.317 34.506 1.00 88.81 410 ASN A C 1
ATOM 3294 O O . ASN A 1 410 ? -17.338 14.666 34.532 1.00 88.81 410 ASN A O 1
ATOM 3298 N N . ASP A 1 411 ? -15.780 15.800 33.367 1.00 88.31 411 ASP A N 1
ATOM 3299 C CA . ASP A 1 411 ? -16.398 15.552 32.056 1.00 88.31 411 ASP A CA 1
ATOM 3300 C C . ASP A 1 411 ? -16.366 14.063 31.707 1.00 88.31 411 ASP A C 1
ATOM 3302 O O . ASP A 1 411 ? -17.352 13.511 31.218 1.00 88.31 411 ASP A O 1
ATOM 3306 N N . LEU A 1 412 ? -15.245 13.397 32.000 1.00 90.00 412 LEU A N 1
ATOM 3307 C CA . LEU A 1 412 ? -15.086 11.966 31.767 1.00 90.00 412 LEU A CA 1
ATOM 3308 C C . LEU A 1 412 ? -16.060 11.135 32.612 1.00 90.00 412 LEU A C 1
ATOM 3310 O O . LEU A 1 412 ? -16.682 10.215 32.088 1.00 90.00 412 LEU A O 1
ATOM 3314 N N . GLU A 1 413 ? -16.218 11.463 33.895 1.00 90.19 413 GLU A N 1
ATOM 3315 C CA . GLU A 1 413 ? -17.145 10.752 34.784 1.00 90.19 413 GLU A CA 1
ATOM 3316 C C . GLU A 1 413 ? -18.605 10.961 34.350 1.00 90.19 413 GLU A C 1
ATOM 3318 O O . GLU A 1 413 ? -19.389 10.014 34.276 1.00 90.19 413 GLU A O 1
ATOM 3323 N N . SER A 1 414 ? -18.953 12.189 33.950 1.00 87.81 414 SER A N 1
ATOM 3324 C CA . SER A 1 414 ? -20.279 12.508 33.408 1.00 87.81 414 SER A CA 1
ATOM 3325 C C . SER A 1 414 ? -20.571 11.706 32.136 1.00 87.81 414 SER A C 1
ATOM 3327 O O . SER A 1 414 ? -21.643 11.117 32.003 1.00 87.81 414 SER A O 1
ATOM 3329 N N . LEU A 1 415 ? -19.598 11.611 31.224 1.00 88.81 415 LEU A N 1
ATOM 3330 C CA . LEU A 1 415 ? -19.705 10.796 30.014 1.00 88.81 415 LEU A CA 1
ATOM 3331 C C . LEU A 1 415 ? -19.874 9.306 30.314 1.00 88.81 415 LEU A C 1
ATOM 3333 O O . LEU A 1 415 ? -20.670 8.644 29.654 1.00 88.81 415 LEU A O 1
ATOM 3337 N N . GLN A 1 416 ? -19.170 8.772 31.313 1.00 89.31 416 GLN A N 1
ATOM 3338 C CA . GLN A 1 416 ? -19.316 7.372 31.716 1.00 89.31 416 GLN A CA 1
ATOM 3339 C C . GLN A 1 416 ? -20.731 7.063 32.205 1.00 89.31 416 GLN A C 1
ATOM 3341 O O . GLN A 1 416 ? -21.297 6.035 31.827 1.00 89.31 416 GLN A O 1
ATOM 3346 N N . ILE A 1 417 ? -21.323 7.962 32.994 1.00 88.88 417 ILE A N 1
ATOM 3347 C CA . ILE A 1 417 ? -22.721 7.855 33.424 1.00 88.88 417 ILE A CA 1
ATOM 3348 C C . ILE A 1 417 ? -23.639 7.871 32.194 1.00 88.88 417 ILE A C 1
ATOM 3350 O O . ILE A 1 417 ? -24.486 6.985 32.058 1.00 88.88 417 ILE A O 1
ATOM 3354 N N . CYS A 1 418 ? -23.425 8.800 31.257 1.00 88.81 418 CYS A N 1
ATOM 3355 C CA . CYS A 1 418 ? -24.199 8.866 30.016 1.00 88.81 418 CYS A CA 1
ATOM 3356 C C . CYS A 1 418 ? -24.096 7.583 29.184 1.00 88.81 418 CYS A C 1
ATOM 3358 O O . CYS A 1 418 ? -25.113 7.051 28.745 1.00 88.81 418 CYS A O 1
ATOM 3360 N N . PHE A 1 419 ? -22.893 7.032 29.012 1.00 91.56 419 PHE A N 1
ATOM 3361 C CA . PHE A 1 419 ? -22.686 5.793 28.262 1.00 91.56 419 PHE A CA 1
ATOM 3362 C C . PHE A 1 419 ? -23.294 4.572 28.952 1.00 91.56 419 PHE A C 1
ATOM 3364 O O . PHE A 1 419 ? -23.809 3.689 28.260 1.00 91.56 419 PHE A O 1
ATOM 3371 N N . LYS A 1 420 ? -23.255 4.516 30.290 1.00 90.00 420 LYS A N 1
ATOM 3372 C CA . LYS A 1 420 ? -23.808 3.411 31.085 1.00 90.00 420 LYS A CA 1
ATOM 3373 C C . LYS A 1 420 ? -25.335 3.377 31.041 1.00 90.00 420 LYS A C 1
ATOM 3375 O O . LYS A 1 420 ? -25.903 2.298 30.912 1.00 90.00 420 LYS A O 1
ATOM 3380 N N . TYR A 1 421 ? -25.986 4.535 31.139 1.00 89.69 421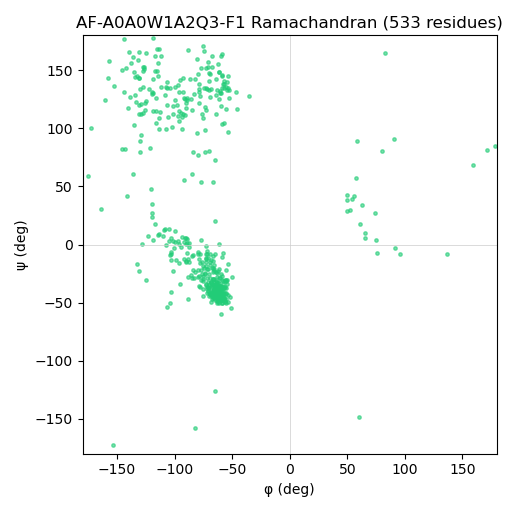 TYR A N 1
ATOM 3381 C CA . TYR A 1 421 ? -27.448 4.633 31.217 1.00 89.69 421 TYR A CA 1
ATOM 3382 C C . TYR A 1 421 ? -28.115 5.070 29.905 1.00 89.69 421 TYR A C 1
ATOM 3384 O O . TYR A 1 421 ? -29.324 5.276 29.886 1.00 89.69 421 TYR A O 1
ATOM 3392 N N . ASN A 1 422 ? -27.347 5.209 28.816 1.00 84.94 422 ASN A N 1
ATOM 3393 C CA . ASN A 1 422 ? -27.805 5.749 27.529 1.00 84.94 422 ASN A CA 1
ATOM 3394 C C . ASN A 1 422 ? -28.567 7.084 27.681 1.00 84.94 422 ASN A C 1
ATOM 3396 O O . ASN A 1 422 ? -29.571 7.317 27.009 1.00 84.94 422 ASN A O 1
ATOM 3400 N N . SER A 1 423 ? -28.109 7.950 28.589 1.00 84.44 423 SER A N 1
ATOM 3401 C CA . SER A 1 423 ? -28.715 9.263 28.819 1.00 84.44 423 SER A CA 1
ATOM 3402 C C . SER A 1 423 ? -28.119 10.335 27.900 1.00 84.44 423 SER A C 1
ATOM 3404 O O . SER A 1 423 ? -27.102 10.128 27.233 1.00 84.44 423 SER A O 1
ATOM 3406 N N . THR A 1 424 ? -28.770 11.498 27.843 1.00 83.12 424 THR A N 1
ATOM 3407 C CA . THR A 1 424 ? -28.327 12.641 27.034 1.00 83.12 424 THR A CA 1
ATOM 3408 C C . THR A 1 424 ? -26.922 13.096 27.413 1.00 83.12 424 THR A C 1
ATOM 3410 O O . THR A 1 424 ? -26.601 13.204 28.598 1.00 83.12 424 THR A O 1
ATOM 3413 N N . LEU A 1 425 ? -26.108 13.408 26.400 1.00 84.25 425 LEU A N 1
ATOM 3414 C CA . LEU A 1 425 ? -24.760 13.937 26.597 1.00 84.25 425 LEU A CA 1
ATOM 3415 C C . LEU A 1 425 ? -24.787 15.285 27.342 1.00 84.25 425 LEU A C 1
ATOM 3417 O O . LEU A 1 425 ? -25.721 16.072 27.149 1.00 84.25 425 LEU A O 1
ATOM 3421 N N . PRO A 1 426 ? -23.750 15.593 28.141 1.00 79.44 426 PRO A N 1
ATOM 3422 C CA . PRO A 1 426 ? -23.602 16.890 28.791 1.00 79.44 426 PRO A CA 1
ATOM 3423 C C . PRO A 1 426 ? -23.666 18.060 27.793 1.00 79.44 426 PRO A C 1
ATOM 3425 O O . PRO A 1 426 ? -23.109 18.004 26.694 1.00 79.44 426 PRO A O 1
ATOM 3428 N N . SER A 1 427 ? -24.334 19.151 28.177 1.00 76.31 427 SER A N 1
ATOM 3429 C CA . SER A 1 427 ? -24.608 20.293 27.288 1.00 76.31 427 SER A CA 1
ATOM 3430 C C . SER A 1 427 ? -23.348 21.010 26.787 1.00 76.31 427 SER A C 1
ATOM 3432 O O . SER A 1 427 ? -23.348 21.563 25.687 1.00 76.31 427 SER A O 1
ATOM 3434 N N . ASN A 1 428 ? -22.259 20.978 27.555 1.00 75.75 428 ASN A N 1
ATOM 3435 C CA . ASN A 1 428 ? -20.945 21.485 27.156 1.00 75.75 428 ASN A CA 1
ATOM 3436 C C . ASN A 1 428 ? -20.322 20.679 26.004 1.00 75.75 428 ASN A C 1
ATOM 3438 O O . ASN A 1 428 ? -19.682 21.270 25.139 1.00 75.75 428 ASN A O 1
ATOM 3442 N N . LEU A 1 429 ? -20.551 19.365 25.946 1.00 72.94 429 LEU A N 1
ATOM 3443 C CA . LEU A 1 429 ? -20.086 18.508 24.851 1.00 72.94 429 LEU A CA 1
ATOM 3444 C C . LEU A 1 429 ? -20.982 18.625 23.617 1.00 72.94 429 LEU A C 1
ATOM 3446 O O . LEU A 1 429 ? -20.473 18.650 22.498 1.00 72.94 429 LEU A O 1
ATOM 3450 N N . LEU A 1 430 ? -22.295 18.796 23.815 1.00 72.56 430 LEU A N 1
ATOM 3451 C CA . LEU A 1 430 ? -23.246 19.022 22.720 1.00 72.56 430 LEU A CA 1
ATOM 3452 C C . LEU A 1 430 ? -22.874 20.241 21.859 1.00 72.56 430 LEU A C 1
ATOM 3454 O O . LEU A 1 430 ? -22.998 20.191 20.636 1.00 72.56 430 LEU A O 1
ATOM 3458 N N . LYS A 1 431 ? -22.346 21.306 22.478 1.00 76.69 431 LYS A N 1
ATOM 3459 C CA . LYS A 1 431 ? -21.886 22.516 21.772 1.00 76.69 431 LYS A CA 1
ATOM 3460 C C . LYS A 1 431 ? -20.717 22.264 20.811 1.00 76.69 431 LYS A C 1
ATOM 3462 O O . LYS A 1 431 ? -20.576 23.003 19.845 1.00 76.69 431 LYS A O 1
ATOM 3467 N N . ASN A 1 432 ? -19.928 21.212 21.039 1.00 81.75 432 ASN A N 1
ATOM 3468 C CA . ASN A 1 432 ? -18.724 20.893 20.265 1.00 81.75 432 ASN A CA 1
ATOM 3469 C C . ASN A 1 432 ? -18.900 19.664 19.355 1.00 81.75 432 ASN A C 1
ATOM 3471 O O . ASN A 1 432 ? -17.919 19.133 18.837 1.00 81.75 432 ASN A O 1
ATOM 3475 N N . MET A 1 433 ? -20.132 19.190 19.137 1.00 83.38 433 MET A N 1
ATOM 3476 C CA . MET A 1 433 ? -20.368 17.915 18.447 1.00 83.38 433 MET A CA 1
ATOM 3477 C C . MET A 1 433 ? -19.865 17.866 17.004 1.00 83.38 433 MET A C 1
ATOM 3479 O O . MET A 1 433 ? -19.443 16.799 16.572 1.00 83.38 433 MET A O 1
ATOM 3483 N N . SER A 1 434 ? -19.862 18.973 16.250 1.00 84.50 434 SER A N 1
ATOM 3484 C CA . SER A 1 434 ? -19.313 18.941 14.882 1.00 84.50 434 SER A CA 1
ATOM 3485 C C . SER A 1 434 ? -17.801 18.695 14.888 1.00 84.50 434 SER A C 1
ATOM 3487 O O . SER A 1 434 ? -17.314 17.855 14.134 1.00 84.50 434 SER A O 1
ATOM 3489 N N . GLN A 1 435 ? -17.073 19.356 15.794 1.00 86.19 435 GLN A N 1
ATOM 3490 C CA . GLN A 1 435 ? -15.638 19.164 15.985 1.00 86.19 435 GLN A CA 1
ATOM 3491 C C . GLN A 1 435 ? -15.335 17.748 16.478 1.00 86.19 435 GLN A C 1
ATOM 3493 O O . GLN A 1 435 ? -14.440 17.099 15.945 1.00 86.19 435 GLN A O 1
ATOM 3498 N N . ILE A 1 436 ? -16.111 17.248 17.445 1.00 86.12 436 ILE A N 1
ATOM 3499 C CA . ILE A 1 436 ? -15.983 15.875 17.947 1.00 86.12 436 ILE A CA 1
ATOM 3500 C C . ILE A 1 436 ? -16.218 14.875 16.814 1.00 86.12 436 ILE A C 1
ATOM 3502 O O . ILE A 1 436 ? -15.413 13.973 16.630 1.00 86.12 436 ILE A O 1
ATOM 3506 N N . ASN A 1 437 ? -17.267 15.044 16.008 1.00 87.12 437 ASN A N 1
ATOM 3507 C CA . ASN A 1 437 ? -17.552 14.142 14.891 1.00 87.12 437 ASN A CA 1
ATOM 3508 C C . ASN A 1 437 ? -16.433 14.147 13.838 1.00 87.12 437 ASN A C 1
ATOM 3510 O O . ASN A 1 437 ? -16.101 13.084 13.313 1.00 87.12 437 ASN A O 1
ATOM 3514 N N . SER A 1 438 ? -15.823 15.307 13.563 1.00 87.75 438 SER A N 1
ATOM 3515 C CA . SER A 1 438 ? -14.624 15.384 12.718 1.00 87.75 438 SER A CA 1
ATOM 3516 C C . SER A 1 438 ? -13.469 14.598 13.338 1.00 87.75 438 SER A C 1
ATOM 3518 O O . SER A 1 438 ? -12.931 13.703 12.699 1.00 87.75 438 SER A O 1
ATOM 3520 N N . GLN A 1 439 ? -13.166 14.833 14.618 1.00 88.75 439 GLN A N 1
ATOM 3521 C CA . GLN A 1 439 ? -12.105 14.115 15.332 1.00 88.75 439 GLN A CA 1
ATOM 3522 C C . GLN A 1 439 ? -12.336 12.598 15.366 1.00 88.75 439 GLN A C 1
ATOM 3524 O O . GLN A 1 439 ? -11.392 11.834 15.202 1.00 88.75 439 GLN A O 1
ATOM 3529 N N . LEU A 1 440 ? -13.577 12.137 15.553 1.00 90.38 440 LEU A N 1
ATOM 3530 C CA . LEU A 1 440 ? -13.917 10.710 15.515 1.00 90.38 440 LEU A CA 1
ATOM 3531 C C . LEU A 1 440 ? -13.644 10.113 14.129 1.00 90.38 440 LEU A C 1
ATOM 3533 O O . LEU A 1 440 ? -13.105 9.010 14.031 1.00 90.38 440 LEU A O 1
ATOM 3537 N N . LYS A 1 441 ? -13.976 10.842 13.056 1.00 89.62 441 LYS A N 1
ATOM 3538 C CA . LYS A 1 441 ? -13.655 10.431 11.685 1.00 89.62 441 LYS A CA 1
ATOM 3539 C C . LYS A 1 441 ? -12.140 10.326 11.494 1.00 89.62 441 LYS A C 1
ATOM 3541 O O . LYS A 1 441 ? -11.679 9.297 11.004 1.00 89.62 441 LYS A O 1
ATOM 3546 N N . ASP A 1 442 ? -11.386 11.328 11.934 1.00 88.25 442 ASP A N 1
ATOM 3547 C CA . ASP A 1 442 ? -9.928 11.377 11.785 1.00 88.25 442 ASP A CA 1
ATOM 3548 C C . ASP A 1 442 ? -9.246 10.257 12.583 1.00 88.25 442 ASP A C 1
ATOM 3550 O O . ASP A 1 442 ? -8.366 9.570 12.069 1.00 88.25 442 ASP A O 1
ATOM 3554 N N . LEU A 1 443 ? -9.711 9.989 13.807 1.00 90.81 443 LEU A N 1
ATOM 3555 C CA . LEU A 1 443 ? -9.227 8.880 14.631 1.00 90.81 443 LEU A CA 1
ATOM 3556 C C . LEU A 1 443 ? -9.543 7.523 14.005 1.00 90.81 443 LEU A C 1
ATOM 3558 O O . LEU A 1 443 ? -8.666 6.659 13.962 1.00 90.81 443 LEU A O 1
ATOM 3562 N N . ARG A 1 444 ? -10.769 7.322 13.493 1.00 93.06 444 ARG A N 1
ATOM 3563 C CA . ARG A 1 444 ? -11.124 6.084 12.780 1.00 93.06 444 ARG A CA 1
ATOM 3564 C C . ARG A 1 444 ? -10.154 5.851 11.635 1.00 93.06 444 ARG A C 1
ATOM 3566 O O . ARG A 1 444 ? -9.599 4.763 11.509 1.00 93.06 444 ARG A O 1
ATOM 3573 N N . THR A 1 445 ? -9.957 6.886 10.826 1.00 89.94 445 THR A N 1
ATOM 3574 C CA . THR A 1 445 ? -9.061 6.871 9.678 1.00 89.94 445 THR A CA 1
ATOM 3575 C C . THR A 1 445 ? -7.635 6.543 10.098 1.00 89.94 445 THR A C 1
ATOM 3577 O O . THR A 1 445 ? -7.043 5.615 9.555 1.00 89.94 445 THR A O 1
ATOM 3580 N N . HIS A 1 446 ? -7.109 7.236 11.105 1.00 90.00 446 HIS A N 1
ATOM 3581 C CA . HIS A 1 446 ? -5.762 7.038 11.625 1.00 90.00 446 HIS A CA 1
ATOM 3582 C C . HIS A 1 446 ? -5.513 5.590 12.068 1.00 90.00 446 HIS A C 1
ATOM 3584 O O . HIS A 1 446 ? -4.536 4.965 11.651 1.00 90.00 446 HIS A O 1
ATOM 3590 N N . TYR A 1 447 ? -6.422 5.023 12.866 1.00 93.94 447 TYR A N 1
ATOM 3591 C CA . TYR A 1 447 ? -6.282 3.648 13.339 1.00 93.94 447 TYR A CA 1
ATOM 3592 C C . TYR A 1 447 ? -6.476 2.620 12.230 1.00 93.94 447 TYR A C 1
ATOM 3594 O O . TYR A 1 447 ? -5.696 1.674 12.135 1.00 93.94 447 TYR A O 1
ATOM 3602 N N . TYR A 1 448 ? -7.497 2.792 11.388 1.00 94.56 448 TYR A N 1
ATOM 3603 C CA . TYR A 1 448 ? -7.803 1.844 10.322 1.00 94.56 448 TYR A CA 1
ATOM 3604 C C . TYR A 1 448 ? -6.692 1.815 9.266 1.00 94.56 448 TYR A C 1
ATOM 3606 O O . TYR A 1 448 ? -6.318 0.742 8.794 1.00 94.56 448 TYR A O 1
ATOM 3614 N N . LYS A 1 449 ? -6.105 2.976 8.950 1.00 91.94 449 LYS A N 1
ATOM 3615 C CA . LYS A 1 449 ? -5.006 3.104 7.992 1.00 91.94 449 LYS A CA 1
ATOM 3616 C C . LYS A 1 449 ? -3.795 2.256 8.391 1.00 91.94 449 LYS A C 1
ATOM 3618 O O . LYS A 1 449 ? -3.310 1.461 7.586 1.00 91.94 449 LYS A O 1
ATOM 3623 N N . ALA A 1 450 ? -3.400 2.308 9.665 1.00 92.38 450 ALA A N 1
ATOM 3624 C CA . ALA A 1 450 ? -2.305 1.494 10.193 1.00 92.38 450 ALA A CA 1
ATOM 3625 C C . ALA A 1 450 ? -2.552 -0.025 10.065 1.00 92.38 450 ALA A C 1
ATOM 3627 O O . ALA A 1 450 ? -1.605 -0.792 9.909 1.00 92.38 450 ALA A O 1
ATOM 3628 N N . LEU A 1 451 ? -3.813 -0.482 10.080 1.00 96.56 451 LEU A N 1
ATOM 3629 C CA . LEU A 1 451 ? -4.163 -1.903 9.917 1.00 96.56 451 LEU A CA 1
ATOM 3630 C C . LEU A 1 451 ? -3.977 -2.424 8.484 1.00 96.56 451 LEU A C 1
ATOM 3632 O O . LEU A 1 451 ? -4.061 -3.636 8.266 1.00 96.56 451 LEU A O 1
ATOM 3636 N N . VAL A 1 452 ? -3.761 -1.540 7.510 1.00 96.69 452 VAL A N 1
ATOM 3637 C CA . VAL A 1 452 ? -3.434 -1.887 6.119 1.00 96.69 452 VAL A CA 1
ATOM 3638 C C . VAL A 1 452 ? -1.964 -1.592 5.847 1.00 96.69 452 VAL A C 1
ATOM 3640 O O . VAL A 1 452 ? -1.217 -2.496 5.477 1.00 96.69 452 VAL A O 1
ATOM 3643 N N . GLU A 1 453 ? -1.515 -0.366 6.128 1.00 94.25 453 GLU A N 1
ATOM 3644 C CA . GLU A 1 453 ? -0.150 0.085 5.823 1.00 94.25 453 GLU A CA 1
ATOM 3645 C C . GLU A 1 453 ? 0.929 -0.776 6.476 1.00 94.25 453 GLU A C 1
ATOM 3647 O O . GLU A 1 453 ? 1.959 -1.058 5.863 1.00 94.25 453 GLU A O 1
ATOM 3652 N N . GLU A 1 454 ? 0.686 -1.230 7.706 1.00 95.38 454 GLU A N 1
ATOM 3653 C CA . GLU A 1 454 ? 1.644 -2.040 8.452 1.00 95.38 454 GLU A CA 1
ATOM 3654 C C . GLU A 1 454 ? 1.563 -3.538 8.130 1.00 95.38 454 GLU A C 1
ATOM 3656 O O . GLU A 1 454 ? 2.428 -4.312 8.547 1.00 95.38 454 GLU A O 1
ATOM 3661 N N . ILE A 1 455 ? 0.543 -3.976 7.398 1.00 98.06 455 ILE A N 1
ATOM 3662 C CA . ILE A 1 455 ? 0.346 -5.392 7.077 1.00 98.06 455 ILE A CA 1
ATOM 3663 C C . ILE A 1 455 ? 0.744 -5.687 5.631 1.00 98.06 455 ILE A C 1
ATOM 3665 O O . ILE A 1 455 ? 1.526 -6.611 5.401 1.00 98.06 455 ILE A O 1
ATOM 3669 N N . SER A 1 456 ? 0.238 -4.900 4.684 1.00 97.88 456 SER A N 1
ATOM 3670 C CA . SER A 1 456 ? 0.409 -5.100 3.239 1.00 97.88 456 SER A CA 1
ATOM 3671 C C . SER A 1 456 ? 1.001 -3.880 2.531 1.00 97.88 456 SER A C 1
ATOM 3673 O O . SER A 1 456 ? 1.723 -4.043 1.549 1.00 97.88 456 SER A O 1
ATOM 3675 N N . GLY A 1 457 ? 0.718 -2.678 3.037 1.00 95.69 457 GLY A N 1
ATOM 3676 C CA . GLY A 1 457 ? 1.065 -1.422 2.380 1.00 95.69 457 GLY A CA 1
ATOM 3677 C C . GLY A 1 457 ? 2.509 -0.952 2.618 1.00 95.69 457 GLY A C 1
ATOM 3678 O O . GLY A 1 457 ? 3.395 -1.744 2.962 1.00 95.69 457 GLY A O 1
ATOM 3679 N N . PRO A 1 458 ? 2.789 0.355 2.454 1.00 93.50 458 PRO A N 1
ATOM 3680 C CA . PRO A 1 458 ? 4.156 0.878 2.419 1.00 93.50 458 PRO A CA 1
ATOM 3681 C C . PRO A 1 458 ? 4.956 0.643 3.709 1.00 93.50 458 PRO A C 1
ATOM 3683 O O . PRO A 1 458 ? 6.172 0.463 3.635 1.00 93.50 458 PRO A O 1
ATOM 3686 N N . GLY A 1 459 ? 4.314 0.563 4.880 1.00 92.56 459 GLY A N 1
ATOM 3687 C CA . GLY A 1 459 ? 4.983 0.227 6.144 1.00 92.56 459 GLY A CA 1
ATOM 3688 C C . GLY A 1 459 ? 5.524 -1.209 6.171 1.00 92.56 459 GLY A C 1
ATOM 3689 O O . GLY A 1 459 ? 6.643 -1.454 6.642 1.00 92.56 459 GLY A O 1
ATOM 3690 N N . ALA A 1 460 ? 4.779 -2.164 5.607 1.00 95.69 460 ALA A N 1
ATOM 3691 C CA . ALA A 1 460 ? 5.239 -3.541 5.437 1.00 95.69 460 ALA A CA 1
ATOM 3692 C C . ALA A 1 460 ? 6.411 -3.626 4.445 1.00 95.69 460 ALA A C 1
ATOM 3694 O O . ALA A 1 460 ? 7.409 -4.294 4.727 1.00 95.69 460 ALA A O 1
ATOM 3695 N N . ILE A 1 461 ? 6.342 -2.892 3.330 1.00 97.00 461 ILE A N 1
ATOM 3696 C CA . ILE A 1 461 ? 7.405 -2.881 2.309 1.00 97.00 461 ILE A CA 1
ATOM 3697 C C . ILE A 1 461 ? 8.677 -2.219 2.834 1.00 97.00 461 ILE A C 1
ATOM 3699 O O . ILE A 1 461 ? 9.772 -2.753 2.664 1.00 97.00 461 ILE A O 1
ATOM 3703 N N . TYR A 1 462 ? 8.539 -1.115 3.567 1.00 94.75 462 TYR A N 1
ATOM 3704 C CA . TYR A 1 462 ? 9.642 -0.460 4.265 1.00 94.75 462 TYR A CA 1
ATOM 3705 C C . TYR A 1 462 ? 10.420 -1.444 5.149 1.00 94.75 462 TYR A C 1
ATOM 3707 O O . TYR A 1 462 ? 11.653 -1.487 5.107 1.00 94.75 462 TYR A O 1
ATOM 3715 N N . ARG A 1 463 ? 9.716 -2.283 5.921 1.00 93.94 463 ARG A N 1
ATOM 3716 C CA . ARG A 1 463 ? 10.349 -3.324 6.745 1.00 93.94 463 ARG A CA 1
ATOM 3717 C C . ARG A 1 463 ? 10.964 -4.442 5.922 1.00 93.94 463 ARG A C 1
ATOM 3719 O O . ARG A 1 463 ? 12.080 -4.846 6.245 1.00 93.94 463 ARG A O 1
ATOM 3726 N N . ALA A 1 464 ? 10.282 -4.909 4.878 1.00 95.88 464 ALA A N 1
ATOM 3727 C CA . ALA A 1 464 ? 10.817 -5.922 3.973 1.00 95.88 464 ALA A CA 1
ATOM 3728 C C . ALA A 1 464 ? 12.150 -5.473 3.348 1.00 95.88 464 ALA A C 1
ATOM 3730 O O . ALA A 1 464 ? 13.077 -6.271 3.217 1.00 95.88 464 ALA A O 1
ATOM 3731 N N . PHE A 1 465 ? 12.276 -4.180 3.040 1.00 94.44 465 PHE A N 1
ATOM 3732 C CA . PHE A 1 465 ? 13.471 -3.599 2.427 1.00 94.44 465 PHE A CA 1
ATOM 3733 C C . PHE A 1 465 ? 14.639 -3.427 3.412 1.00 94.44 465 PHE A C 1
ATOM 3735 O O . PHE A 1 465 ? 15.780 -3.311 2.978 1.00 94.44 465 PHE A O 1
ATOM 3742 N N . GLY A 1 466 ? 14.388 -3.446 4.726 1.00 90.62 466 GLY A N 1
ATOM 3743 C CA . GLY A 1 466 ? 15.420 -3.320 5.767 1.00 90.62 466 GLY A CA 1
ATOM 3744 C C . GLY A 1 466 ? 15.044 -2.391 6.925 1.00 90.62 466 GLY A C 1
ATOM 3745 O O . GLY A 1 466 ? 15.739 -2.350 7.945 1.00 90.62 466 GLY A O 1
ATOM 3746 N N . GLY A 1 467 ? 13.931 -1.666 6.801 1.00 88.88 467 GLY A N 1
ATOM 3747 C CA . GLY A 1 467 ? 13.373 -0.810 7.839 1.00 88.88 467 GLY A CA 1
ATOM 3748 C C . GLY A 1 467 ? 14.313 0.309 8.293 1.00 88.88 467 GLY A C 1
ATOM 3749 O O . GLY A 1 467 ? 15.150 0.804 7.536 1.00 88.88 467 GLY A O 1
ATOM 3750 N N . ILE A 1 468 ? 14.206 0.683 9.570 1.00 84.25 468 ILE A N 1
ATOM 3751 C CA . ILE A 1 468 ? 14.939 1.821 10.147 1.00 84.25 468 ILE A CA 1
ATOM 3752 C C . ILE A 1 468 ? 16.453 1.743 9.930 1.00 84.25 468 ILE A C 1
ATOM 3754 O O . ILE A 1 468 ? 17.085 2.763 9.699 1.00 84.25 468 ILE A O 1
ATOM 3758 N N . LYS A 1 469 ? 17.036 0.538 9.921 1.00 86.12 469 LYS A N 1
ATOM 3759 C CA . LYS A 1 469 ? 18.481 0.353 9.721 1.00 86.12 469 LYS A CA 1
ATOM 3760 C C . LYS A 1 469 ? 18.955 0.828 8.349 1.00 86.12 469 LYS A C 1
ATOM 3762 O O . LYS A 1 469 ? 20.090 1.271 8.222 1.00 86.12 469 LYS A O 1
ATOM 3767 N N . LEU A 1 470 ? 18.105 0.697 7.334 1.00 86.25 470 LEU A N 1
ATOM 3768 C CA . LEU A 1 470 ? 18.432 1.078 5.969 1.00 86.25 470 LEU A CA 1
ATOM 3769 C C . LEU A 1 470 ? 18.094 2.547 5.699 1.00 86.25 470 LEU A C 1
ATOM 3771 O O . LEU A 1 470 ? 18.903 3.274 5.125 1.00 86.25 470 LEU A O 1
ATOM 3775 N N . PHE A 1 471 ? 16.895 2.968 6.098 1.00 83.88 471 PHE A N 1
ATOM 3776 C CA . PHE A 1 471 ? 16.323 4.245 5.675 1.00 83.88 471 PHE A CA 1
ATOM 3777 C C . PHE A 1 471 ? 16.632 5.415 6.620 1.00 83.88 471 PHE A C 1
ATOM 3779 O O . PHE A 1 471 ? 16.429 6.566 6.237 1.00 83.88 471 PHE A O 1
ATOM 3786 N N . HIS A 1 472 ? 17.140 5.155 7.825 1.00 81.00 472 HIS A N 1
ATOM 3787 C CA . HIS A 1 472 ? 17.631 6.198 8.719 1.00 81.00 472 HIS A CA 1
ATOM 3788 C C . HIS A 1 472 ? 19.116 6.438 8.471 1.00 81.00 472 HIS A C 1
ATOM 3790 O O . HIS A 1 472 ? 19.955 5.585 8.765 1.00 81.00 472 HIS A O 1
ATOM 3796 N N . ASN A 1 473 ? 19.448 7.605 7.931 1.00 69.38 473 ASN A N 1
ATOM 3797 C CA . ASN A 1 473 ? 20.831 8.028 7.789 1.00 69.38 473 ASN A CA 1
ATOM 3798 C C . ASN A 1 473 ? 21.160 8.944 8.967 1.00 69.38 473 ASN A C 1
ATOM 3800 O O . ASN A 1 473 ? 20.340 9.782 9.331 1.00 69.38 473 ASN A O 1
ATOM 3804 N N . GLY A 1 474 ? 22.347 8.760 9.557 1.00 67.19 474 GLY A N 1
ATOM 3805 C CA . GLY A 1 474 ? 22.870 9.622 10.620 1.00 67.19 474 GLY A CA 1
ATOM 3806 C C . GLY A 1 474 ? 23.124 11.049 10.121 1.00 67.19 474 GLY A C 1
ATOM 3807 O O . GLY A 1 474 ? 22.244 11.680 9.553 1.00 67.19 474 GLY A O 1
ATOM 3808 N N . ALA A 1 475 ? 24.333 11.582 10.303 1.00 68.31 475 ALA A N 1
ATOM 3809 C CA . ALA A 1 475 ? 24.632 12.961 9.910 1.00 68.31 475 ALA A CA 1
ATOM 3810 C C . ALA A 1 475 ? 24.323 13.237 8.419 1.00 68.31 475 ALA A C 1
ATOM 3812 O O . ALA A 1 475 ? 24.947 12.669 7.517 1.00 68.31 475 ALA A O 1
ATOM 3813 N N . TYR A 1 476 ? 23.372 14.139 8.170 1.00 71.38 476 TYR A N 1
ATOM 3814 C CA . TYR A 1 476 ? 23.020 14.631 6.845 1.00 71.38 476 TYR A CA 1
ATOM 3815 C C . TYR A 1 476 ? 24.144 15.509 6.293 1.00 71.38 476 TYR A C 1
ATOM 3817 O O . TYR A 1 476 ? 24.643 16.417 6.958 1.00 71.38 476 TYR A O 1
ATOM 3825 N N . ARG A 1 477 ? 24.527 15.259 5.039 1.00 68.38 477 ARG A N 1
ATOM 3826 C CA . ARG A 1 477 ? 25.541 16.041 4.326 1.00 68.38 477 ARG A CA 1
ATOM 3827 C C . ARG A 1 477 ? 24.887 16.784 3.175 1.00 68.38 477 ARG A C 1
ATOM 3829 O O . ARG A 1 477 ? 24.677 16.217 2.106 1.00 68.38 477 ARG A O 1
ATOM 3836 N N . LYS A 1 478 ? 24.603 18.067 3.405 1.00 64.94 478 LYS A N 1
ATOM 3837 C CA . LYS A 1 478 ? 23.896 18.958 2.470 1.00 64.94 478 LYS A CA 1
ATOM 3838 C C . LYS A 1 478 ? 24.527 19.020 1.074 1.00 64.94 478 LYS A C 1
ATOM 3840 O O . LYS A 1 478 ? 23.812 19.207 0.094 1.00 64.94 478 LYS A O 1
ATOM 3845 N N . GLU A 1 479 ? 25.844 18.850 0.986 1.00 56.16 479 GLU A N 1
ATOM 3846 C CA . GLU A 1 479 ? 26.605 19.115 -0.236 1.00 56.16 479 GLU A CA 1
ATOM 3847 C C . GLU A 1 479 ? 27.015 17.867 -1.040 1.00 56.16 479 GLU A C 1
ATOM 3849 O O . GLU A 1 479 ? 27.379 17.991 -2.203 1.00 56.16 479 GLU A O 1
ATOM 3854 N N . SER A 1 480 ? 26.914 16.646 -0.501 1.00 63.78 480 SER A N 1
ATOM 3855 C CA . SER A 1 480 ? 27.359 15.457 -1.246 1.00 63.78 480 SER A CA 1
ATOM 3856 C C . SER A 1 480 ? 26.200 14.784 -1.971 1.00 63.78 480 SER A C 1
ATOM 3858 O O . SER A 1 480 ? 25.298 14.230 -1.345 1.00 63.78 480 SER A O 1
ATOM 3860 N N . LEU A 1 481 ? 26.246 14.789 -3.304 1.00 66.88 481 LEU A N 1
ATOM 3861 C CA . LEU A 1 481 ? 25.382 13.946 -4.134 1.00 66.88 481 LEU A CA 1
ATOM 3862 C C . LEU A 1 481 ? 25.949 12.533 -4.320 1.00 66.88 481 LEU A C 1
ATOM 3864 O O . LEU A 1 481 ? 25.266 11.678 -4.874 1.00 66.88 481 LEU A O 1
ATOM 3868 N N . LEU A 1 482 ? 27.188 12.275 -3.898 1.00 73.75 482 LEU A N 1
ATOM 3869 C CA . LEU A 1 482 ? 27.835 10.988 -4.126 1.00 73.75 482 LEU A CA 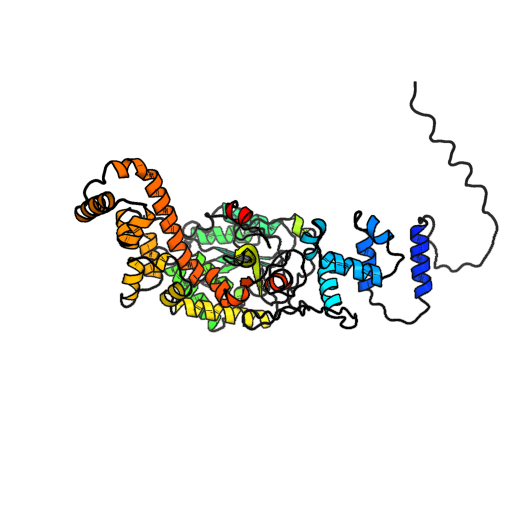1
ATOM 3870 C C . LEU A 1 482 ? 27.078 9.865 -3.392 1.00 73.75 482 LEU A C 1
ATOM 3872 O O . LEU A 1 482 ? 26.615 10.079 -2.272 1.00 73.75 482 LEU A O 1
ATOM 3876 N N . PRO A 1 483 ? 26.964 8.661 -3.980 1.00 80.38 483 PRO A N 1
ATOM 3877 C CA . PRO A 1 483 ? 26.250 7.524 -3.392 1.00 80.38 483 PRO A CA 1
ATOM 3878 C C . PRO A 1 483 ? 27.069 6.838 -2.284 1.00 80.38 483 PRO A C 1
ATOM 3880 O O . PRO A 1 483 ? 27.348 5.646 -2.340 1.00 80.38 483 PRO A O 1
ATOM 3883 N N . VAL A 1 484 ? 27.504 7.619 -1.300 1.00 82.50 484 VAL A N 1
ATOM 3884 C CA . VAL A 1 484 ? 28.387 7.223 -0.187 1.00 82.50 484 VAL A CA 1
ATOM 3885 C C . VAL A 1 484 ? 27.619 7.048 1.126 1.00 82.50 484 VAL A C 1
ATOM 3887 O O . VAL A 1 484 ? 28.155 6.538 2.102 1.00 82.50 484 VAL A O 1
ATOM 3890 N N . SER A 1 485 ? 26.345 7.447 1.142 1.00 85.25 485 SER A N 1
ATOM 3891 C CA . SER A 1 485 ? 25.375 7.148 2.196 1.00 85.25 485 SER A CA 1
ATOM 3892 C C . SER A 1 485 ? 24.222 6.316 1.641 1.00 85.25 485 SER A C 1
ATOM 3894 O O . SER A 1 485 ? 23.984 6.311 0.426 1.00 85.25 485 SER A O 1
ATOM 3896 N N . ASN A 1 486 ? 23.462 5.659 2.524 1.00 88.88 486 ASN A N 1
ATOM 3897 C CA . ASN A 1 486 ? 22.313 4.862 2.100 1.00 88.88 486 ASN A CA 1
ATOM 3898 C C . ASN A 1 486 ? 21.288 5.734 1.364 1.00 88.88 486 ASN A C 1
ATOM 3900 O O . ASN A 1 486 ? 20.826 5.341 0.298 1.00 88.88 486 ASN A O 1
ATOM 3904 N N . ALA A 1 487 ? 21.002 6.943 1.869 1.00 86.88 487 ALA A N 1
ATOM 3905 C CA . ALA A 1 487 ? 20.102 7.897 1.210 1.00 86.88 487 ALA A CA 1
ATOM 3906 C C . ALA A 1 487 ? 20.502 8.175 -0.241 1.00 86.88 487 ALA A C 1
ATOM 3908 O O . ALA A 1 487 ? 19.673 8.085 -1.142 1.00 86.88 487 ALA A O 1
ATOM 3909 N N . ARG A 1 488 ? 21.779 8.490 -0.487 1.00 87.00 488 ARG A N 1
ATOM 3910 C CA . ARG A 1 488 ? 22.252 8.855 -1.830 1.00 87.00 488 ARG A CA 1
ATOM 3911 C C . ARG A 1 488 ? 22.323 7.645 -2.764 1.00 87.00 488 ARG A C 1
ATOM 3913 O O . ARG A 1 488 ? 22.037 7.777 -3.954 1.00 87.00 488 ARG A O 1
ATOM 3920 N N . ALA A 1 489 ? 22.663 6.464 -2.245 1.00 88.50 489 ALA A N 1
ATOM 3921 C CA . ALA A 1 489 ? 22.598 5.226 -3.018 1.00 88.50 489 ALA A CA 1
ATOM 3922 C C . ALA A 1 489 ? 21.148 4.882 -3.409 1.00 88.50 489 ALA A C 1
ATOM 3924 O O . ALA A 1 489 ? 20.891 4.568 -4.569 1.00 88.50 489 ALA A O 1
ATOM 3925 N N . LEU A 1 490 ? 20.187 5.026 -2.491 1.00 90.56 490 LEU A N 1
ATOM 3926 C CA . LEU A 1 490 ? 18.762 4.830 -2.776 1.00 90.56 490 LEU A CA 1
ATOM 3927 C C . LEU A 1 490 ? 18.230 5.871 -3.778 1.00 90.56 490 LEU A C 1
ATOM 3929 O O . LEU A 1 490 ? 17.629 5.483 -4.777 1.00 90.56 490 LEU A O 1
ATOM 3933 N N . GLU A 1 491 ? 18.517 7.163 -3.584 1.00 88.31 491 GLU A N 1
ATOM 3934 C CA . GLU A 1 491 ? 18.084 8.254 -4.480 1.00 88.31 491 GLU A CA 1
ATOM 3935 C C . GLU A 1 491 ? 18.571 8.048 -5.921 1.00 88.31 491 GLU A C 1
ATOM 3937 O O . GLU A 1 491 ? 17.804 8.223 -6.867 1.00 88.31 491 GLU A O 1
ATOM 3942 N N . GLY A 1 492 ? 19.836 7.655 -6.104 1.00 80.25 492 GLY A N 1
ATOM 3943 C CA . GLY A 1 492 ? 20.425 7.499 -7.436 1.00 80.25 492 GLY A CA 1
ATOM 3944 C C . GLY A 1 492 ? 20.157 6.147 -8.108 1.00 80.25 492 GLY A C 1
ATOM 3945 O O . GLY A 1 492 ? 20.150 6.063 -9.343 1.00 80.25 492 GLY A O 1
ATOM 3946 N N . PHE A 1 493 ? 19.982 5.076 -7.326 1.00 88.44 493 PHE A N 1
ATOM 3947 C CA . PHE A 1 493 ? 20.068 3.700 -7.831 1.00 88.44 493 PHE A CA 1
ATOM 3948 C C . PHE A 1 493 ? 18.923 2.779 -7.387 1.00 88.44 493 PHE A C 1
ATOM 3950 O O . PHE A 1 493 ? 18.748 1.743 -8.024 1.00 88.44 493 PHE A O 1
ATOM 3957 N N . GLY A 1 494 ? 18.153 3.126 -6.350 1.00 89.75 494 GLY A N 1
ATOM 3958 C CA . GLY A 1 494 ? 17.095 2.277 -5.776 1.00 89.75 494 GLY A CA 1
ATOM 3959 C C . GLY A 1 494 ? 15.676 2.858 -5.835 1.00 89.75 494 GLY A C 1
ATOM 3960 O O . GLY A 1 494 ? 14.753 2.246 -5.306 1.00 89.75 494 GLY A O 1
ATOM 3961 N N . CYS A 1 495 ? 15.495 4.022 -6.461 1.00 89.31 495 CYS A N 1
ATOM 3962 C CA . CYS A 1 495 ? 14.225 4.745 -6.538 1.00 89.31 495 CYS A CA 1
ATOM 3963 C C . CYS A 1 495 ? 13.718 4.836 -7.985 1.00 89.31 495 CYS A C 1
ATOM 3965 O O . CYS A 1 495 ? 14.511 4.927 -8.923 1.00 89.31 495 CYS A O 1
ATOM 3967 N N . VAL A 1 496 ? 12.395 4.870 -8.152 1.00 87.06 496 VAL A N 1
ATOM 3968 C CA . VAL A 1 496 ? 11.697 5.010 -9.443 1.00 87.06 496 VAL A CA 1
ATOM 3969 C C . VAL A 1 496 ? 11.785 6.422 -10.054 1.00 87.06 496 VAL A C 1
ATOM 3971 O O . VAL A 1 496 ? 11.280 6.672 -11.149 1.00 87.06 496 VAL A O 1
ATOM 3974 N N . ASN A 1 497 ? 12.433 7.368 -9.371 1.00 75.56 497 ASN A N 1
ATOM 3975 C CA . ASN A 1 497 ? 12.550 8.755 -9.816 1.00 75.56 497 ASN A CA 1
ATOM 3976 C C . ASN A 1 497 ? 13.098 8.877 -11.244 1.00 75.56 497 ASN A C 1
ATOM 3978 O O . ASN A 1 497 ? 14.194 8.408 -11.555 1.00 75.56 497 ASN A O 1
ATOM 3982 N N . ASN A 1 498 ? 12.355 9.598 -12.088 1.00 68.69 498 ASN A N 1
ATOM 3983 C CA . ASN A 1 498 ? 12.627 9.786 -13.519 1.00 68.69 498 ASN A CA 1
ATOM 3984 C C . ASN A 1 498 ? 12.637 8.481 -14.342 1.00 68.69 498 ASN A C 1
ATOM 3986 O O . ASN A 1 498 ? 13.184 8.460 -15.441 1.00 68.69 498 ASN A O 1
ATOM 3990 N N . MET A 1 499 ? 12.067 7.387 -13.825 1.00 76.88 499 MET A N 1
ATOM 3991 C CA . MET A 1 499 ? 11.857 6.153 -14.593 1.00 76.88 499 MET A CA 1
ATOM 3992 C C . MET A 1 499 ? 10.449 6.060 -15.172 1.00 76.88 499 MET A C 1
ATOM 3994 O O . MET A 1 499 ? 10.218 5.249 -16.061 1.00 76.88 499 MET A O 1
ATOM 3998 N N . THR A 1 500 ? 9.513 6.869 -14.677 1.00 82.50 500 THR A N 1
ATOM 3999 C CA . THR A 1 500 ? 8.112 6.873 -15.104 1.00 82.50 500 THR A CA 1
ATOM 4000 C C . THR A 1 500 ? 7.630 8.307 -15.286 1.00 82.50 500 THR A C 1
ATOM 4002 O O . THR A 1 500 ? 8.244 9.243 -14.771 1.00 82.50 500 THR A O 1
ATOM 4005 N N . SER A 1 501 ? 6.532 8.470 -16.019 1.00 83.19 501 SER A N 1
ATOM 4006 C CA . SER A 1 501 ? 5.843 9.751 -16.179 1.00 83.19 501 SER A CA 1
ATOM 4007 C C . SER A 1 501 ? 4.758 9.980 -15.121 1.00 83.19 501 SER A C 1
ATOM 4009 O O . SER A 1 501 ? 4.009 10.942 -15.236 1.00 83.19 501 SER A O 1
ATOM 4011 N N . PHE A 1 502 ? 4.623 9.095 -14.129 1.00 87.50 502 PHE A N 1
ATOM 4012 C CA . PHE A 1 502 ? 3.627 9.244 -13.070 1.00 87.50 502 PHE A CA 1
ATOM 4013 C C . PHE A 1 502 ? 4.101 10.253 -12.028 1.00 87.50 502 PHE A C 1
ATOM 4015 O O . PHE A 1 502 ? 5.264 10.237 -11.617 1.00 87.50 502 PHE A O 1
ATOM 4022 N N . VAL A 1 503 ? 3.188 11.112 -11.582 1.00 84.88 503 VAL A N 1
ATOM 4023 C CA . VAL A 1 503 ? 3.452 12.079 -10.515 1.00 84.88 503 VAL A CA 1
ATOM 4024 C C . VAL A 1 503 ? 2.722 11.645 -9.257 1.00 84.88 503 VAL A C 1
ATOM 4026 O O . VAL A 1 503 ? 1.521 11.397 -9.286 1.00 84.88 503 VAL A O 1
ATOM 4029 N N . SER A 1 504 ? 3.462 11.582 -8.154 1.00 86.31 504 SER A N 1
ATOM 4030 C CA . SER A 1 504 ? 2.955 11.235 -6.829 1.00 86.31 504 SER A CA 1
ATOM 4031 C C . SER A 1 504 ? 3.161 12.391 -5.857 1.00 86.31 504 SER A C 1
ATOM 4033 O O . SER A 1 504 ? 4.194 13.067 -5.881 1.00 86.31 504 SER A O 1
ATOM 4035 N N . ASP A 1 505 ? 2.184 12.584 -4.977 1.00 81.50 505 ASP A N 1
ATOM 4036 C CA . ASP A 1 505 ? 2.236 13.489 -3.833 1.00 81.50 505 ASP A CA 1
ATOM 4037 C C . ASP A 1 505 ? 2.195 12.750 -2.483 1.00 81.50 505 ASP A C 1
ATOM 4039 O O . ASP A 1 505 ? 2.142 13.387 -1.431 1.00 81.50 505 ASP A O 1
ATOM 4043 N N . ASN A 1 506 ? 2.297 11.416 -2.489 1.00 82.06 506 ASN A N 1
ATOM 4044 C CA . ASN A 1 506 ? 2.169 10.589 -1.287 1.00 82.06 506 ASN A CA 1
ATOM 4045 C C . ASN A 1 506 ? 3.403 10.612 -0.368 1.00 82.06 506 ASN A C 1
ATOM 4047 O O . ASN A 1 506 ? 3.328 10.164 0.777 1.00 82.06 506 ASN A O 1
ATOM 4051 N N . ILE A 1 507 ? 4.551 11.098 -0.851 1.00 81.69 507 ILE A N 1
ATOM 4052 C CA . ILE A 1 507 ? 5.798 11.197 -0.078 1.00 81.69 507 ILE A CA 1
ATOM 4053 C C . ILE A 1 507 ? 6.523 12.521 -0.330 1.00 81.69 507 ILE A C 1
ATOM 4055 O O . ILE A 1 507 ? 6.330 13.163 -1.368 1.00 81.69 507 ILE A O 1
ATOM 4059 N N . PRO A 1 508 ? 7.370 12.975 0.614 1.00 81.50 508 PRO A N 1
ATOM 4060 C CA . PRO A 1 508 ? 8.189 14.157 0.397 1.00 81.50 508 PRO A CA 1
ATOM 4061 C C . PRO A 1 508 ? 9.141 13.959 -0.781 1.00 81.50 508 PRO A C 1
ATOM 4063 O O . PRO A 1 508 ? 9.653 12.870 -1.020 1.00 81.50 508 PRO A O 1
ATOM 4066 N N . SER A 1 509 ? 9.450 15.043 -1.486 1.00 85.44 509 SER A N 1
ATOM 4067 C CA . SER A 1 509 ? 10.592 15.053 -2.403 1.00 85.44 509 SER A CA 1
ATOM 4068 C C . SER A 1 509 ? 11.889 14.816 -1.614 1.00 85.44 509 SER A C 1
ATOM 4070 O O . SER A 1 509 ? 11.941 15.113 -0.426 1.00 85.44 509 SER A O 1
ATOM 4072 N N . TRP A 1 510 ? 12.946 14.304 -2.249 1.00 85.12 510 TRP A N 1
ATOM 4073 C CA . TRP A 1 510 ? 14.231 14.094 -1.569 1.00 85.12 510 TRP A CA 1
ATOM 4074 C C . TRP A 1 510 ? 14.751 15.368 -0.901 1.00 85.12 510 TRP A C 1
ATOM 4076 O O . TRP A 1 510 ? 14.831 16.419 -1.540 1.00 85.12 510 TRP A O 1
ATOM 4086 N N . ARG A 1 511 ? 15.182 15.223 0.356 1.00 86.88 511 ARG A N 1
ATOM 4087 C CA . ARG A 1 511 ? 15.779 16.259 1.208 1.00 86.88 511 ARG A CA 1
ATOM 4088 C C . ARG A 1 511 ? 14.830 17.418 1.515 1.00 86.88 511 ARG A C 1
ATOM 4090 O O . ARG A 1 511 ? 15.280 18.553 1.653 1.00 86.88 511 ARG A O 1
ATOM 4097 N N . LEU A 1 512 ? 13.532 17.134 1.635 1.00 83.69 512 LEU A N 1
ATOM 4098 C CA . LEU A 1 512 ? 12.566 18.119 2.113 1.00 83.69 512 LEU A CA 1
ATOM 4099 C C . LEU A 1 512 ? 12.903 18.500 3.560 1.00 83.69 512 LEU A C 1
ATOM 4101 O O . LEU A 1 512 ? 13.158 17.626 4.389 1.00 83.69 512 LEU A O 1
ATOM 4105 N N . THR A 1 513 ? 12.928 19.784 3.895 1.00 82.88 513 THR A N 1
ATOM 4106 C CA . THR A 1 513 ? 13.195 20.167 5.287 1.00 82.88 513 THR A CA 1
ATOM 4107 C C . THR A 1 513 ? 12.011 19.808 6.183 1.00 82.88 513 THR A C 1
ATOM 4109 O O . THR A 1 513 ? 10.874 19.778 5.724 1.00 82.88 513 THR A O 1
ATOM 4112 N N . GLU A 1 514 ? 12.250 19.552 7.470 1.00 80.00 514 GLU A N 1
ATOM 4113 C CA . GLU A 1 514 ? 11.183 19.309 8.452 1.00 80.00 514 GLU A CA 1
ATOM 4114 C C . GLU A 1 514 ? 10.163 20.461 8.493 1.00 80.00 514 GLU A C 1
ATOM 4116 O O . GLU A 1 514 ? 8.960 20.225 8.573 1.00 80.00 514 GLU A O 1
ATOM 4121 N N . GLU A 1 515 ? 10.618 21.709 8.347 1.00 80.88 515 GLU A N 1
ATOM 4122 C CA . GLU A 1 515 ? 9.733 22.875 8.268 1.00 80.88 515 GLU A CA 1
ATOM 4123 C C . GLU A 1 515 ? 8.817 22.826 7.034 1.00 80.88 515 GLU A C 1
ATOM 4125 O O . GLU A 1 515 ? 7.619 23.084 7.139 1.00 80.88 515 GLU A O 1
ATOM 4130 N N . GLU A 1 516 ? 9.355 22.482 5.862 1.00 79.19 516 GLU A N 1
ATOM 4131 C CA . GLU A 1 516 ? 8.567 22.330 4.632 1.00 79.19 516 GLU A CA 1
ATOM 4132 C C . GLU A 1 516 ? 7.665 21.095 4.677 1.00 79.19 516 GLU A C 1
ATOM 4134 O O . GLU A 1 516 ? 6.534 21.148 4.198 1.00 79.19 516 GLU A O 1
ATOM 4139 N N . PHE A 1 517 ? 8.142 19.999 5.270 1.00 73.50 517 PHE A N 1
ATOM 4140 C CA . PHE A 1 517 ? 7.374 18.777 5.481 1.00 73.50 517 PHE A CA 1
ATOM 4141 C C . PHE A 1 517 ? 6.132 19.063 6.326 1.00 73.50 517 PHE A C 1
ATOM 4143 O O . PHE A 1 517 ? 5.028 18.724 5.915 1.00 73.50 517 PHE A O 1
ATOM 4150 N N . ASN A 1 518 ? 6.293 19.781 7.440 1.00 72.62 518 ASN A N 1
ATOM 4151 C CA . ASN A 1 518 ? 5.193 20.149 8.333 1.00 72.62 518 ASN A CA 1
ATOM 4152 C C . ASN A 1 518 ? 4.199 21.143 7.705 1.00 72.62 518 ASN A C 1
ATOM 4154 O O . ASN A 1 518 ? 3.068 21.252 8.171 1.00 72.62 518 ASN A O 1
ATOM 4158 N N . LYS A 1 519 ? 4.604 21.880 6.661 1.00 76.12 519 LYS A N 1
ATOM 4159 C CA . LYS A 1 519 ? 3.726 22.786 5.900 1.00 76.12 519 LYS A CA 1
ATOM 4160 C C . LYS A 1 519 ? 2.985 22.088 4.757 1.00 76.12 519 LYS A C 1
ATOM 4162 O O . LYS A 1 519 ? 2.054 22.676 4.210 1.00 76.12 519 LYS A O 1
ATOM 4167 N N . ARG A 1 520 ? 3.397 20.880 4.353 1.00 66.06 520 ARG A N 1
ATOM 4168 C CA . ARG A 1 520 ? 2.742 20.150 3.264 1.00 66.06 520 ARG A CA 1
ATOM 4169 C C . ARG A 1 520 ? 1.456 19.489 3.744 1.00 66.06 520 ARG A C 1
ATOM 4171 O O . ARG A 1 520 ? 1.442 18.747 4.719 1.00 66.06 520 ARG A O 1
ATOM 4178 N N . SER A 1 521 ? 0.396 19.700 2.975 1.00 57.62 521 SER A N 1
ATOM 4179 C CA . SER A 1 521 ? -0.803 18.867 2.994 1.00 57.62 521 SER A CA 1
ATOM 4180 C C . SER A 1 521 ? -0.499 17.635 2.140 1.00 57.62 521 SER A C 1
ATOM 4182 O O . SER A 1 521 ? -0.555 17.702 0.915 1.00 57.62 521 SER A O 1
ATOM 4184 N N . PHE A 1 522 ? -0.077 16.534 2.759 1.00 59.84 522 PHE A N 1
ATOM 4185 C CA . PHE A 1 522 ? -0.056 15.249 2.056 1.00 59.84 522 PH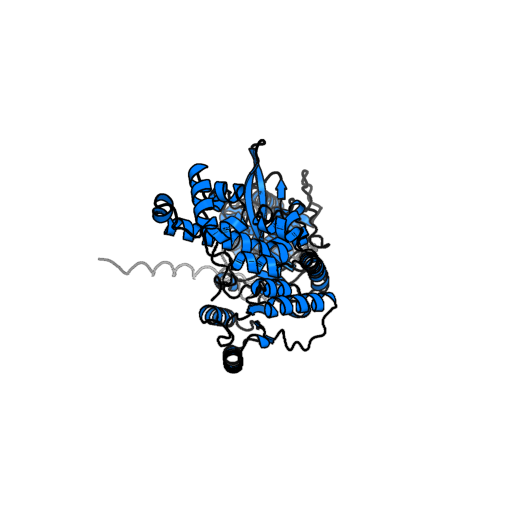E A CA 1
ATOM 4186 C C . PHE A 1 522 ? -1.503 14.801 1.832 1.00 59.84 522 PHE A C 1
ATOM 4188 O O . PHE A 1 522 ? -2.358 15.105 2.663 1.00 59.84 522 PHE A O 1
ATOM 4195 N N . ASN A 1 523 ? -1.788 14.112 0.723 1.00 51.94 523 ASN A N 1
ATOM 4196 C CA . ASN A 1 523 ? -3.136 13.619 0.442 1.00 51.94 523 ASN A CA 1
ATOM 4197 C C . ASN A 1 523 ? -3.621 12.718 1.590 1.00 51.94 523 ASN A C 1
ATOM 4199 O O . ASN A 1 523 ? -3.225 11.559 1.718 1.00 51.94 523 ASN A O 1
ATOM 4203 N N . GLU A 1 524 ? -4.511 13.251 2.425 1.00 49.50 524 GLU A N 1
ATOM 4204 C CA . GLU A 1 524 ? -5.253 12.471 3.418 1.00 49.50 524 GLU A CA 1
ATOM 4205 C C . GLU A 1 524 ? -6.329 11.600 2.738 1.00 49.50 524 GLU A C 1
ATOM 4207 O O . GLU A 1 524 ? -6.767 10.598 3.300 1.00 49.50 524 GLU A O 1
ATOM 4212 N N . ASP A 1 525 ? -6.691 11.939 1.492 1.00 41.97 525 ASP A N 1
ATOM 4213 C CA . ASP A 1 525 ? -7.803 11.372 0.720 1.00 41.97 525 ASP A CA 1
ATOM 4214 C C . ASP A 1 525 ? -7.455 10.128 -0.123 1.00 41.97 525 ASP A C 1
ATOM 4216 O O . ASP A 1 525 ? -8.331 9.586 -0.802 1.00 41.97 525 ASP A O 1
ATOM 4220 N N . GLY A 1 526 ? -6.232 9.586 -0.031 1.00 40.00 526 GLY A N 1
ATOM 4221 C CA . GLY A 1 526 ? -5.829 8.305 -0.655 1.00 40.00 526 GLY A CA 1
ATOM 4222 C C . GLY A 1 526 ? -6.559 7.060 -0.104 1.00 40.00 526 GLY A C 1
ATOM 4223 O O . GLY A 1 526 ? -6.081 5.932 -0.205 1.00 40.00 526 GLY A O 1
ATOM 4224 N N . LEU A 1 527 ? -7.714 7.256 0.533 1.00 50.41 527 LEU A N 1
ATOM 4225 C CA . LEU A 1 527 ? -8.401 6.330 1.428 1.00 50.41 527 LEU A CA 1
ATOM 4226 C C . LEU A 1 527 ? -9.798 5.968 0.920 1.00 50.41 527 LEU A C 1
ATOM 4228 O O . LEU A 1 527 ? -10.715 5.723 1.705 1.00 50.41 527 LEU A O 1
ATOM 4232 N N . SER A 1 528 ? -9.961 5.873 -0.405 1.00 42.94 528 SER A N 1
ATOM 4233 C CA . SER A 1 528 ? -11.214 5.421 -1.037 1.00 42.94 528 SER A CA 1
ATOM 4234 C C . SER A 1 528 ? -11.677 4.014 -0.603 1.00 42.94 528 SER A C 1
ATOM 4236 O O . SER A 1 528 ? -12.787 3.601 -0.929 1.00 42.94 528 SER A O 1
ATOM 4238 N N . TRP A 1 529 ? -10.842 3.301 0.158 1.00 49.66 529 TRP A N 1
ATOM 4239 C CA . TRP A 1 529 ? -11.025 1.952 0.686 1.00 49.66 529 TRP A CA 1
ATOM 4240 C C . TRP A 1 529 ? -11.454 1.883 2.163 1.00 49.66 529 TRP A C 1
ATOM 4242 O O . TRP A 1 529 ? -11.671 0.780 2.669 1.00 49.66 529 TRP A O 1
ATOM 4252 N N . ILE A 1 530 ? -11.577 3.005 2.885 1.00 43.69 530 ILE A N 1
ATOM 4253 C CA . ILE A 1 530 ? -12.177 2.983 4.230 1.00 43.69 530 ILE A CA 1
ATOM 4254 C C . ILE A 1 530 ? -13.681 2.767 4.067 1.00 43.69 530 ILE A C 1
ATOM 4256 O O . ILE A 1 530 ? -14.382 3.602 3.496 1.00 43.69 530 ILE A O 1
ATOM 4260 N N . SER A 1 531 ? -14.178 1.637 4.575 1.00 35.00 531 SER A N 1
ATOM 4261 C CA . SER A 1 531 ? -15.612 1.350 4.555 1.00 35.00 531 SER A CA 1
ATOM 4262 C C . SER A 1 531 ? -16.361 2.425 5.355 1.00 35.00 531 SER A C 1
ATOM 4264 O O . SER A 1 531 ? -15.959 2.731 6.484 1.00 35.00 531 SER A O 1
ATOM 4266 N N . PRO A 1 532 ? -17.435 3.028 4.812 1.00 29.33 532 PRO A N 1
ATOM 4267 C CA . PRO A 1 532 ? -18.292 3.885 5.615 1.00 29.33 532 PRO A CA 1
ATOM 4268 C C . PRO A 1 532 ? -18.855 3.071 6.795 1.00 29.33 532 PRO A C 1
ATOM 4270 O O . PRO A 1 532 ? -19.093 1.870 6.636 1.00 29.33 532 PRO A O 1
ATOM 4273 N N . PRO A 1 533 ? -19.049 3.686 7.979 1.00 30.77 533 PRO A N 1
ATOM 4274 C CA . PRO A 1 533 ? -19.669 3.003 9.111 1.00 30.77 533 PRO A CA 1
ATOM 4275 C C . PRO A 1 533 ? -21.015 2.427 8.658 1.00 30.77 533 PRO A C 1
ATOM 4277 O O . PRO A 1 533 ? -21.739 3.105 7.926 1.00 30.77 533 PRO A O 1
ATOM 4280 N N . GLY A 1 534 ? -21.269 1.169 9.035 1.00 33.34 534 GLY A N 1
ATOM 4281 C CA . GLY A 1 534 ? -22.282 0.287 8.446 1.00 33.34 534 GLY A CA 1
ATOM 4282 C C . GLY A 1 534 ? -23.571 0.979 7.992 1.00 33.34 534 GLY A C 1
ATOM 4283 O O . GLY A 1 534 ? -24.204 1.697 8.767 1.00 33.34 534 GLY A O 1
ATOM 4284 N N . ARG A 1 535 ? -23.943 0.737 6.730 1.00 26.03 535 ARG A N 1
ATOM 4285 C CA . ARG A 1 535 ? -25.326 0.855 6.258 1.00 26.03 535 ARG A CA 1
ATOM 4286 C C . ARG A 1 535 ? -26.032 -0.476 6.424 1.00 26.03 535 ARG A C 1
ATOM 4288 O O . ARG A 1 535 ? -25.365 -1.504 6.165 1.00 26.03 535 ARG A O 1
#

Mean predicted aligned error: 13.69 Å

pLDDT: mean 76.6, std 23.54, range [26.03, 98.81]

Solvent-accessible surface area (backbone atoms only — not comparable to full-atom values): 30622 Å² total; per-residue (Å²): 138,90,83,91,89,88,88,79,83,84,77,78,80,76,82,81,81,87,82,91,83,90,78,87,87,70,93,86,77,83,85,86,89,85,72,58,77,67,54,58,50,53,50,50,58,54,61,69,54,75,80,54,102,67,96,73,67,68,68,60,57,55,52,56,62,56,52,64,71,38,81,79,44,45,76,61,53,71,74,42,91,79,43,64,67,58,52,49,50,49,55,52,50,45,45,52,50,54,53,87,82,45,79,60,43,80,76,36,70,70,51,50,51,46,55,42,47,60,68,67,52,78,84,65,94,59,98,78,76,79,57,72,37,93,43,59,43,52,88,43,59,60,35,82,82,34,84,28,47,34,40,70,43,31,36,36,29,65,53,65,46,93,40,38,80,43,52,71,56,71,71,47,51,52,37,54,52,53,63,53,70,76,44,94,86,48,47,41,33,39,36,31,49,61,87,49,37,39,74,67,17,48,50,51,46,52,55,52,24,63,77,61,66,38,46,76,42,43,72,76,75,63,93,66,92,67,54,72,69,40,44,52,37,51,51,49,22,52,49,19,55,75,23,57,95,54,31,26,31,51,58,46,21,46,40,37,52,74,40,24,52,94,80,40,56,36,20,25,42,38,48,48,79,52,50,74,43,67,83,58,60,78,52,85,65,80,55,39,61,24,17,41,38,57,23,30,33,62,21,18,37,30,45,70,41,82,92,79,70,41,48,25,32,40,47,46,66,41,70,54,36,32,41,22,15,76,48,77,62,25,48,58,41,33,48,47,42,38,53,46,37,53,49,22,69,74,38,45,70,62,37,37,57,74,68,62,34,76,48,63,75,20,41,42,46,57,51,45,76,73,38,88,88,64,49,68,32,56,54,40,32,57,45,40,56,46,77,49,76,64,45,44,40,58,38,31,24,75,67,53,37,33,61,74,70,68,49,52,74,68,57,50,53,53,48,50,52,21,62,74,68,73,47,79,73,59,72,78,56,61,76,43,43,71,61,50,54,50,50,52,51,52,50,37,48,58,41,50,48,45,69,35,28,52,35,44,30,41,54,29,49,44,47,43,43,47,29,68,80,52,35,49,45,61,82,52,61,95,37,57,67,58,37,50,40,53,62,35,34,35,66,75,27,41,34,38,78,87,48,53,42,67,54,79,63,87,60,56,58,72,69,32,41,49,71,57,54,75,68,53,83,58,70,81,75,86,49,88,62,64,65,72,56,79,129

Foldseek 3Di:
DDDDDDDPPPPPPPPPPDDDDDDDDDPPDDDDDDDDPVVVVVVVVVVVPVPDPDDDDCLVVVLVVVLCPDPVSVVVVVVPPPPPVVVVVVLVVCQLFPDPVCVCVLLDVSSLVVLLVVLVPPPDDDPDDQHFAQADFLNATQASVQPFWADQLEEEEEDEDPAQAALDDPLLLVLLLQSLPLDPRRAAEYEYANVSYDPNNVVVVVVSCVVRVYHYDHLVPDPDDFDPLLVLLSVVLVVLSVCRLLQRWNVLSVLSNCLGCRPAARHKYAHSNFDFDSVLVVDPPVTDGFSAQKFFAKAKEWDQDPPVRFIWIFMATFHNIMTGGNDPVSNSSSSLLSVLLSVCQVPVLVLCVVLVQVLCQAPVSVVLVVDPPRHLSNVLSLLLQQQDLLSVCNGRDQPRSCVLVVHDPVLSVQVVVCSVVVDDHDPVVVVCVVVVNVSSVVVSLSRSVSSRCSNRTRVSSCVSGPHCVQRIGDGDDPRRCRSSHSLSSCVNHRHCPSVYRTDAQQDDHHHHYPVNVVVDDRPSPPPPTSDHNDD

Organism: NCBI:txid66969